Protein AF-A0A6F9BZQ7-F1 (afdb_monomer)

Secondary structure (DSSP, 8-state):
-------------------------------PPPP-----------PPPP-----------S--HHHHHHHHHHHHHTHHHHHHH--HHHHHHHHHHTTSS-HHHHHHHHH-TT--SHHHHHHHHHHHHHTTHHHHHHHHHHHHHHH-HHHHHHHHSSPP----HHHHHHHHHHHHHHHHHHHHHHHHHHHHHHHHHHHHHHHHHHHHHHHHHHHHHHHHHHHHHHHHHHHHHHHHHHHHHHHHHHHHHHHHHHHHHHHHHHHHHHHHHHHHHHHHHHHHHHHHHHHHHHHHHTS------------------------------------TTHHHHHHHHHHHHHHHHHHHHHHHHHHHHHHHHHHHHHHHHHHHHHHHHHHHHHHHHHHHHHHHHHHHHHHHHHHHHHHHHHHHHHHHHHHHHHHHHHHHHHHHHHHHHHHHHHHHHHHHHHHHHHHHHHHHHHHHHHHH---------------------------------------------S--TT---PPPPP------

Foldseek 3Di:
DDDDDDDDDDPDDDDDDDDDDDPPDDDDDPDDDDDDPDDDPDDDDDDDDDDDDDDDDPPDPPDDLVNQVVLLVLCVVCLQVQLVPDQLVQLVVQCVLLVLDHPVLSCCLPPDPVQPDSSSSSVSLSVSLVVSRPSSSVSVLLSCLVPPQVVSCVRPVDGRPSCSVSSCVRVNPVSVVVVVVVVVVVVVVVVVVVVVVVVVVVVVVVVVVVVVVVVVVVVVVVVVVVVVVVVVVVVVVVVVVVVVVVVVVVVVVVVVVVVVVVVVVVVVVVVVVVVVVVVVVVVVVVVVVVVVVPDDDDDDDDDDDDDDDDDDDDDDDDDDDDDDDDDDDDDPPPVVVVVVVVVVVVVVVVVVVVVVVVVVVVVVVVVVVVVVVVVVVVVVVVVVVVVVVVVVVVVVVVVVVVVVVVVVVVVVVVVVVVVVVVVVVVVVVVVVVVVVVVVVVVVVVVVVVVVVVVVVVVVVVVVVVVVVVVVVDDDDPDDDDDDDDDDDDDDDDDDDDDDDDDDDDDDDDDDDDDDPPPDPPDDDPDDDDDDDPDDD

Radius of gyration: 65.63 Å; Cα contacts (8 Å, |Δi|>4): 113; chains: 1; bounding box: 143×88×203 Å

pLDDT: mean 74.8, std 26.94, range [25.59, 98.62]

Mean predicted aligned error: 23.17 Å

Structure (mmCIF, N/CA/C/O backbone):
data_AF-A0A6F9BZQ7-F1
#
_entry.id   AF-A0A6F9BZQ7-F1
#
loop_
_atom_site.group_PDB
_atom_site.id
_atom_site.type_symbol
_atom_site.label_atom_id
_atom_site.label_alt_id
_atom_site.label_comp_id
_atom_site.label_asym_id
_atom_site.label_entity_id
_atom_site.label_seq_id
_atom_site.pdbx_PDB_ins_code
_atom_site.Cartn_x
_atom_site.Cartn_y
_atom_site.Cartn_z
_atom_site.occupancy
_atom_site.B_iso_or_equiv
_atom_site.auth_seq_id
_atom_site.auth_comp_id
_atom_site.auth_asym_id
_atom_site.auth_atom_id
_atom_site.pdbx_PDB_model_num
ATOM 1 N N . MET A 1 1 ? -37.720 -27.553 -32.228 1.00 39.53 1 MET A N 1
ATOM 2 C CA . MET A 1 1 ? -37.140 -28.260 -31.062 1.00 39.53 1 MET A CA 1
ATOM 3 C C . MET A 1 1 ? -35.634 -28.244 -31.259 1.00 39.53 1 MET A C 1
ATOM 5 O O . MET A 1 1 ? -35.222 -28.727 -32.295 1.00 39.53 1 MET A O 1
ATOM 9 N N . ALA A 1 2 ? -34.749 -27.657 -30.465 1.00 38.00 2 ALA A N 1
ATOM 10 C CA . ALA A 1 2 ? -34.740 -26.877 -29.227 1.00 38.00 2 ALA A CA 1
ATOM 11 C C . ALA A 1 2 ? -33.786 -25.679 -29.511 1.00 38.00 2 ALA A C 1
ATOM 13 O O . ALA A 1 2 ? -32.948 -25.783 -30.392 1.00 38.00 2 ALA A O 1
ATOM 14 N N . GLY A 1 3 ? -33.860 -24.480 -28.940 1.00 32.59 3 GLY A N 1
ATOM 15 C CA . GLY A 1 3 ? -34.283 -24.102 -27.605 1.00 32.59 3 GLY A CA 1
ATOM 16 C C . GLY A 1 3 ? -33.073 -23.700 -26.758 1.00 32.59 3 GLY A C 1
ATOM 17 O O . GLY A 1 3 ? -32.870 -24.329 -25.735 1.00 32.59 3 GLY A O 1
ATOM 18 N N . VAL A 1 4 ? -32.291 -22.679 -27.145 1.00 36.03 4 VAL A N 1
ATOM 19 C CA . VAL A 1 4 ? -31.412 -21.950 -26.207 1.00 36.03 4 VAL A CA 1
ATOM 20 C C . VAL A 1 4 ? -31.383 -20.466 -26.576 1.00 36.03 4 VAL A C 1
ATOM 22 O O . VAL A 1 4 ? -31.078 -20.082 -27.701 1.00 36.03 4 VAL A O 1
ATOM 25 N N . ARG A 1 5 ? -31.774 -19.650 -25.597 1.00 33.56 5 ARG A N 1
ATOM 26 C CA . ARG A 1 5 ? -31.837 -18.189 -25.615 1.00 33.56 5 ARG A CA 1
ATOM 27 C C . ARG A 1 5 ? -30.434 -17.616 -25.413 1.00 33.56 5 ARG A C 1
ATOM 29 O O . ARG A 1 5 ? -29.819 -17.882 -24.386 1.00 33.56 5 ARG A O 1
ATOM 36 N N . SER A 1 6 ? -29.964 -16.791 -26.339 1.00 34.22 6 SER A N 1
ATOM 37 C CA . SER A 1 6 ? -28.796 -15.927 -26.155 1.00 34.22 6 SER A CA 1
ATOM 38 C C . SER A 1 6 ? -29.271 -14.527 -25.759 1.00 34.22 6 SER A C 1
ATOM 40 O O . SER A 1 6 ? -29.819 -13.798 -26.587 1.00 34.22 6 SER A O 1
ATOM 42 N N . SER A 1 7 ? -29.094 -14.161 -24.488 1.00 34.47 7 SER A N 1
ATOM 43 C CA . SER A 1 7 ? -29.308 -12.794 -24.005 1.00 34.47 7 SER A CA 1
ATOM 44 C C . SER A 1 7 ? -28.225 -11.871 -24.557 1.00 34.47 7 SER A C 1
ATOM 46 O O . SER A 1 7 ? -27.084 -11.892 -24.104 1.00 34.47 7 SER A O 1
ATOM 48 N N . SER A 1 8 ? -28.603 -11.036 -25.518 1.00 32.59 8 SER A N 1
ATOM 49 C CA . SER A 1 8 ? -27.882 -9.828 -25.902 1.00 32.59 8 SER A CA 1
ATOM 50 C C . SER A 1 8 ? -28.222 -8.713 -24.908 1.00 32.59 8 SER A C 1
ATOM 52 O O . SER A 1 8 ? -29.329 -8.175 -24.948 1.00 32.59 8 SER A O 1
ATOM 54 N N . CYS A 1 9 ? -27.299 -8.355 -24.015 1.00 31.30 9 CYS A N 1
ATOM 55 C CA . CYS A 1 9 ? -27.401 -7.102 -23.268 1.00 31.30 9 CYS A CA 1
ATOM 56 C C . CYS A 1 9 ? -26.516 -6.070 -23.968 1.00 31.30 9 CYS A C 1
ATOM 58 O O . CYS A 1 9 ? -25.290 -6.144 -23.907 1.00 31.30 9 CYS A O 1
ATOM 60 N N . GLY A 1 10 ? -27.159 -5.170 -24.711 1.00 30.50 10 GLY A N 1
ATOM 61 C CA . GLY A 1 10 ? -26.514 -4.045 -25.367 1.00 30.50 10 GLY A CA 1
ATOM 62 C C . GLY A 1 10 ? -26.174 -2.958 -24.356 1.00 30.50 10 GLY A C 1
ATOM 63 O O . GLY A 1 10 ? -27.051 -2.422 -23.685 1.00 30.50 10 GLY A O 1
ATOM 64 N N . THR A 1 11 ? -24.899 -2.601 -24.276 1.00 33.50 11 THR A N 1
ATOM 65 C CA . THR A 1 11 ? -24.431 -1.363 -23.657 1.00 33.50 11 THR A CA 1
ATOM 66 C C . THR A 1 11 ? -24.605 -0.228 -24.663 1.00 33.50 11 THR A C 1
ATOM 68 O O . THR A 1 11 ? -23.727 0.053 -25.475 1.00 33.50 11 THR A O 1
ATOM 71 N N . GLN A 1 12 ? -25.771 0.419 -24.635 1.00 34.69 12 GLN A N 1
ATOM 72 C CA . GLN A 1 12 ? -25.934 1.752 -25.212 1.00 34.69 12 GLN A CA 1
ATOM 73 C C . GLN A 1 12 ? -25.337 2.779 -24.251 1.00 34.69 12 GLN A C 1
ATOM 75 O O . GLN A 1 12 ? -25.684 2.830 -23.071 1.00 34.69 12 GLN A O 1
ATOM 80 N N . GLY A 1 13 ? -24.407 3.571 -24.779 1.00 33.22 13 GLY A N 1
ATOM 81 C CA . GLY A 1 13 ? -23.835 4.715 -24.097 1.00 33.22 13 GLY A CA 1
ATOM 82 C C . GLY A 1 13 ? -24.864 5.823 -23.902 1.00 33.22 13 GLY A C 1
ATOM 83 O O . GLY A 1 13 ? -25.617 6.160 -24.812 1.00 33.22 13 GLY A O 1
ATOM 84 N N . LEU A 1 14 ? -24.828 6.418 -22.717 1.00 33.78 14 LEU A N 1
ATOM 85 C CA . LEU A 1 14 ? -25.340 7.752 -22.452 1.00 33.78 14 LEU A CA 1
ATOM 86 C C . LEU A 1 14 ? -24.177 8.552 -21.869 1.00 33.78 14 LEU A C 1
ATOM 88 O O . LEU A 1 14 ? -23.806 8.407 -20.706 1.00 33.78 14 LEU A O 1
ATOM 92 N N . MET A 1 15 ? -23.557 9.343 -22.743 1.00 34.91 15 MET A N 1
ATOM 93 C CA . MET A 1 15 ? -22.851 10.547 -22.339 1.00 34.91 15 MET A CA 1
ATOM 94 C C . MET A 1 15 ? -23.898 11.520 -21.810 1.00 34.91 15 MET A C 1
ATOM 96 O O . MET A 1 15 ? -24.776 11.909 -22.570 1.00 34.91 15 MET A O 1
ATOM 100 N N . GLU A 1 16 ? -23.767 11.963 -20.564 1.00 33.25 16 GLU A N 1
ATOM 101 C CA . GLU A 1 16 ? -24.223 13.300 -20.202 1.00 33.25 16 GLU A CA 1
ATOM 102 C C . GLU A 1 16 ? -23.442 13.859 -19.009 1.00 33.25 16 GLU A C 1
ATOM 104 O O . GLU A 1 16 ? -23.332 13.271 -17.935 1.00 33.25 16 GLU A O 1
ATOM 109 N N . ASN A 1 17 ? -22.846 15.013 -19.294 1.00 34.56 17 ASN A N 1
ATOM 110 C CA . ASN A 1 17 ? -22.219 15.985 -18.418 1.00 34.56 17 ASN A CA 1
ATOM 111 C C . ASN A 1 17 ? -22.887 16.153 -17.048 1.00 34.56 17 ASN A C 1
ATOM 113 O O . ASN A 1 17 ? -24.017 16.619 -16.985 1.00 34.56 17 ASN A O 1
ATOM 117 N N . THR A 1 18 ? -22.093 16.062 -15.979 1.00 35.44 18 THR A N 1
ATOM 118 C CA . THR A 1 18 ? -22.072 17.110 -14.942 1.00 35.44 18 THR A CA 1
ATOM 119 C C . THR A 1 18 ? -20.684 17.193 -14.318 1.00 35.44 18 THR A C 1
ATOM 121 O O . THR A 1 18 ? -20.345 16.453 -13.395 1.00 35.44 18 THR A O 1
ATOM 124 N N . GLY A 1 19 ? -19.880 18.131 -14.814 1.00 37.06 19 GLY A N 1
ATOM 125 C CA . GLY A 1 19 ? -18.758 18.668 -14.063 1.00 37.06 19 GLY A CA 1
ATOM 126 C C . GLY A 1 19 ? -19.281 19.544 -12.927 1.00 37.06 19 GLY A C 1
ATOM 127 O O . GLY A 1 19 ? -19.891 20.583 -13.166 1.00 37.06 19 GLY A O 1
ATOM 128 N N . ARG A 1 20 ? -19.016 19.140 -11.688 1.00 32.59 20 ARG A N 1
ATOM 129 C CA . ARG A 1 20 ? -18.858 20.064 -10.564 1.00 32.59 20 ARG A CA 1
ATOM 130 C C . ARG A 1 20 ? -17.592 19.670 -9.824 1.00 32.59 20 ARG A C 1
ATOM 132 O O . ARG A 1 20 ? -17.593 18.780 -8.982 1.00 32.59 20 ARG A O 1
ATOM 139 N N . SER A 1 21 ? -16.515 20.349 -10.209 1.00 33.75 21 SER A N 1
ATOM 140 C CA . SER A 1 21 ? -15.349 20.549 -9.360 1.00 33.75 21 SER A CA 1
ATOM 141 C C . SER A 1 21 ? -15.840 21.189 -8.065 1.00 33.75 21 SER A C 1
ATOM 143 O O . SER A 1 21 ? -16.445 22.261 -8.102 1.00 33.75 21 SER A O 1
ATOM 145 N N . VAL A 1 22 ? -15.645 20.514 -6.939 1.00 32.09 22 VAL A N 1
ATOM 146 C CA . VAL A 1 22 ? -15.679 21.171 -5.636 1.00 32.09 22 VAL A CA 1
ATOM 147 C C . VAL A 1 22 ? -14.250 21.120 -5.136 1.00 32.09 22 VAL A C 1
ATOM 149 O O . VAL A 1 22 ? -13.779 20.085 -4.668 1.00 32.09 22 VAL A O 1
ATOM 152 N N . ASP A 1 23 ? -13.561 22.242 -5.321 1.00 30.94 23 ASP A N 1
ATOM 153 C CA . ASP A 1 23 ? -12.290 22.543 -4.683 1.00 30.94 23 ASP A CA 1
ATOM 154 C C . ASP A 1 23 ? -12.446 22.376 -3.170 1.00 30.94 23 ASP A C 1
ATOM 156 O O . ASP A 1 23 ? -13.080 23.187 -2.494 1.00 30.94 23 ASP A O 1
ATOM 160 N N . VAL A 1 24 ? -11.864 21.311 -2.623 1.00 34.94 24 VAL A N 1
ATOM 161 C CA . VAL A 1 24 ? -11.641 21.181 -1.181 1.00 34.94 24 VAL A CA 1
ATOM 162 C C . VAL A 1 24 ? -10.243 21.718 -0.903 1.00 34.94 24 VAL A C 1
ATOM 164 O O . VAL A 1 24 ? -9.300 20.974 -0.646 1.00 34.94 24 VAL A O 1
ATOM 167 N N . ALA A 1 25 ? -10.111 23.037 -1.009 1.00 32.66 25 ALA A N 1
ATOM 168 C CA . ALA A 1 25 ? -8.945 23.775 -0.561 1.00 32.66 25 ALA A CA 1
ATOM 169 C C . ALA A 1 25 ? -9.376 24.820 0.476 1.00 32.66 25 ALA A C 1
ATOM 171 O O . ALA A 1 25 ? -10.247 25.647 0.226 1.00 32.66 25 ALA A O 1
ATOM 172 N N . ALA A 1 26 ? -8.699 24.766 1.624 1.00 39.88 26 ALA A N 1
ATOM 173 C CA . ALA A 1 26 ? -8.583 25.810 2.639 1.00 39.88 26 ALA A CA 1
ATOM 174 C C . ALA A 1 26 ? -9.826 26.157 3.482 1.00 39.88 26 ALA A C 1
ATOM 176 O O . ALA A 1 26 ? -10.392 27.234 3.353 1.00 39.88 26 ALA A O 1
ATOM 177 N N . LEU A 1 27 ? -10.113 25.326 4.490 1.00 31.28 27 LEU A N 1
ATOM 178 C CA . LEU A 1 27 ? -10.550 25.816 5.806 1.00 31.28 27 LEU A CA 1
ATOM 179 C C . LEU A 1 27 ? -9.875 24.983 6.906 1.00 31.28 27 LEU A C 1
ATOM 181 O O . LEU A 1 27 ? -10.411 23.998 7.403 1.00 31.28 27 LEU A O 1
ATOM 185 N N . LEU A 1 28 ? -8.654 25.389 7.250 1.00 33.84 28 LEU A N 1
ATOM 186 C CA . LEU A 1 28 ? -7.976 25.056 8.502 1.00 33.84 28 LEU A CA 1
ATOM 187 C C . LEU A 1 28 ? -8.502 26.017 9.581 1.00 33.84 28 LEU A C 1
ATOM 189 O O . LEU A 1 28 ? -8.308 27.223 9.427 1.00 33.84 28 LEU A O 1
ATOM 193 N N . PRO A 1 29 ? -9.099 25.551 10.689 1.00 34.38 29 PRO A N 1
ATOM 194 C CA . PRO A 1 29 ? -9.154 26.337 11.905 1.00 34.38 29 PRO A CA 1
ATOM 195 C C . PRO A 1 29 ? -7.918 25.993 12.735 1.00 34.38 29 PRO A C 1
ATOM 197 O O . PRO A 1 29 ? -7.807 24.915 13.319 1.00 34.38 29 PRO A O 1
ATOM 200 N N . THR A 1 30 ? -6.979 26.931 12.778 1.00 33.03 30 THR A N 1
ATOM 201 C CA . THR A 1 30 ? -5.912 26.990 13.775 1.00 33.03 30 THR A CA 1
ATOM 202 C C . THR A 1 30 ? -6.560 27.025 15.161 1.00 33.03 30 THR A C 1
ATOM 204 O O . THR A 1 30 ? -7.089 28.052 15.582 1.00 33.03 30 THR A O 1
ATOM 207 N N . ALA A 1 31 ? -6.571 25.891 15.861 1.00 29.36 31 ALA A N 1
ATOM 208 C CA . ALA A 1 31 ? -7.040 25.810 17.236 1.00 29.36 31 ALA A CA 1
ATOM 209 C C . ALA A 1 31 ? -5.989 26.440 18.162 1.00 29.36 31 ALA A C 1
ATOM 211 O O . ALA A 1 31 ? -5.028 25.797 18.579 1.00 29.36 31 ALA A O 1
ATOM 212 N N . LEU A 1 32 ? -6.172 27.725 18.459 1.00 32.88 32 LEU A N 1
ATOM 213 C CA . LEU A 1 32 ? -5.612 28.361 19.645 1.00 32.88 32 LEU A CA 1
ATOM 214 C C . LEU A 1 32 ? -6.245 27.703 20.878 1.00 32.88 32 LEU A C 1
ATOM 216 O O . LEU A 1 32 ? -7.465 27.725 21.046 1.00 32.88 32 LEU A O 1
ATOM 220 N N . CYS A 1 33 ? -5.408 27.107 21.723 1.00 31.75 33 CYS A N 1
ATOM 221 C CA . CYS A 1 33 ? -5.777 26.671 23.065 1.00 31.75 33 CYS A CA 1
ATOM 222 C C . CYS A 1 33 ? -6.377 27.841 23.863 1.00 31.75 33 CYS A C 1
ATOM 224 O O . CYS A 1 33 ? -5.718 28.876 23.968 1.00 31.75 33 CYS A O 1
ATOM 226 N N . PRO A 1 34 ? -7.545 27.682 24.507 1.00 34.75 34 PRO A N 1
ATOM 227 C CA . PRO A 1 34 ? -7.909 28.503 25.646 1.00 34.75 34 PRO A CA 1
ATOM 228 C C . PRO A 1 34 ? -7.511 27.797 26.949 1.00 34.75 34 PRO A C 1
ATOM 230 O O . PRO A 1 34 ? -7.843 26.630 27.177 1.00 34.75 34 PRO A O 1
ATOM 233 N N . ASP A 1 35 ? -6.802 28.532 27.803 1.00 29.52 35 ASP A N 1
ATOM 234 C CA . ASP A 1 35 ? -6.522 28.185 29.196 1.00 29.52 35 ASP A CA 1
ATOM 235 C C . ASP A 1 35 ? -7.804 27.854 29.989 1.00 29.52 35 ASP A C 1
ATOM 237 O O . ASP A 1 35 ? -8.852 28.473 29.775 1.00 29.52 35 ASP A O 1
ATOM 241 N N . PRO A 1 36 ? -7.751 26.928 30.965 1.00 35.91 36 PRO A N 1
ATOM 242 C CA . PRO A 1 36 ? -8.894 26.605 31.804 1.00 35.91 36 PRO A CA 1
ATOM 243 C C . PRO A 1 36 ? -8.954 27.536 33.025 1.00 35.91 36 PRO A C 1
ATOM 245 O O . PRO A 1 36 ? -8.558 27.161 34.127 1.00 35.91 36 PRO A O 1
ATOM 248 N N . SER A 1 37 ? -9.518 28.730 32.860 1.00 26.75 37 SER A N 1
ATOM 249 C CA . SER A 1 37 ? -9.957 29.568 33.986 1.00 26.75 37 SER A CA 1
ATOM 250 C C . SER A 1 37 ? -11.398 29.213 34.355 1.00 26.75 37 SER A C 1
ATOM 252 O O . SER A 1 37 ? -12.349 29.864 33.928 1.00 26.75 37 SER A O 1
ATOM 254 N N . ILE A 1 38 ? -11.578 28.141 35.131 1.00 30.19 38 ILE A N 1
ATOM 255 C CA . ILE A 1 38 ? -12.875 27.806 35.734 1.00 30.19 38 ILE A CA 1
ATOM 256 C C . ILE A 1 38 ? -13.060 28.693 36.967 1.00 30.19 38 ILE A C 1
ATOM 258 O O . ILE A 1 38 ? -12.517 28.423 38.037 1.00 30.19 38 ILE A O 1
ATOM 262 N N . VAL A 1 39 ? -13.836 29.763 36.804 1.00 27.94 39 VAL A N 1
ATOM 263 C CA . VAL A 1 39 ? -14.358 30.569 37.909 1.00 27.94 39 VAL A CA 1
ATOM 264 C C . VAL A 1 39 ? -15.448 29.754 38.607 1.00 27.94 39 VAL A C 1
ATOM 266 O O . VAL A 1 39 ? -16.537 29.558 38.068 1.00 27.94 39 VAL A O 1
ATOM 269 N N . PHE A 1 40 ? -15.152 29.260 39.810 1.00 26.33 40 PHE A N 1
ATOM 270 C CA . PHE A 1 40 ? -16.156 28.714 40.721 1.00 26.33 40 PHE A CA 1
ATOM 271 C C . PHE A 1 40 ? -17.133 29.831 41.114 1.00 26.33 40 PHE A C 1
ATOM 273 O O . PHE A 1 40 ? -16.761 30.748 41.843 1.00 26.33 40 PHE A O 1
ATOM 280 N N . HIS A 1 41 ? -18.386 29.755 40.661 1.00 29.16 41 HIS A N 1
ATOM 281 C CA . HIS A 1 41 ? -19.466 30.515 41.289 1.00 29.16 41 HIS A CA 1
ATOM 282 C C . HIS A 1 41 ? -19.823 29.822 42.604 1.00 29.16 41 HIS A C 1
ATOM 284 O O . HIS A 1 41 ? -20.404 28.738 42.620 1.00 29.16 41 HIS A O 1
ATOM 290 N N . GLY A 1 42 ? -19.383 30.432 43.705 1.00 25.59 42 GLY A N 1
ATOM 291 C CA . GLY A 1 42 ? -19.669 29.986 45.060 1.00 25.59 42 GLY A CA 1
ATOM 292 C C . GLY A 1 42 ? -21.168 29.996 45.353 1.00 25.59 42 GLY A C 1
ATOM 293 O O . GLY A 1 42 ? -21.876 30.956 45.055 1.00 25.59 42 GLY A O 1
ATOM 294 N N . ILE A 1 43 ? -21.628 28.914 45.974 1.00 30.09 43 ILE A N 1
ATOM 295 C CA . ILE A 1 43 ? -22.947 28.805 46.590 1.00 30.09 43 ILE A CA 1
ATOM 296 C C . ILE A 1 43 ? -22.992 29.825 47.734 1.00 30.09 43 ILE A C 1
ATOM 298 O O . ILE A 1 43 ? -22.301 29.671 48.739 1.00 30.09 43 ILE A O 1
ATOM 302 N N . THR A 1 44 ? -23.775 30.892 47.577 1.00 26.25 44 THR A N 1
ATOM 303 C CA . THR A 1 44 ? -24.078 31.825 48.669 1.00 26.25 44 THR A CA 1
ATOM 304 C C . THR A 1 44 ? -25.323 31.335 49.398 1.00 26.25 44 THR A C 1
ATOM 306 O O . THR A 1 44 ? -26.447 31.521 48.941 1.00 26.25 44 THR A O 1
ATOM 309 N N . VAL A 1 45 ? -25.122 30.703 50.556 1.00 27.06 45 VAL A N 1
ATOM 310 C CA . VAL A 1 45 ? -26.191 30.461 51.531 1.00 27.06 45 VAL A CA 1
ATOM 311 C C . VAL A 1 45 ? -26.556 31.812 52.148 1.00 27.06 45 VAL A C 1
ATOM 313 O O . VAL A 1 45 ? -25.796 32.365 52.941 1.00 27.06 45 VAL A O 1
ATOM 316 N N . ARG A 1 46 ? -27.699 32.385 51.758 1.00 25.97 46 ARG A N 1
ATOM 317 C CA . ARG A 1 46 ? -28.283 33.539 52.455 1.00 25.97 46 ARG A CA 1
ATOM 318 C C . ARG A 1 46 ? -29.087 33.037 53.651 1.00 25.97 46 ARG A C 1
ATOM 320 O O . ARG A 1 46 ? -30.222 32.600 53.489 1.00 25.97 46 ARG A O 1
ATOM 327 N N . VAL A 1 47 ? -28.501 33.136 54.841 1.00 28.06 47 VAL A N 1
ATOM 328 C CA . VAL A 1 47 ? -29.250 33.166 56.104 1.00 28.06 47 VAL A CA 1
ATOM 329 C C . VAL A 1 47 ? -29.997 34.502 56.140 1.00 28.06 47 VAL A C 1
ATOM 331 O O . VAL A 1 47 ? -29.378 35.555 55.994 1.00 28.06 47 VAL A O 1
ATOM 334 N N . LYS A 1 48 ? -31.330 34.466 56.227 1.00 27.70 48 LYS A N 1
ATOM 335 C CA . LYS A 1 48 ? -32.167 35.652 56.443 1.00 27.70 48 LYS A CA 1
ATOM 336 C C . LYS A 1 48 ? -32.509 35.723 57.927 1.00 27.70 48 LYS A C 1
ATOM 338 O O . LYS A 1 48 ? -33.173 34.824 58.436 1.00 27.70 48 LYS A O 1
ATOM 343 N N . ASP A 1 49 ? -32.048 36.787 58.573 1.00 26.41 49 ASP A N 1
ATOM 344 C CA . ASP A 1 49 ? -32.438 37.170 59.926 1.00 26.41 49 ASP A CA 1
ATOM 345 C C . ASP A 1 49 ? -33.920 37.570 59.978 1.00 26.41 49 ASP A C 1
ATOM 347 O O . ASP A 1 49 ? -34.476 38.118 59.021 1.00 26.41 49 ASP A O 1
ATOM 351 N N . TYR A 1 50 ? -34.549 37.255 61.109 1.00 32.41 50 TYR A N 1
ATOM 352 C CA . TYR A 1 50 ? -35.930 37.586 61.438 1.00 32.41 50 TYR A CA 1
ATOM 353 C C . TYR A 1 50 ? -36.076 39.089 61.682 1.00 32.41 50 TYR A C 1
ATOM 355 O O . TYR A 1 50 ? -35.344 39.649 62.495 1.00 32.41 50 TYR A O 1
ATOM 363 N N . ASP A 1 51 ? -37.077 39.711 61.059 1.00 28.19 51 ASP A N 1
ATOM 364 C CA . ASP A 1 51 ? -37.657 40.946 61.577 1.00 28.19 51 ASP A CA 1
ATOM 365 C C . ASP A 1 51 ? -39.186 40.911 61.475 1.00 28.19 51 ASP A C 1
ATOM 367 O O . ASP A 1 51 ? -39.772 40.274 60.596 1.00 28.19 51 ASP A O 1
ATOM 371 N N . THR A 1 52 ? -39.810 41.534 62.464 1.00 33.75 52 THR A N 1
ATOM 372 C CA . THR A 1 52 ? -41.187 41.333 62.913 1.00 33.75 52 THR A CA 1
ATOM 373 C C . THR A 1 52 ? -42.082 42.416 62.315 1.00 33.75 52 THR A C 1
ATOM 375 O O . THR A 1 52 ? -41.801 43.598 62.477 1.00 33.75 52 THR A O 1
ATOM 378 N N . GLY A 1 53 ? -43.192 42.045 61.673 1.00 29.22 53 GLY A N 1
ATOM 379 C CA . GLY A 1 53 ? -44.184 43.016 61.202 1.00 29.22 53 GLY A CA 1
ATOM 380 C C . GLY A 1 53 ? -45.370 42.357 60.505 1.00 29.22 53 GLY A C 1
ATOM 381 O O . GLY A 1 53 ? -45.213 41.747 59.455 1.00 29.22 53 GLY A O 1
ATOM 382 N N . GLN A 1 54 ? -46.541 42.460 61.131 1.00 29.97 54 GLN A N 1
ATOM 383 C CA . GLN A 1 54 ? -47.845 41.963 60.683 1.00 29.97 54 GLN A CA 1
ATOM 384 C C . GLN A 1 54 ? -48.250 42.452 59.284 1.00 29.97 54 GLN A C 1
ATOM 386 O O . GLN A 1 54 ? -48.247 43.652 59.038 1.00 29.97 54 GLN A O 1
ATOM 391 N N . GLU A 1 55 ? -48.780 41.546 58.461 1.00 27.77 55 GLU A N 1
ATOM 392 C CA . GLU A 1 55 ? -50.138 41.695 57.923 1.00 27.77 55 GLU A CA 1
ATOM 393 C C . GLU A 1 55 ? -50.689 40.321 57.514 1.00 27.77 55 GLU A C 1
ATOM 395 O O . GLU A 1 55 ? -49.999 39.501 56.905 1.00 27.77 55 GLU A O 1
ATOM 400 N N . GLU A 1 56 ? -51.924 40.041 57.926 1.00 40.78 56 GLU A N 1
ATOM 401 C CA . GLU A 1 56 ? -52.643 38.814 57.604 1.00 40.78 56 GLU A CA 1
ATOM 402 C C . GLU A 1 56 ? -52.880 38.704 56.095 1.00 40.78 56 GLU A C 1
ATOM 404 O O . GLU A 1 56 ? -53.696 39.407 55.508 1.00 40.78 56 GLU A O 1
ATOM 409 N N . GLY A 1 57 ? -52.218 37.734 55.478 1.00 28.56 57 GLY A N 1
ATOM 410 C CA . GLY A 1 57 ? -52.581 37.204 54.177 1.00 28.56 57 GLY A CA 1
ATOM 411 C C . GLY A 1 57 ? -52.166 35.746 54.148 1.00 28.56 57 GLY A C 1
ATOM 412 O O . GLY A 1 57 ? -50.975 35.446 54.143 1.00 28.56 57 GLY A O 1
ATOM 413 N N . ARG A 1 58 ? -53.139 34.826 54.180 1.00 31.66 58 ARG A N 1
ATOM 414 C CA . ARG A 1 58 ? -52.898 33.392 53.947 1.00 31.66 58 ARG A CA 1
ATOM 415 C C . ARG A 1 58 ? -51.937 33.233 52.759 1.00 31.66 58 ARG A C 1
ATOM 417 O O . ARG A 1 58 ? -52.273 33.737 51.685 1.00 31.66 58 ARG A O 1
ATOM 424 N N . PRO A 1 59 ? -50.820 32.493 52.873 1.00 33.25 59 PRO A N 1
ATOM 425 C CA . PRO A 1 59 ? -50.177 31.992 51.676 1.00 33.25 59 PRO A CA 1
ATOM 426 C C . PRO A 1 59 ? -51.175 31.024 51.040 1.00 33.25 59 PRO A C 1
ATOM 428 O O . PRO A 1 59 ? -51.499 29.974 51.596 1.00 33.25 59 PRO A O 1
ATOM 431 N N . VAL A 1 60 ? -51.749 31.431 49.911 1.00 33.91 60 VAL A N 1
ATOM 432 C CA . VAL A 1 60 ? -52.494 30.538 49.028 1.00 33.91 60 VAL A CA 1
ATOM 433 C C . VAL A 1 60 ? -51.557 29.370 48.732 1.00 33.91 60 VAL A C 1
ATOM 435 O O . VAL A 1 60 ? -50.454 29.585 48.230 1.00 33.91 60 VAL A O 1
ATOM 438 N N . SER A 1 61 ? -51.955 28.154 49.118 1.00 35.56 61 SER A N 1
ATOM 439 C CA . SER A 1 61 ? -51.241 26.928 48.757 1.00 35.56 61 SER A CA 1
ATOM 440 C C . SER A 1 61 ? -50.956 26.970 47.256 1.00 35.56 61 SER A C 1
ATOM 442 O O . SER A 1 61 ? -51.889 27.032 46.458 1.00 35.56 61 SER A O 1
ATOM 444 N N . ALA A 1 62 ? -49.679 26.986 46.871 1.00 44.78 62 ALA A N 1
ATOM 445 C CA . ALA A 1 62 ? -49.249 27.178 45.484 1.00 44.78 62 ALA A CA 1
ATOM 446 C C . ALA A 1 62 ? -49.617 26.005 44.550 1.00 44.78 62 ALA A C 1
ATOM 448 O O . ALA A 1 62 ? -49.295 26.036 43.366 1.00 44.78 62 ALA A O 1
ATOM 449 N N . PHE A 1 63 ? -50.312 24.990 45.064 1.00 47.66 63 PHE A N 1
ATOM 450 C CA . PHE A 1 63 ? -50.800 23.849 44.308 1.00 47.66 63 PHE A CA 1
ATOM 451 C C . PHE A 1 63 ? -52.215 23.482 44.784 1.00 47.66 63 PHE A C 1
ATOM 453 O O . PHE A 1 63 ? -52.389 22.689 45.708 1.00 47.66 63 PHE A O 1
ATOM 460 N N . SER A 1 64 ? -53.229 24.099 44.170 1.00 50.81 64 SER A N 1
ATOM 461 C CA . SER A 1 64 ? -54.583 23.523 44.108 1.00 50.81 64 SER A CA 1
ATOM 462 C C . SER A 1 64 ? -54.557 22.306 43.168 1.00 50.81 64 SER A C 1
ATOM 464 O O . SER A 1 64 ? -53.747 22.293 42.237 1.00 50.81 64 SER A O 1
ATOM 466 N N . GLU A 1 65 ? -55.423 21.306 43.370 1.00 56.44 65 GLU A N 1
ATOM 467 C CA . GLU A 1 65 ? -55.548 20.143 42.464 1.00 56.44 65 GLU A CA 1
ATOM 468 C C . GLU A 1 65 ? -55.771 20.583 41.005 1.00 56.44 65 GLU A C 1
ATOM 470 O O . GLU A 1 65 ? -55.149 20.044 40.094 1.00 56.44 65 GLU A O 1
ATOM 475 N N . GLU A 1 66 ? -56.536 21.658 40.793 1.00 59.66 66 GLU A N 1
ATOM 476 C CA . GLU A 1 66 ? -56.798 22.248 39.470 1.00 59.66 66 GLU A CA 1
ATOM 477 C C . GLU A 1 66 ? -55.520 22.766 38.775 1.00 59.66 66 GLU A C 1
ATOM 479 O O . GLU A 1 66 ? -55.360 22.622 37.568 1.00 59.66 66 GLU A O 1
ATOM 484 N N . CYS A 1 67 ? -54.552 23.296 39.532 1.00 67.25 67 CYS A N 1
ATOM 485 C CA . CYS A 1 67 ? -53.269 23.778 38.998 1.00 67.25 67 CYS A CA 1
ATOM 486 C C . CYS A 1 67 ? -52.335 22.618 38.595 1.00 67.25 67 CYS A C 1
ATOM 488 O O . CYS A 1 67 ? -51.479 22.766 37.721 1.00 67.25 67 CYS A O 1
ATOM 490 N N . CYS A 1 68 ? -52.489 21.451 39.231 1.00 76.00 68 CYS A N 1
ATOM 491 C CA . CYS A 1 68 ? -51.670 20.273 38.945 1.00 76.00 68 CYS A CA 1
ATOM 492 C C . CYS A 1 68 ? -52.080 19.608 37.626 1.00 76.00 68 CYS A C 1
ATOM 494 O O . CYS A 1 68 ? -51.212 19.265 36.823 1.00 76.00 68 CYS A O 1
ATOM 496 N N . GLU A 1 69 ? -53.384 19.481 37.379 1.00 80.88 69 GLU A N 1
ATOM 497 C CA . GLU A 1 69 ? -53.914 18.924 36.128 1.00 80.88 69 GLU A CA 1
ATOM 498 C C . GLU A 1 69 ? -53.550 19.809 34.922 1.00 80.88 69 GLU A C 1
ATOM 500 O O . GLU A 1 69 ? -53.015 19.314 33.931 1.00 80.88 69 GLU A O 1
ATOM 505 N N . GLU A 1 70 ? -53.674 21.138 35.039 1.00 85.19 70 GLU A N 1
ATOM 506 C CA . GLU A 1 70 ? -53.279 22.069 33.967 1.00 85.19 70 GLU A CA 1
ATOM 507 C C . GLU A 1 70 ? -51.791 21.972 33.581 1.00 85.19 70 GLU A C 1
ATOM 509 O O . GLU A 1 70 ? -51.407 22.207 32.430 1.00 85.19 70 GLU A O 1
ATOM 514 N N . LEU A 1 71 ? -50.916 21.667 34.542 1.00 84.31 71 LEU A N 1
ATOM 515 C CA . LEU A 1 71 ? -49.485 21.504 34.293 1.00 84.31 71 LEU A CA 1
ATOM 516 C C . LEU A 1 71 ? -49.171 20.150 33.650 1.00 84.31 71 LEU A C 1
ATOM 518 O O . LEU A 1 71 ? -48.314 20.100 32.763 1.00 84.31 71 LEU A O 1
ATOM 522 N N . TRP A 1 72 ? -49.870 19.079 34.031 1.00 91.75 72 TRP A N 1
ATOM 523 C CA . TRP A 1 72 ? -49.765 17.796 33.335 1.00 91.75 72 TRP A CA 1
ATOM 524 C C . TRP A 1 72 ? -50.268 17.885 31.894 1.00 91.75 72 TRP A C 1
ATOM 526 O O . TRP A 1 72 ? -49.582 17.389 31.001 1.00 91.75 72 TRP A O 1
ATOM 536 N N . ASP A 1 73 ? -51.351 18.620 31.631 1.00 90.75 73 ASP A N 1
ATOM 537 C CA . ASP A 1 73 ? -51.833 18.885 30.269 1.00 90.75 73 ASP A CA 1
ATOM 538 C C . ASP A 1 73 ? -50.768 19.579 29.405 1.00 90.75 73 ASP A C 1
ATOM 540 O O . ASP A 1 73 ? -50.569 19.251 28.229 1.00 90.75 73 ASP A O 1
ATOM 544 N N . ARG A 1 74 ? -50.008 20.516 29.990 1.00 89.31 74 ARG A N 1
ATOM 545 C CA . ARG A 1 74 ? -48.875 21.162 29.303 1.00 89.31 74 ARG A CA 1
ATOM 546 C C . ARG A 1 74 ? -47.733 20.187 29.040 1.00 89.31 74 ARG A C 1
ATOM 548 O O . ARG A 1 74 ? -47.154 20.224 27.953 1.00 89.31 74 ARG A O 1
ATOM 555 N N . VAL A 1 75 ? -47.405 19.328 30.006 1.00 90.69 75 VAL A N 1
ATOM 556 C CA . VAL A 1 75 ? -46.389 18.275 29.852 1.00 90.69 75 VAL A CA 1
ATOM 557 C C . VAL A 1 75 ? -46.795 17.297 28.747 1.00 90.69 75 VAL A C 1
ATOM 559 O O . VAL A 1 75 ? -45.966 16.979 27.890 1.00 90.69 75 VAL A O 1
ATOM 562 N N . GLU A 1 76 ? -48.065 16.892 28.701 1.00 91.25 76 GLU A N 1
ATOM 563 C CA . GLU A 1 76 ? -48.603 15.993 27.680 1.00 91.25 76 GLU A CA 1
ATOM 564 C C . GLU A 1 76 ? -48.586 16.655 26.293 1.00 91.25 76 GLU A C 1
ATOM 566 O O . GLU A 1 76 ? -48.125 16.058 25.314 1.00 91.25 76 GLU A O 1
ATOM 571 N N . GLY A 1 77 ? -48.929 17.946 26.213 1.00 90.25 77 GLY A N 1
ATOM 572 C CA . GLY A 1 77 ? -48.850 18.742 24.985 1.00 90.25 77 GLY A CA 1
ATOM 573 C C . GLY A 1 77 ? -47.449 18.802 24.354 1.00 90.25 77 GLY A C 1
ATOM 574 O O . GLY A 1 77 ? -47.314 18.886 23.128 1.00 90.25 77 GLY A O 1
ATOM 575 N N . VAL A 1 78 ? -46.378 18.697 25.152 1.00 91.75 78 VAL A N 1
ATOM 576 C CA . VAL A 1 78 ? -44.984 18.657 24.659 1.00 91.75 78 VAL A CA 1
ATOM 577 C C . VAL A 1 78 ? -44.277 17.318 24.889 1.00 91.75 78 VAL A C 1
ATOM 579 O O . VAL A 1 78 ? -43.059 17.218 24.695 1.00 91.75 78 VAL A O 1
ATOM 582 N N . ARG A 1 79 ? -45.019 16.253 25.211 1.00 93.62 79 ARG A N 1
ATOM 583 C CA . ARG A 1 79 ? -44.478 14.924 25.537 1.00 93.62 79 ARG A CA 1
ATOM 584 C C . ARG A 1 79 ? -43.507 14.383 24.493 1.00 93.62 79 ARG A C 1
ATOM 586 O O . ARG A 1 79 ? -42.450 13.845 24.827 1.00 93.62 79 ARG A O 1
ATOM 593 N N . HIS A 1 80 ? -43.814 14.565 23.211 1.00 92.06 80 HIS A N 1
ATOM 594 C CA . HIS A 1 80 ? -42.960 14.122 22.104 1.00 92.06 80 HIS A CA 1
ATOM 595 C C . HIS A 1 80 ? -41.574 14.801 22.092 1.00 92.06 80 HIS A C 1
ATOM 597 O O . HIS A 1 80 ? -40.592 14.201 21.653 1.00 92.06 80 HIS A O 1
ATOM 603 N N . LYS A 1 81 ? -41.467 16.045 22.579 1.00 92.06 81 LYS A N 1
ATOM 604 C CA . LYS A 1 81 ? -40.184 16.752 22.729 1.00 92.06 81 LYS A CA 1
ATOM 605 C C . LYS A 1 81 ? -39.465 16.283 23.985 1.00 92.06 81 LYS A C 1
ATOM 607 O O . LYS A 1 81 ? -38.282 15.957 23.916 1.00 92.06 81 LYS A O 1
ATOM 612 N N . LEU A 1 82 ? -40.187 16.185 25.101 1.00 92.25 82 LEU A N 1
ATOM 613 C CA . LEU A 1 82 ? -39.626 15.765 26.384 1.00 92.25 82 LEU A CA 1
ATOM 614 C C . LEU A 1 82 ? -39.034 14.356 26.308 1.00 92.25 82 LEU A C 1
ATOM 616 O O . LEU A 1 82 ? -37.862 14.166 26.611 1.00 92.25 82 LEU A O 1
ATOM 620 N N . THR A 1 83 ? -39.768 13.380 25.781 1.00 93.75 83 THR A N 1
ATOM 621 C CA . THR A 1 83 ? -39.288 11.989 25.649 1.00 93.75 83 THR A CA 1
ATOM 622 C C . THR A 1 83 ? -38.041 11.843 24.766 1.00 93.75 83 THR A C 1
ATOM 624 O O . THR A 1 83 ? -37.234 10.934 24.966 1.00 93.75 83 THR A O 1
ATOM 627 N N . ARG A 1 84 ? -37.812 12.762 23.817 1.00 92.56 84 ARG A N 1
ATOM 628 C CA . ARG A 1 84 ? -36.586 12.802 23.000 1.00 92.56 84 ARG A CA 1
ATOM 629 C C . ARG A 1 84 ? -35.392 13.398 23.728 1.00 92.56 84 ARG A C 1
ATOM 631 O O . ARG A 1 84 ? -34.261 13.100 23.350 1.00 92.56 84 ARG A O 1
ATOM 638 N N . ILE A 1 85 ? -35.603 14.210 24.751 1.00 91.62 85 ILE A N 1
ATOM 639 C CA . ILE A 1 85 ? -34.531 14.913 25.461 1.00 91.62 85 ILE A CA 1
ATOM 640 C C . ILE A 1 85 ? -34.189 14.197 26.768 1.00 91.62 85 ILE A C 1
ATOM 642 O O . ILE A 1 85 ? -33.011 14.007 27.068 1.00 91.62 85 ILE A O 1
ATOM 646 N N . LEU A 1 86 ? -35.203 13.724 27.490 1.00 92.75 86 LEU A N 1
ATOM 647 C CA . LEU A 1 86 ? -35.052 13.129 28.810 1.00 92.75 86 LEU A CA 1
ATOM 648 C C . LEU A 1 86 ? -34.215 11.852 28.778 1.00 92.75 86 LEU A C 1
ATOM 650 O O . LEU A 1 86 ? -34.321 11.014 27.874 1.00 92.75 86 LEU A O 1
ATOM 654 N N . ASN A 1 87 ? -33.377 11.696 29.797 1.00 91.19 87 ASN A N 1
ATOM 655 C CA . ASN A 1 87 ? -32.635 10.470 30.037 1.00 91.19 87 ASN A CA 1
ATOM 656 C C . ASN A 1 87 ? -33.131 9.822 31.337 1.00 91.19 87 ASN A C 1
ATOM 658 O O . ASN A 1 87 ? -32.715 10.261 32.409 1.00 91.19 87 ASN A O 1
ATOM 662 N N . PRO A 1 88 ? -33.968 8.770 31.259 1.00 93.00 88 PRO A N 1
ATOM 663 C CA . PRO A 1 88 ? -34.516 8.106 32.439 1.00 93.00 88 PRO A CA 1
ATOM 664 C C . PRO A 1 88 ? -33.445 7.672 33.442 1.00 93.00 88 PRO A C 1
ATOM 666 O O . PRO A 1 88 ? -33.591 7.944 34.622 1.00 93.00 88 PRO A O 1
ATOM 669 N N . ALA A 1 89 ? -32.300 7.155 32.978 1.00 90.50 89 ALA A N 1
ATOM 670 C CA . ALA A 1 89 ? -31.191 6.727 33.843 1.00 90.50 89 ALA A CA 1
ATOM 671 C C . ALA A 1 89 ? -30.499 7.872 34.614 1.00 90.50 89 ALA A C 1
ATOM 673 O O . ALA A 1 89 ? -29.668 7.628 35.491 1.00 90.50 89 ALA A O 1
ATOM 674 N N . LYS A 1 90 ? -30.773 9.134 34.258 1.00 90.00 90 LYS A N 1
ATOM 675 C CA . LYS A 1 90 ? -30.341 10.302 35.037 1.00 90.00 90 LYS A CA 1
ATOM 676 C C . LYS A 1 90 ? -31.402 10.751 36.041 1.00 90.00 90 LYS A C 1
ATOM 678 O O . LYS A 1 90 ? -31.025 11.271 37.077 1.00 90.00 90 LYS A O 1
ATOM 683 N N . LEU A 1 91 ? -32.684 10.546 35.737 1.00 91.50 91 LEU A N 1
ATOM 684 C CA . LEU A 1 91 ? -33.807 11.048 36.533 1.00 91.50 91 LEU A CA 1
ATOM 685 C C . LEU A 1 91 ? -34.251 10.061 37.619 1.00 91.50 91 LEU A C 1
ATOM 687 O O . LEU A 1 91 ? -34.591 10.494 38.716 1.00 91.50 91 LEU A O 1
ATOM 691 N N . THR A 1 92 ? -34.226 8.751 37.349 1.00 92.44 92 THR A N 1
ATOM 692 C CA . THR A 1 92 ? -34.707 7.730 38.296 1.00 92.44 92 THR A CA 1
ATOM 693 C C . THR A 1 92 ? -34.019 7.759 39.666 1.00 92.44 92 THR A C 1
ATOM 695 O O . THR A 1 92 ? -34.743 7.626 40.651 1.00 92.44 92 THR A O 1
ATOM 698 N N . PRO A 1 93 ? -32.701 8.035 39.807 1.00 89.75 93 PRO A N 1
ATOM 699 C CA . PRO A 1 93 ? -32.076 8.089 41.130 1.00 89.75 93 PRO A CA 1
ATOM 700 C C . PRO A 1 93 ? -32.615 9.242 41.986 1.00 89.75 93 PRO A C 1
ATOM 702 O O . PRO A 1 93 ? -32.901 9.051 43.161 1.00 89.75 93 PRO A O 1
ATOM 705 N N . TYR A 1 94 ? -32.821 10.417 41.380 1.00 91.00 94 TYR A N 1
ATOM 706 C CA . TYR A 1 94 ? -33.413 11.574 42.055 1.00 91.00 94 TYR A CA 1
ATOM 707 C C . TYR A 1 94 ? -34.861 11.291 42.477 1.00 91.00 94 TYR A C 1
ATOM 709 O O . TYR A 1 94 ? -35.247 11.537 43.613 1.00 91.00 94 TYR A O 1
ATOM 717 N N . LEU A 1 95 ? -35.658 10.706 41.580 1.00 93.06 95 LEU A N 1
ATOM 718 C CA . LEU A 1 95 ? -37.060 10.383 41.853 1.00 93.06 95 LEU A CA 1
ATOM 719 C C . LEU A 1 95 ? -37.218 9.301 42.940 1.00 93.06 95 LEU A C 1
ATOM 721 O O . LEU A 1 95 ? -38.187 9.349 43.704 1.00 93.06 95 LEU A O 1
ATOM 725 N N . ARG A 1 96 ? -36.264 8.362 43.040 1.00 91.88 96 ARG A N 1
ATOM 726 C CA . ARG A 1 96 ? -36.170 7.405 44.155 1.00 91.88 96 ARG A CA 1
ATOM 727 C C . ARG A 1 96 ? -35.828 8.087 45.470 1.00 91.88 96 ARG A C 1
ATOM 729 O O . ARG A 1 96 ? -36.463 7.795 46.478 1.00 91.88 96 ARG A O 1
ATOM 736 N N . GLN A 1 97 ? -34.885 9.025 45.448 1.00 89.00 97 GLN A N 1
ATOM 737 C CA . GLN A 1 97 ? -34.508 9.812 46.624 1.00 89.00 97 GLN A CA 1
ATOM 738 C C . GLN A 1 97 ? -35.683 10.657 47.149 1.00 89.00 97 GLN A C 1
ATOM 740 O O . GLN A 1 97 ? -35.884 10.789 48.351 1.00 89.00 97 GLN A O 1
ATOM 745 N N . CYS A 1 98 ? -36.539 11.139 46.244 1.00 89.12 98 CYS A N 1
ATOM 746 C CA . CYS A 1 98 ? -37.798 11.813 46.570 1.00 89.12 98 CYS A CA 1
ATOM 747 C C . CYS A 1 98 ? -38.919 10.874 47.068 1.00 89.12 98 CYS A C 1
ATOM 749 O O . CYS A 1 98 ? -40.024 11.346 47.341 1.00 89.12 98 CYS A O 1
ATOM 751 N N . LYS A 1 99 ? -38.686 9.552 47.130 1.00 89.88 99 LYS A N 1
ATOM 752 C CA . LYS A 1 99 ? -39.681 8.506 47.449 1.00 89.88 99 LYS A CA 1
ATOM 753 C C . LYS A 1 99 ? -40.941 8.564 46.571 1.00 89.88 99 LYS A C 1
ATOM 755 O O . LYS A 1 99 ? -42.034 8.204 47.008 1.00 89.88 99 LYS A O 1
ATOM 760 N N . VAL A 1 100 ? -40.800 9.034 45.328 1.00 92.50 100 VAL A N 1
ATOM 761 C CA . VAL A 1 100 ? -41.908 9.136 44.363 1.00 92.50 100 VAL A CA 1
ATOM 762 C C . VAL A 1 100 ? -42.003 7.907 43.476 1.00 92.50 100 VAL A C 1
ATOM 764 O O . VAL A 1 100 ? -43.105 7.577 43.050 1.00 92.50 100 VAL A O 1
ATOM 767 N N . ILE A 1 101 ? -40.888 7.219 43.236 1.00 93.75 101 ILE A N 1
ATOM 768 C CA . ILE A 1 101 ? -40.821 5.923 42.551 1.00 93.75 101 ILE A CA 1
ATOM 769 C C . ILE A 1 101 ? -40.022 4.938 43.414 1.00 93.75 101 ILE A C 1
ATOM 771 O O . ILE A 1 101 ? -39.165 5.364 44.192 1.00 93.75 101 ILE A O 1
ATOM 775 N N . ASP A 1 102 ? -40.307 3.646 43.298 1.00 92.62 102 ASP A N 1
ATOM 776 C CA . ASP A 1 102 ? -39.595 2.588 44.020 1.00 92.62 102 ASP A CA 1
ATOM 777 C C . ASP A 1 102 ? -38.543 1.877 43.139 1.00 92.62 102 ASP A C 1
ATOM 779 O O . ASP A 1 102 ? -38.282 2.263 41.997 1.00 92.62 102 ASP A O 1
ATOM 783 N N . GLU A 1 103 ? -37.864 0.870 43.699 1.00 91.56 103 GLU A N 1
ATOM 784 C CA . GLU A 1 103 ? -36.872 0.060 42.969 1.00 91.56 103 GLU A CA 1
ATOM 785 C C . GLU A 1 103 ? -37.490 -0.702 41.799 1.00 91.56 103 GLU A C 1
ATOM 787 O O . GLU A 1 103 ? -36.868 -0.837 40.746 1.00 91.56 103 GLU A O 1
ATOM 792 N N . GLN A 1 104 ? -38.737 -1.144 41.963 1.00 92.69 104 GLN A N 1
ATOM 793 C CA . GLN A 1 104 ? -39.447 -1.915 40.959 1.00 92.69 104 GLN A CA 1
ATOM 794 C C . GLN A 1 104 ? -39.824 -1.046 39.754 1.00 92.69 104 GLN A C 1
ATOM 796 O O . GLN A 1 104 ? -39.669 -1.494 38.617 1.00 92.69 104 GLN A O 1
ATOM 801 N N . ASP A 1 105 ? -40.260 0.192 39.992 1.00 93.81 105 ASP A N 1
ATOM 802 C CA . ASP A 1 105 ? -40.527 1.206 38.972 1.00 93.81 105 ASP A CA 1
ATOM 803 C C . ASP A 1 105 ? -39.247 1.564 38.197 1.00 93.81 105 ASP A C 1
ATOM 805 O O . ASP A 1 105 ? -39.263 1.685 36.969 1.00 93.81 105 ASP A O 1
ATOM 809 N N . GLU A 1 106 ? -38.117 1.738 38.897 1.00 92.44 106 GLU A N 1
ATOM 810 C CA . GLU A 1 106 ? -36.826 2.029 38.263 1.00 92.44 106 GLU A CA 1
ATOM 811 C C . GLU A 1 106 ? -36.381 0.879 37.351 1.00 92.44 106 GLU A C 1
ATOM 813 O O . GLU A 1 106 ? -36.009 1.114 36.194 1.00 92.44 106 GLU A O 1
ATOM 818 N N . ASP A 1 107 ? -36.464 -0.361 37.833 1.00 91.56 107 ASP A N 1
ATOM 819 C CA . ASP A 1 107 ? -36.140 -1.543 37.039 1.00 91.56 107 ASP A CA 1
ATOM 820 C C . ASP A 1 107 ? -37.099 -1.724 35.856 1.00 91.56 107 ASP A C 1
ATOM 822 O O . ASP A 1 107 ? -36.663 -2.071 34.751 1.00 91.56 107 ASP A O 1
ATOM 826 N N . GLU A 1 108 ? -38.387 -1.419 36.029 1.00 93.44 108 GLU A N 1
ATOM 827 C CA . GLU A 1 108 ? -39.363 -1.450 34.939 1.00 93.44 108 GLU A CA 1
ATOM 828 C C . GLU A 1 108 ? -38.998 -0.451 33.829 1.00 93.44 108 GLU A C 1
ATOM 830 O O . GLU A 1 108 ? -39.057 -0.772 32.641 1.00 93.44 108 GLU A O 1
ATOM 835 N N . VAL A 1 109 ? -38.562 0.756 34.189 1.00 93.00 109 VAL A N 1
ATOM 836 C CA . VAL A 1 109 ? -38.195 1.792 33.216 1.00 93.00 109 VAL A CA 1
ATOM 837 C C . VAL A 1 109 ? -36.839 1.509 32.563 1.00 93.00 109 VAL A C 1
ATOM 839 O O . VAL A 1 109 ? -36.677 1.718 31.356 1.00 93.00 109 VAL A O 1
ATOM 842 N N . LEU A 1 110 ? -35.836 1.067 33.327 1.00 91.94 110 LEU A N 1
ATOM 843 C CA . LEU A 1 110 ? -34.460 0.941 32.838 1.00 91.94 110 LEU A CA 1
ATOM 844 C C . LEU A 1 110 ? -34.153 -0.420 32.219 1.00 91.94 110 LEU A C 1
ATOM 846 O O . LEU A 1 110 ? -33.461 -0.461 31.195 1.00 91.94 110 LEU A O 1
ATOM 850 N N . ASN A 1 111 ? -34.667 -1.502 32.798 1.00 89.50 111 ASN A N 1
ATOM 851 C CA . ASN A 1 111 ? -34.239 -2.870 32.503 1.00 89.50 111 ASN A CA 1
ATOM 852 C C . ASN A 1 111 ? -35.310 -3.705 31.779 1.00 89.50 111 ASN A C 1
ATOM 854 O O . ASN A 1 111 ? -34.983 -4.757 31.227 1.00 89.50 111 ASN A O 1
ATOM 858 N N . SER A 1 112 ? -36.559 -3.233 31.697 1.00 90.06 112 SER A N 1
ATOM 859 C CA . SER A 1 112 ? -37.613 -3.930 30.948 1.00 90.06 112 SER A CA 1
ATOM 860 C C . SER A 1 112 ? -37.316 -4.013 29.448 1.00 90.06 112 SER A C 1
ATOM 862 O O . SER A 1 112 ? -36.983 -3.028 28.782 1.00 90.06 112 SER A O 1
ATOM 864 N N . THR A 1 113 ? -37.520 -5.202 28.882 1.00 86.62 113 THR A N 1
ATOM 865 C CA . THR A 1 113 ? -37.427 -5.466 27.438 1.00 86.62 113 THR A CA 1
ATOM 866 C C . THR A 1 113 ? -38.582 -4.849 26.644 1.00 86.62 113 THR A C 1
ATOM 868 O O . THR A 1 113 ? -38.481 -4.727 25.424 1.00 86.62 113 THR A O 1
ATOM 871 N N . GLN A 1 114 ? -39.652 -4.413 27.320 1.00 85.38 114 GLN A N 1
ATOM 872 C CA . GLN A 1 114 ? -40.831 -3.793 26.702 1.00 85.38 114 GLN A CA 1
ATOM 873 C C . GLN A 1 114 ? -40.535 -2.396 26.132 1.00 85.38 114 GLN A C 1
ATOM 875 O O . GLN A 1 114 ? -41.229 -1.935 25.226 1.00 85.38 114 GLN A O 1
ATOM 880 N N . TYR A 1 115 ? -39.471 -1.738 26.608 1.00 87.44 115 TYR A N 1
ATOM 881 C CA . TYR A 1 115 ? -39.096 -0.381 26.210 1.00 87.44 115 TYR A CA 1
ATOM 882 C C . TYR A 1 115 ? -37.642 -0.338 25.709 1.00 87.44 115 TYR A C 1
ATOM 884 O O . TYR A 1 115 ? -36.757 0.165 26.398 1.00 87.44 115 TYR A O 1
ATOM 892 N N . PRO A 1 116 ? -37.339 -0.841 24.498 1.00 83.56 116 PRO A N 1
ATOM 893 C CA . PRO A 1 116 ? -35.958 -0.952 24.012 1.00 83.56 116 PRO A CA 1
ATOM 894 C C . PRO A 1 116 ? -35.304 0.408 23.728 1.00 83.56 116 PRO A C 1
ATOM 896 O O . PRO A 1 116 ? -34.084 0.556 23.801 1.00 83.56 116 PRO A O 1
ATOM 899 N N . LEU A 1 117 ? -36.109 1.424 23.412 1.00 90.31 117 LEU A N 1
ATOM 900 C CA . LEU A 1 117 ? -35.641 2.758 23.050 1.00 90.31 117 LEU A CA 1
ATOM 901 C C . LEU A 1 117 ? -35.707 3.705 24.249 1.00 90.31 117 LEU A C 1
ATOM 903 O O . LEU A 1 117 ? -36.692 3.719 24.983 1.00 90.31 117 LEU A O 1
ATOM 907 N N . ARG A 1 118 ? -34.712 4.594 24.385 1.00 93.50 118 ARG A N 1
ATOM 908 C CA . ARG A 1 118 ? -34.701 5.649 25.422 1.00 93.50 118 ARG A CA 1
ATOM 909 C C . ARG A 1 118 ? -35.981 6.492 25.420 1.00 93.50 118 ARG A C 1
ATOM 911 O O . ARG A 1 118 ? -36.459 6.861 26.482 1.00 93.50 118 ARG A O 1
ATOM 918 N N . ILE A 1 119 ? -36.522 6.776 24.236 1.00 93.62 119 ILE A N 1
ATOM 919 C CA . ILE A 1 119 ? -37.749 7.567 24.065 1.00 93.62 119 ILE A CA 1
ATOM 920 C C . ILE A 1 119 ? -38.944 6.837 24.691 1.00 93.62 119 ILE A C 1
ATOM 922 O O . ILE A 1 119 ? -39.706 7.444 25.436 1.00 93.62 119 ILE A O 1
ATOM 926 N N . SER A 1 120 ? -39.066 5.528 24.454 1.00 92.50 120 SER A N 1
ATOM 927 C CA . SER A 1 120 ? -40.113 4.686 25.046 1.00 92.50 120 SER A CA 1
ATOM 928 C C . SER A 1 120 ? -39.960 4.577 26.565 1.00 92.50 120 SER A C 1
ATOM 930 O O . SER A 1 120 ? -40.946 4.713 27.280 1.00 92.50 120 SER A O 1
ATOM 932 N N . LYS A 1 121 ? -38.723 4.440 27.068 1.00 94.69 121 LYS A N 1
ATOM 933 C CA . LYS A 1 121 ? -38.424 4.457 28.513 1.00 94.69 121 LYS A CA 1
ATOM 934 C C . LYS A 1 121 ? -38.817 5.785 29.165 1.00 94.69 121 LYS A C 1
ATOM 936 O O . LYS A 1 121 ? -39.409 5.801 30.235 1.00 94.69 121 LYS A O 1
ATOM 941 N N . ALA A 1 122 ? -38.521 6.908 28.507 1.00 94.38 122 ALA A N 1
ATOM 942 C CA . ALA A 1 122 ? -38.914 8.232 28.982 1.00 94.38 122 ALA A CA 1
ATOM 943 C C . ALA A 1 122 ? -40.435 8.423 28.963 1.00 94.38 122 ALA A C 1
ATOM 945 O O . ALA A 1 122 ? -40.976 9.023 29.883 1.00 94.38 122 ALA A O 1
ATOM 946 N N . GLY A 1 123 ? -41.123 7.884 27.951 1.00 93.94 123 GLY A N 1
ATOM 947 C CA . GLY A 1 123 ? -42.584 7.872 27.896 1.00 93.94 123 GLY A CA 1
ATOM 948 C C . GLY A 1 123 ? -43.193 7.119 29.075 1.00 93.94 123 GLY A C 1
ATOM 949 O O . GLY A 1 123 ? -44.061 7.673 29.741 1.00 93.94 123 GLY A O 1
ATOM 950 N N . ARG A 1 124 ? -42.670 5.922 29.374 1.00 94.75 124 ARG A N 1
ATOM 951 C CA . ARG A 1 124 ? -43.115 5.108 30.511 1.00 94.75 124 ARG A CA 1
ATOM 952 C C . ARG A 1 124 ? -42.851 5.778 31.859 1.00 94.75 124 ARG A C 1
ATOM 954 O O . ARG A 1 124 ? -43.714 5.743 32.727 1.00 94.75 124 ARG A O 1
ATOM 961 N N . LEU A 1 125 ? -41.689 6.409 32.030 1.00 95.19 125 LEU A N 1
ATOM 962 C CA . LEU A 1 125 ? -41.368 7.152 33.252 1.00 95.19 125 LEU A CA 1
ATOM 963 C C . LEU A 1 125 ? -42.376 8.284 33.506 1.00 95.19 125 LEU A C 1
ATOM 965 O O . LEU A 1 125 ? -42.811 8.466 34.638 1.00 95.19 125 LEU A O 1
ATOM 969 N N . ILE A 1 126 ? -42.766 9.016 32.456 1.00 94.50 126 ILE A N 1
ATOM 970 C CA . ILE A 1 126 ? -43.788 10.069 32.551 1.00 94.50 126 ILE A CA 1
ATOM 971 C C . ILE A 1 126 ? -45.138 9.473 32.978 1.00 94.50 126 ILE A C 1
ATOM 973 O O . ILE A 1 126 ? -45.768 10.026 33.872 1.00 94.50 126 ILE A O 1
ATOM 977 N N . ASP A 1 127 ? -45.546 8.327 32.419 1.00 94.56 127 ASP A N 1
ATOM 978 C CA . ASP A 1 127 ? -46.809 7.664 32.789 1.00 94.56 127 ASP A CA 1
ATOM 979 C C . ASP A 1 127 ? -46.836 7.237 34.266 1.00 94.56 127 ASP A C 1
ATOM 981 O O . ASP A 1 127 ? -47.845 7.407 34.951 1.00 94.56 127 ASP A O 1
ATOM 985 N N . ILE A 1 128 ? -45.719 6.699 34.773 1.00 93.88 128 ILE A N 1
ATOM 986 C CA . ILE A 1 128 ? -45.589 6.308 36.184 1.00 93.88 128 ILE A CA 1
ATOM 987 C C . ILE A 1 128 ? -45.731 7.541 37.079 1.00 93.88 128 ILE A C 1
ATOM 989 O O . ILE A 1 128 ? -46.494 7.501 38.040 1.00 93.88 128 ILE A O 1
ATOM 993 N N . LEU A 1 129 ? -45.048 8.642 36.748 1.00 93.88 129 LEU A N 1
ATOM 994 C CA . LEU A 1 129 ? -45.103 9.888 37.521 1.00 93.88 129 LEU A CA 1
ATOM 995 C C . LEU A 1 129 ? -46.486 10.542 37.476 1.00 93.88 129 LEU A C 1
ATOM 997 O O . LEU A 1 129 ? -46.954 11.027 38.504 1.00 93.88 129 LEU A O 1
ATOM 1001 N N . HIS A 1 130 ? -47.165 10.496 36.331 1.00 91.75 130 HIS A N 1
ATOM 1002 C CA . HIS A 1 130 ? -48.544 10.957 36.198 1.00 91.75 130 HIS A CA 1
ATOM 1003 C C . HIS A 1 130 ? -49.481 10.179 37.137 1.00 91.75 130 HIS A C 1
ATOM 1005 O O . HIS A 1 130 ? -50.298 10.767 37.842 1.00 91.75 130 HIS A O 1
ATOM 1011 N N . GLY A 1 131 ? -49.296 8.858 37.250 1.00 89.19 131 GLY A N 1
ATOM 1012 C CA . GLY A 1 131 ? -50.040 8.008 38.188 1.00 89.19 131 GLY A CA 1
ATOM 1013 C C . GLY A 1 131 ? -49.800 8.307 39.678 1.00 89.19 131 GLY A C 1
ATOM 1014 O O . GLY A 1 131 ? -50.568 7.839 40.515 1.00 89.19 131 GLY A O 1
ATOM 1015 N N . ARG A 1 132 ? -48.765 9.087 40.030 1.00 89.00 132 ARG A N 1
ATOM 1016 C CA . ARG A 1 132 ? -48.464 9.518 41.414 1.00 89.00 132 ARG A CA 1
ATOM 1017 C C . ARG A 1 132 ? -49.099 10.871 41.776 1.00 89.00 132 ARG A C 1
ATOM 1019 O O . ARG A 1 132 ? -48.904 11.350 42.895 1.00 89.00 132 ARG A O 1
ATOM 1026 N N . GLY A 1 133 ? -49.840 11.496 40.856 1.00 87.56 133 GLY A N 1
ATOM 1027 C CA . GLY A 1 133 ? -50.578 12.741 41.086 1.00 87.56 133 GLY A CA 1
ATOM 1028 C C . GLY A 1 133 ? -49.676 13.939 41.400 1.00 87.56 133 GLY A C 1
ATOM 1029 O O . GLY A 1 133 ? -48.599 14.097 40.822 1.00 87.56 133 GLY A O 1
ATOM 1030 N N . GLN A 1 134 ? -50.101 14.783 42.345 1.00 87.38 134 GLN A N 1
ATOM 1031 C CA . GLN A 1 134 ? -49.413 16.029 42.714 1.00 87.38 134 GLN A CA 1
ATOM 1032 C C . GLN A 1 134 ? -47.947 15.819 43.128 1.00 87.38 134 GLN A C 1
ATOM 1034 O O . GLN A 1 134 ? -47.072 16.579 42.714 1.00 87.38 134 GLN A O 1
ATOM 1039 N N . ARG A 1 135 ? -47.651 14.757 43.892 1.00 88.25 135 ARG A N 1
ATOM 1040 C CA . ARG A 1 135 ? -46.270 14.431 44.293 1.00 88.25 135 ARG A CA 1
ATOM 1041 C C . ARG A 1 135 ? -45.403 14.038 43.097 1.00 88.25 135 ARG A C 1
ATOM 1043 O O . ARG A 1 135 ? -44.237 14.420 43.030 1.00 88.25 135 ARG A O 1
ATOM 1050 N N . GLY A 1 136 ? -45.982 13.300 42.149 1.00 91.06 136 GLY A N 1
ATOM 1051 C CA . GLY A 1 136 ? -45.334 12.919 40.895 1.00 91.06 136 GLY A CA 1
ATOM 1052 C C . GLY A 1 136 ? -44.984 14.122 40.032 1.00 91.06 136 GLY A C 1
ATOM 1053 O O . GLY A 1 136 ? -43.851 14.233 39.564 1.00 91.06 136 GLY A O 1
ATOM 1054 N N . LEU A 1 137 ? -45.932 15.051 39.890 1.00 90.62 137 LEU A N 1
ATOM 1055 C CA . LEU A 1 137 ? -45.722 16.303 39.170 1.00 90.62 137 LEU A CA 1
ATOM 1056 C C . LEU A 1 137 ? -44.612 17.130 39.811 1.00 90.62 137 LEU A C 1
ATOM 1058 O O . LEU A 1 137 ? -43.685 17.544 39.124 1.00 90.62 137 LEU A O 1
ATOM 1062 N N . GLN A 1 138 ? -44.673 17.345 41.125 1.00 90.00 138 GLN A N 1
ATOM 1063 C CA . GLN A 1 138 ? -43.686 18.164 41.823 1.00 90.00 138 GLN A CA 1
ATOM 1064 C C . GLN A 1 138 ? -42.273 17.578 41.684 1.00 90.00 138 GLN A C 1
ATOM 1066 O O . GLN A 1 138 ? -41.351 18.294 41.296 1.00 90.00 138 GLN A O 1
ATOM 1071 N N . ALA A 1 139 ? -42.104 16.267 41.893 1.00 91.25 139 ALA A N 1
ATOM 1072 C CA . ALA A 1 139 ? -40.810 15.607 41.712 1.00 91.25 139 ALA A CA 1
ATOM 1073 C C . ALA A 1 139 ? -40.334 15.633 40.258 1.00 91.25 139 ALA A C 1
ATOM 1075 O O . ALA A 1 139 ? -39.141 15.804 40.002 1.00 91.25 139 ALA A O 1
ATOM 1076 N N . PHE A 1 140 ? -41.250 15.510 39.295 1.00 92.69 140 PHE A N 1
ATOM 1077 C CA . PHE A 1 140 ? -40.919 15.651 37.884 1.00 92.69 140 PHE A CA 1
ATOM 1078 C C . PHE A 1 140 ? -40.408 17.061 37.570 1.00 92.69 140 PHE A C 1
ATOM 1080 O O . PHE A 1 140 ? -39.346 17.198 36.963 1.00 92.69 140 PHE A O 1
ATOM 1087 N N . MET A 1 141 ? -41.099 18.101 38.038 1.00 91.31 141 MET A N 1
ATOM 1088 C CA . MET A 1 141 ? -40.710 19.494 37.825 1.00 91.31 141 MET A CA 1
ATOM 1089 C C . MET A 1 141 ? -39.373 19.832 38.490 1.00 91.31 141 MET A C 1
ATOM 1091 O O . MET A 1 141 ? -38.525 20.434 37.835 1.00 91.31 141 MET A O 1
ATOM 1095 N N . GLU A 1 142 ? -39.131 19.382 39.725 1.00 91.00 142 GLU A N 1
ATOM 1096 C CA . GLU A 1 142 ? -37.831 19.557 40.392 1.00 91.00 142 GLU A CA 1
ATOM 1097 C C . GLU A 1 142 ? -36.710 18.775 39.672 1.00 91.00 142 GLU A C 1
ATOM 1099 O O . GLU A 1 142 ? -35.605 19.290 39.487 1.00 91.00 142 GLU A O 1
ATOM 1104 N N . SER A 1 143 ? -36.995 17.569 39.162 1.00 91.56 143 SER A N 1
ATOM 1105 C CA . SER A 1 143 ? -36.022 16.790 38.378 1.00 91.56 143 SER A CA 1
ATOM 1106 C C . SER A 1 143 ? -35.681 17.452 37.035 1.00 91.56 143 SER A C 1
ATOM 1108 O O . SER A 1 143 ? -34.522 17.445 36.607 1.00 91.56 143 SER A O 1
ATOM 1110 N N . LEU A 1 144 ? -36.671 18.066 36.376 1.00 90.38 144 LEU A N 1
ATOM 1111 C CA . LEU A 1 144 ? -36.469 18.855 35.165 1.00 90.38 144 LEU A CA 1
ATOM 1112 C C . LEU A 1 144 ? -35.666 20.113 35.472 1.00 90.38 144 LEU A C 1
ATOM 1114 O O . LEU A 1 144 ? -34.729 20.419 34.747 1.00 90.38 144 LEU A O 1
ATOM 1118 N N . GLU A 1 145 ? -35.983 20.814 36.554 1.00 91.69 145 GLU A N 1
ATOM 1119 C CA . GLU A 1 145 ? -35.257 22.007 36.985 1.00 91.69 145 GLU A CA 1
ATOM 1120 C C . GLU A 1 145 ? -33.766 21.715 37.226 1.00 91.69 145 GLU A C 1
ATOM 1122 O O . GLU A 1 145 ? -32.904 22.516 36.854 1.00 91.69 145 GLU A O 1
ATOM 1127 N N . PHE A 1 146 ? -33.458 20.545 37.794 1.00 88.75 146 PHE A N 1
ATOM 1128 C CA . PHE A 1 146 ? -32.096 20.129 38.116 1.00 88.75 146 PHE A CA 1
ATOM 1129 C C . PHE A 1 146 ? -31.303 19.615 36.899 1.00 88.75 146 PHE A C 1
ATOM 1131 O O . PHE A 1 146 ? -30.176 20.052 36.666 1.00 88.75 146 PHE A O 1
ATOM 1138 N N . TYR A 1 147 ? -31.868 18.704 36.095 1.00 89.31 147 TYR A N 1
ATOM 1139 C CA . TYR A 1 147 ? -31.141 18.058 34.987 1.00 89.31 147 TYR A CA 1
ATOM 1140 C C . TYR A 1 147 ? -31.363 18.712 33.613 1.00 89.31 147 TYR A C 1
ATOM 1142 O O . TYR A 1 147 ? -30.550 18.524 32.703 1.00 89.31 147 TYR A O 1
ATOM 1150 N N . HIS A 1 148 ? -32.462 19.445 33.443 1.00 90.38 148 HIS A N 1
ATOM 1151 C CA . HIS A 1 148 ? -32.983 19.941 32.165 1.00 90.38 148 HIS A CA 1
ATOM 1152 C C . HIS A 1 148 ? -33.602 21.358 32.310 1.00 90.38 148 HIS A C 1
ATOM 1154 O O . HIS A 1 148 ? -34.794 21.559 32.043 1.00 90.38 148 HIS A O 1
ATOM 1160 N N . PRO A 1 149 ? -32.809 22.369 32.730 1.00 89.38 149 PRO A N 1
ATOM 1161 C CA . PRO A 1 149 ? -33.311 23.699 33.102 1.00 89.38 149 PRO A CA 1
ATOM 1162 C C . PRO A 1 149 ? -34.000 24.447 31.948 1.00 89.38 149 PRO A C 1
ATOM 1164 O O . PRO A 1 149 ? -34.953 25.200 32.162 1.00 89.38 149 PRO A O 1
ATOM 1167 N N . GLU A 1 150 ? -33.558 24.222 30.708 1.00 88.19 150 GLU A N 1
ATOM 1168 C CA . GLU A 1 150 ? -34.169 24.814 29.512 1.00 88.19 150 GLU A CA 1
ATOM 1169 C C . GLU A 1 150 ? -35.592 24.285 29.289 1.00 88.19 150 GLU A C 1
ATOM 1171 O O . GLU A 1 150 ? -36.499 25.040 28.944 1.00 88.19 150 GLU A O 1
ATOM 1176 N N . GLN A 1 151 ? -35.801 22.988 29.521 1.00 90.25 151 GLN A N 1
ATOM 1177 C CA . GLN A 1 151 ? -37.082 22.308 29.352 1.00 90.25 151 GLN A CA 1
ATOM 1178 C C . GLN A 1 151 ? -38.054 22.695 30.472 1.00 90.25 151 GLN A C 1
ATOM 1180 O O . GLN A 1 151 ? -39.234 22.909 30.205 1.00 90.25 151 GLN A O 1
ATOM 1185 N N . TYR A 1 152 ? -37.551 22.864 31.699 1.00 90.69 152 TYR A N 1
ATOM 1186 C CA . TYR A 1 152 ? -38.323 23.416 32.815 1.00 90.69 152 TYR A CA 1
ATOM 1187 C C . TYR A 1 152 ? -38.833 24.830 32.505 1.00 90.69 152 TYR A C 1
ATOM 1189 O O . TYR A 1 152 ? -40.031 25.094 32.602 1.00 90.69 152 TYR A O 1
ATOM 1197 N N . THR A 1 153 ? -37.939 25.713 32.047 1.00 90.62 153 THR A N 1
ATOM 1198 C CA . THR A 1 153 ? -38.281 27.105 31.705 1.00 90.62 153 THR A CA 1
ATOM 1199 C C . THR A 1 153 ? -39.320 27.170 30.582 1.00 90.62 153 THR A C 1
ATOM 1201 O O . THR A 1 153 ? -40.222 28.001 30.618 1.00 90.62 153 THR A O 1
ATOM 1204 N N . GLN A 1 154 ? -39.239 26.270 29.596 1.00 88.00 154 GLN A N 1
ATOM 1205 C CA . GLN A 1 154 ? -40.214 26.188 28.501 1.00 88.00 154 GLN A CA 1
ATOM 1206 C C . GLN A 1 154 ? -41.611 25.739 28.957 1.00 88.00 154 GLN A C 1
ATOM 1208 O O . GLN A 1 154 ? -42.598 26.150 28.353 1.00 88.00 154 GLN A O 1
ATOM 1213 N N . LEU A 1 155 ? -41.702 24.903 29.995 1.00 85.81 155 LEU A N 1
ATOM 1214 C CA . LEU A 1 155 ? -42.968 24.379 30.521 1.00 85.81 155 LEU A CA 1
ATOM 1215 C C . LEU A 1 155 ? -43.652 25.343 31.499 1.00 85.81 155 LEU A C 1
ATOM 1217 O O . LEU A 1 155 ? -44.873 25.500 31.463 1.00 85.81 155 LEU A O 1
ATOM 1221 N N . THR A 1 156 ? -42.876 25.984 32.377 1.00 85.44 156 THR A N 1
ATOM 1222 C CA . THR A 1 156 ? -43.405 26.814 33.475 1.00 85.44 156 THR A CA 1
ATOM 1223 C C . THR A 1 156 ? -43.320 28.311 33.214 1.00 85.44 156 THR A C 1
ATOM 1225 O O . THR A 1 156 ? -44.031 29.079 33.858 1.00 85.44 156 THR A O 1
ATOM 1228 N N . GLY A 1 157 ? -42.434 28.748 32.314 1.00 83.12 157 GLY A N 1
ATOM 1229 C CA . GLY A 1 157 ? -42.072 30.158 32.150 1.00 83.12 157 GLY A CA 1
ATOM 1230 C C . GLY A 1 157 ? -41.276 30.737 33.327 1.00 83.12 157 GLY A C 1
ATOM 1231 O O . GLY A 1 157 ? -41.004 31.936 33.341 1.00 83.12 157 GLY A O 1
ATOM 1232 N N . GLN A 1 158 ? -40.904 29.916 34.315 1.00 83.00 158 GLN A N 1
ATOM 1233 C CA . GLN A 1 158 ? -40.172 30.339 35.507 1.00 83.00 158 GLN A CA 1
ATOM 1234 C C . GLN A 1 158 ? -38.681 30.016 35.398 1.00 83.00 158 GLN A C 1
ATOM 1236 O O . GLN A 1 158 ? -38.278 29.068 34.725 1.00 83.00 158 GLN A O 1
ATOM 1241 N N . GLN A 1 159 ? -37.855 30.804 36.091 1.00 80.88 159 GLN A N 1
ATOM 1242 C CA . GLN A 1 159 ? -36.416 30.558 36.161 1.00 80.88 159 GLN A CA 1
ATOM 1243 C C . GLN A 1 159 ? -36.107 29.361 37.077 1.00 80.88 159 GLN A C 1
ATOM 1245 O O . GLN A 1 159 ? -36.669 29.279 38.176 1.00 80.88 159 GLN A O 1
ATOM 1250 N N . PRO A 1 160 ? -35.194 28.465 36.664 1.00 85.19 160 PRO A N 1
ATOM 1251 C CA . PRO A 1 160 ? -34.790 27.322 37.462 1.00 85.19 160 PRO A CA 1
ATOM 1252 C C . PRO A 1 160 ? -34.008 27.800 38.687 1.00 85.19 160 PRO A C 1
ATOM 1254 O O . PRO A 1 160 ? -32.948 28.413 38.588 1.00 85.19 160 PRO A O 1
ATOM 1257 N N . THR A 1 161 ? -34.556 27.527 39.859 1.00 79.31 161 THR A N 1
ATOM 1258 C CA . THR A 1 161 ? -34.003 27.846 41.172 1.00 79.31 161 THR A CA 1
ATOM 1259 C C . THR A 1 161 ? -33.340 26.627 41.840 1.00 79.31 161 THR A C 1
ATOM 1261 O O . THR A 1 161 ? -32.701 26.791 42.873 1.00 79.31 161 THR A O 1
ATOM 1264 N N . GLN A 1 162 ? -33.454 25.430 41.246 1.00 79.62 162 GLN A N 1
ATOM 1265 C CA . GLN A 1 162 ? -32.874 24.154 41.709 1.00 79.62 162 GLN A CA 1
ATOM 1266 C C . GLN A 1 162 ? -33.230 23.835 43.168 1.00 79.62 162 GLN A C 1
ATOM 1268 O O . GLN A 1 162 ? -32.354 23.611 44.003 1.00 79.62 162 GLN A O 1
ATOM 1273 N N . ARG A 1 163 ? -34.526 23.879 43.500 1.00 72.38 163 ARG A N 1
ATOM 1274 C CA . ARG A 1 163 ? -34.952 23.944 44.910 1.00 72.38 163 ARG A CA 1
ATOM 1275 C C . ARG A 1 163 ? -34.878 22.631 45.679 1.00 72.38 163 ARG A C 1
ATOM 1277 O O . ARG A 1 163 ? -34.862 22.710 46.900 1.00 72.38 163 ARG A O 1
ATOM 1284 N N . CYS A 1 164 ? -34.791 21.476 45.010 1.00 81.00 164 CYS A N 1
ATOM 1285 C CA . CYS A 1 164 ? -34.722 20.133 45.614 1.00 81.00 164 CYS A CA 1
ATOM 1286 C C . CYS A 1 164 ? -35.539 19.988 46.917 1.00 81.00 164 CYS A C 1
ATOM 1288 O O . CYS A 1 164 ? -35.071 19.376 47.881 1.00 81.00 164 CYS A O 1
ATOM 1290 N N . SER A 1 165 ? -36.731 20.591 46.953 1.00 84.25 165 SER A N 1
ATOM 1291 C CA . SER A 1 165 ? -37.553 20.746 48.154 1.00 84.25 165 SER A CA 1
ATOM 1292 C C . SER A 1 165 ? -37.989 19.390 48.682 1.00 84.25 165 SER A C 1
ATOM 1294 O O . SER A 1 165 ? -37.945 19.161 49.883 1.00 84.25 165 SER A O 1
ATOM 1296 N N . ILE A 1 166 ? -38.302 18.450 47.786 1.00 84.12 166 ILE A N 1
ATOM 1297 C CA . ILE A 1 166 ? -38.783 17.127 48.194 1.00 84.12 166 ILE A CA 1
ATOM 1298 C C . ILE A 1 166 ? -37.685 16.313 48.888 1.00 84.12 166 ILE A C 1
ATOM 1300 O O . ILE A 1 166 ? -37.956 15.661 49.890 1.00 84.12 166 ILE A O 1
ATOM 1304 N N . ILE A 1 167 ? -36.438 16.363 48.403 1.00 84.38 167 ILE A N 1
ATOM 1305 C CA . ILE A 1 167 ? -35.321 15.664 49.066 1.00 84.38 167 ILE A CA 1
ATOM 1306 C C . ILE A 1 167 ? -35.032 16.298 50.430 1.00 84.38 167 ILE A C 1
ATOM 1308 O O . ILE A 1 167 ? -34.769 15.584 51.396 1.00 84.38 167 ILE A O 1
ATOM 1312 N N . LEU A 1 168 ? -35.097 17.631 50.520 1.00 84.50 168 LEU A N 1
ATOM 1313 C CA . LEU A 1 168 ? -34.924 18.342 51.788 1.00 84.50 168 LEU A CA 1
ATOM 1314 C C . LEU A 1 168 ? -35.989 17.956 52.816 1.00 84.50 168 LEU A C 1
ATOM 1316 O O . LEU A 1 168 ? -35.643 17.762 53.979 1.00 84.50 168 LEU A O 1
ATOM 1320 N N . ASP A 1 169 ? -37.242 17.809 52.390 1.00 86.25 169 ASP A N 1
ATOM 1321 C CA . ASP A 1 169 ? -38.353 17.445 53.269 1.00 86.25 169 ASP A CA 1
ATOM 1322 C C . ASP A 1 16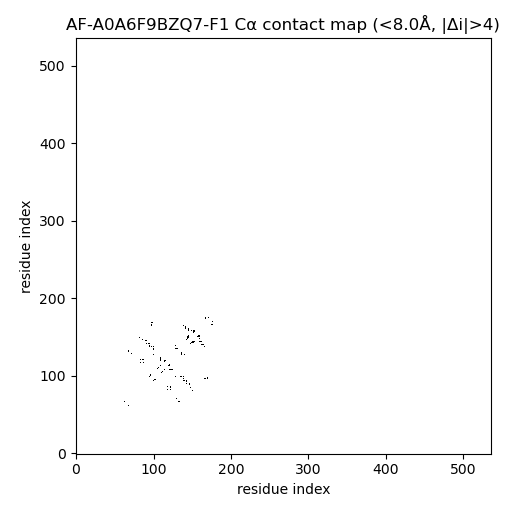9 ? -38.314 15.956 53.680 1.00 86.25 169 ASP A C 1
ATOM 1324 O O . ASP A 1 169 ? -38.660 15.619 54.812 1.00 86.25 169 ASP A O 1
ATOM 1328 N N . GLU A 1 170 ? -37.871 15.056 52.792 1.00 87.50 170 GLU A N 1
ATOM 1329 C CA . GLU A 1 170 ? -37.904 13.597 53.010 1.00 87.50 170 GLU A CA 1
ATOM 1330 C C . GLU A 1 170 ? -36.636 13.001 53.645 1.00 87.50 170 GLU A C 1
ATOM 1332 O O . GLU A 1 170 ? -36.730 12.003 54.370 1.00 87.50 170 GLU A O 1
ATOM 1337 N N . GLU A 1 171 ? -35.457 13.560 53.353 1.00 84.12 171 GLU A N 1
ATOM 1338 C CA . GLU A 1 171 ? -34.151 13.071 53.834 1.00 84.12 171 GLU A CA 1
ATOM 1339 C C . GLU A 1 171 ? -33.359 14.115 54.639 1.00 84.12 171 GLU A C 1
ATOM 1341 O O . GLU A 1 171 ? -32.331 13.794 55.243 1.00 84.12 171 GLU A O 1
ATOM 1346 N N . GLY A 1 172 ? -33.815 15.369 54.670 1.00 87.19 172 GLY A N 1
ATOM 1347 C CA . GLY A 1 172 ? -33.131 16.455 55.362 1.00 87.19 172 GLY A CA 1
ATOM 1348 C C . GLY A 1 172 ? -31.927 17.036 54.600 1.00 87.19 172 GLY A C 1
ATOM 1349 O O . GLY A 1 172 ? -31.545 16.574 53.518 1.00 87.19 172 GLY A O 1
ATOM 1350 N N . PRO A 1 173 ? -31.273 18.067 55.169 1.00 86.69 173 PRO A N 1
ATOM 1351 C CA . PRO A 1 173 ? -30.135 18.740 54.536 1.00 86.69 173 PRO A CA 1
ATOM 1352 C C . PRO A 1 173 ? -28.911 17.825 54.363 1.00 86.69 173 PRO A C 1
ATOM 1354 O O . PRO A 1 173 ? -28.122 18.010 53.432 1.00 86.69 173 PRO A O 1
ATOM 1357 N N . GLU A 1 174 ? -28.752 16.824 55.233 1.00 87.25 174 GLU A N 1
ATOM 1358 C CA . GLU A 1 174 ? -27.672 15.837 55.144 1.00 87.25 174 GLU A CA 1
ATOM 1359 C C . GLU A 1 174 ? -27.868 14.892 53.950 1.00 87.25 174 GLU A C 1
ATOM 1361 O O . GLU A 1 174 ? -26.919 14.682 53.191 1.00 87.25 174 GLU A O 1
ATOM 1366 N N . GLY A 1 175 ? -29.094 14.401 53.727 1.00 87.69 175 GLY A N 1
ATOM 1367 C CA . GLY A 1 175 ? -29.444 13.571 52.569 1.00 87.69 175 GLY A CA 1
ATOM 1368 C C . GLY A 1 175 ? -29.253 14.309 51.244 1.00 87.69 175 GLY A C 1
ATOM 1369 O O . GLY A 1 175 ? -28.558 13.815 50.351 1.00 87.69 175 GLY A O 1
ATOM 1370 N N . LEU A 1 176 ? -29.729 15.561 51.152 1.00 88.62 176 LEU A N 1
ATOM 1371 C CA . LEU A 1 176 ? -29.496 16.394 49.965 1.00 88.62 176 LEU A CA 1
ATOM 1372 C C . LEU A 1 176 ? -27.998 16.599 49.693 1.00 88.62 176 LEU A C 1
ATOM 1374 O O . LEU A 1 176 ? -27.547 16.496 48.550 1.00 88.62 176 LEU A O 1
ATOM 1378 N N . THR A 1 177 ? -27.207 16.880 50.731 1.00 89.56 177 THR A N 1
ATOM 1379 C CA . THR A 1 177 ? -25.760 17.091 50.579 1.00 89.56 177 THR A CA 1
ATOM 1380 C C . THR A 1 177 ? -25.068 15.828 50.063 1.00 89.56 177 THR A C 1
ATOM 1382 O O . THR A 1 177 ? -24.220 15.913 49.170 1.00 89.56 177 THR A O 1
ATOM 1385 N N . GLN A 1 178 ? -25.446 14.652 50.575 1.00 90.31 178 GLN A N 1
ATOM 1386 C CA . GLN A 1 178 ? -24.924 13.371 50.099 1.00 90.31 178 GLN A CA 1
ATOM 1387 C C . GLN A 1 178 ? -25.287 13.128 48.630 1.00 90.31 178 GLN A C 1
ATOM 1389 O O . GLN A 1 178 ? -24.392 12.833 47.833 1.00 90.31 178 GLN A O 1
ATOM 1394 N N . PHE A 1 179 ? -26.553 13.326 48.250 1.00 90.44 179 PHE A N 1
ATOM 1395 C CA . PHE A 1 179 ? -27.008 13.200 46.864 1.00 90.44 179 PHE A CA 1
ATOM 1396 C C . PHE A 1 179 ? -26.207 14.098 45.910 1.00 90.44 179 PHE A C 1
ATOM 1398 O O . PHE A 1 179 ? -25.661 13.626 44.909 1.00 90.44 179 PHE A O 1
ATOM 1405 N N . LEU A 1 180 ? -26.054 15.383 46.246 1.00 90.62 180 LEU A N 1
ATOM 1406 C CA . LEU A 1 180 ? -25.301 16.332 45.422 1.00 90.62 180 LEU A CA 1
ATOM 1407 C C . LEU A 1 180 ? -23.815 15.956 45.319 1.00 90.62 180 LEU A C 1
ATOM 1409 O O . LEU A 1 180 ? -23.232 16.044 44.237 1.00 90.62 180 LEU A O 1
ATOM 1413 N N . LEU A 1 181 ? -23.190 15.489 46.405 1.00 92.31 181 LEU A N 1
ATOM 1414 C CA . LEU A 1 181 ? -21.808 14.990 46.380 1.00 92.31 181 LEU A CA 1
ATOM 1415 C C . LEU A 1 181 ? -21.651 13.771 45.458 1.00 92.31 181 LEU A C 1
ATOM 1417 O O . LEU A 1 181 ? -20.671 13.687 44.707 1.00 92.31 181 LEU A O 1
ATOM 1421 N N . LEU A 1 182 ? -22.610 12.844 45.490 1.00 90.75 182 LEU A N 1
ATOM 1422 C CA . LEU A 1 182 ? -22.669 11.678 44.607 1.00 90.75 182 LEU A CA 1
ATOM 1423 C C . LEU A 1 182 ? -22.827 12.091 43.138 1.00 90.75 182 LEU A C 1
ATOM 1425 O O . LEU A 1 182 ? -22.069 11.610 42.289 1.00 90.75 182 LEU A O 1
ATOM 1429 N N . GLU A 1 183 ? -23.726 13.026 42.830 1.00 89.12 183 GLU A N 1
ATOM 1430 C CA . GLU A 1 183 ? -23.932 13.510 41.460 1.00 89.12 183 GLU A CA 1
ATOM 1431 C C . GLU A 1 183 ? -22.698 14.274 40.942 1.00 89.12 183 GLU A C 1
ATOM 1433 O O . GLU A 1 183 ? -22.235 14.026 39.827 1.00 89.12 183 GLU A O 1
ATOM 1438 N N . VAL A 1 184 ? -22.055 15.109 41.769 1.00 91.56 184 VAL A N 1
ATOM 1439 C CA . VAL A 1 184 ? -20.784 15.770 41.415 1.00 91.56 184 VAL A CA 1
ATOM 1440 C C . VAL A 1 184 ? -19.683 14.742 41.141 1.00 91.56 184 VAL A C 1
ATOM 1442 O O . VAL A 1 184 ? -18.916 14.889 40.182 1.00 91.56 184 VAL A O 1
ATOM 1445 N N . ARG A 1 185 ? -19.587 13.680 41.951 1.00 93.06 185 ARG A N 1
ATOM 1446 C CA . ARG A 1 185 ? -18.623 12.592 41.727 1.00 93.06 185 ARG A CA 1
ATOM 1447 C C . ARG A 1 185 ? -18.901 11.872 40.406 1.00 93.06 185 ARG A C 1
ATOM 1449 O O . ARG A 1 185 ? -17.964 11.644 39.641 1.00 93.06 185 ARG A O 1
ATOM 1456 N N . LYS A 1 186 ? -20.169 11.580 40.108 1.00 90.38 186 LYS A N 1
ATOM 1457 C CA . LYS A 1 186 ? -20.614 10.957 38.853 1.00 90.38 186 LYS A CA 1
ATOM 1458 C C . LYS A 1 186 ? -20.287 11.830 37.639 1.00 90.38 186 LYS A C 1
ATOM 1460 O O . LYS A 1 186 ? -19.726 11.322 36.671 1.00 90.38 186 LYS A O 1
ATOM 1465 N N . LEU A 1 187 ? -20.542 13.138 37.701 1.00 89.62 187 LEU A N 1
ATOM 1466 C CA . LEU A 1 187 ? -20.201 14.085 36.631 1.00 89.62 187 LEU A CA 1
ATOM 1467 C C . LEU A 1 187 ? -18.687 14.183 36.404 1.00 89.62 187 LEU A C 1
ATOM 1469 O O . LEU A 1 187 ? -18.230 14.192 35.259 1.00 89.62 187 LEU A O 1
ATOM 1473 N N . ARG A 1 188 ? -17.886 14.199 37.477 1.00 92.75 188 ARG A N 1
ATOM 1474 C CA . ARG A 1 188 ? -16.416 14.177 37.374 1.00 92.75 188 ARG A CA 1
ATOM 1475 C C . ARG A 1 188 ? -15.912 12.900 36.707 1.00 92.75 188 ARG A C 1
ATOM 1477 O O . ARG A 1 188 ? -15.009 12.977 35.875 1.00 92.75 188 ARG A O 1
ATOM 1484 N N . GLU A 1 189 ? -16.494 11.751 37.037 1.00 94.00 189 GLU A N 1
ATOM 1485 C CA . GLU A 1 189 ? -16.124 10.472 36.427 1.00 94.00 189 GLU A CA 1
ATOM 1486 C C . GLU A 1 189 ? -16.551 10.396 34.954 1.00 94.00 189 GLU A C 1
ATOM 1488 O O . GLU A 1 189 ? -15.758 10.003 34.102 1.00 94.00 189 GLU A O 1
ATOM 1493 N N . GLN A 1 190 ? -17.750 10.882 34.613 1.00 91.69 190 GLN A N 1
ATOM 1494 C CA . GLN A 1 190 ? -18.201 10.999 33.222 1.00 91.69 190 GLN A CA 1
ATOM 1495 C C . GLN A 1 190 ? -17.286 11.911 32.396 1.00 91.69 190 GLN A C 1
ATOM 1497 O O . GLN A 1 190 ? -16.919 11.557 31.276 1.00 91.69 190 GLN A O 1
ATOM 1502 N N . LEU A 1 191 ? -16.862 13.053 32.948 1.00 94.94 191 LEU A N 1
ATOM 1503 C CA . LEU A 1 191 ? -15.922 13.955 32.281 1.00 94.94 191 LEU A CA 1
ATOM 1504 C C . LEU A 1 191 ? -14.556 13.288 32.061 1.00 94.94 191 LEU A C 1
ATOM 1506 O O . LEU A 1 191 ? -13.972 13.419 30.983 1.00 94.94 191 LEU A O 1
ATOM 1510 N N . ARG A 1 192 ? -14.048 12.546 33.054 1.00 95.19 192 ARG A N 1
ATOM 1511 C CA . ARG A 1 192 ? -12.808 11.761 32.923 1.00 95.19 192 ARG A CA 1
ATOM 1512 C C . ARG A 1 192 ? -12.942 10.687 31.844 1.00 95.19 192 ARG A C 1
ATOM 1514 O O . ARG A 1 192 ? -12.092 10.624 30.957 1.00 95.19 192 ARG A O 1
ATOM 1521 N N . GLY A 1 193 ? -14.025 9.912 31.867 1.00 95.69 193 GLY A N 1
ATOM 1522 C CA . GLY A 1 193 ? -14.329 8.900 30.855 1.00 95.69 193 GLY A CA 1
ATOM 1523 C C . GLY A 1 193 ? -14.437 9.490 29.447 1.00 95.69 193 GLY A C 1
ATOM 1524 O O . GLY A 1 193 ? -13.828 8.967 28.514 1.00 95.69 193 GLY A O 1
ATOM 1525 N N . SER A 1 194 ? -15.122 10.629 29.296 1.00 94.62 194 SER A N 1
ATOM 1526 C CA . SER A 1 194 ? -15.233 11.350 28.022 1.00 94.62 194 SER A CA 1
ATOM 1527 C C . SER A 1 194 ? -13.864 11.769 27.486 1.00 94.62 194 SER A C 1
ATOM 1529 O O . SER A 1 194 ? -13.564 11.505 26.325 1.00 94.62 194 SER A O 1
ATOM 1531 N N . ARG A 1 195 ? -12.995 12.342 28.330 1.00 96.12 195 ARG A N 1
ATOM 1532 C CA . ARG A 1 195 ? -11.634 12.754 27.936 1.00 96.12 195 ARG A CA 1
ATOM 1533 C C . ARG A 1 195 ? -10.762 11.575 27.503 1.00 96.12 195 ARG A C 1
ATOM 1535 O O . ARG A 1 195 ? -9.984 11.695 26.560 1.00 96.12 195 ARG A O 1
ATOM 1542 N N . VAL A 1 196 ? -10.870 10.427 28.175 1.00 95.94 196 VAL A N 1
ATOM 1543 C CA . VAL A 1 196 ? -10.139 9.209 27.781 1.00 95.94 196 VAL A CA 1
ATOM 1544 C C . VAL A 1 196 ? -10.647 8.685 26.436 1.00 95.94 196 VAL A C 1
ATOM 1546 O O . VAL A 1 196 ? -9.847 8.360 25.557 1.00 95.94 196 VAL A O 1
ATOM 1549 N N . CYS A 1 197 ? -11.967 8.643 26.245 1.00 95.19 197 CYS A N 1
ATOM 1550 C CA . CYS A 1 197 ? -12.580 8.257 24.976 1.00 95.19 197 CYS A CA 1
ATOM 1551 C C . CYS A 1 197 ? -12.177 9.193 23.829 1.00 95.19 197 CYS A C 1
ATOM 1553 O O . CYS A 1 197 ? -11.827 8.703 22.756 1.00 95.19 197 CYS A O 1
ATOM 1555 N N . GLU A 1 198 ? -12.169 10.506 24.061 1.00 94.62 198 GLU A N 1
ATOM 1556 C CA . GLU A 1 198 ? -11.732 11.524 23.103 1.00 94.62 198 GLU A CA 1
ATOM 1557 C C . GLU A 1 198 ? -10.269 11.319 22.693 1.00 94.62 198 GLU A C 1
ATOM 1559 O O . GLU A 1 198 ? -9.978 11.216 21.503 1.00 94.62 198 GLU A O 1
ATOM 1564 N N . ARG A 1 199 ? -9.353 11.148 23.658 1.00 96.06 199 ARG A N 1
ATOM 1565 C CA . ARG A 1 199 ? -7.934 10.858 23.373 1.00 96.06 199 ARG A CA 1
ATOM 1566 C C . ARG A 1 199 ? -7.764 9.588 22.545 1.00 96.06 199 ARG A C 1
ATOM 1568 O O . ARG A 1 199 ? -7.001 9.577 21.583 1.00 96.06 199 ARG A O 1
ATOM 1575 N N . ARG A 1 200 ? -8.502 8.526 22.882 1.00 96.25 200 ARG A N 1
ATOM 1576 C CA . ARG A 1 200 ? -8.472 7.261 22.136 1.00 96.25 200 ARG A CA 1
ATOM 1577 C C . ARG A 1 200 ? -8.992 7.432 20.708 1.00 96.25 200 ARG A C 1
ATOM 1579 O O . ARG A 1 200 ? -8.424 6.857 19.784 1.00 96.25 200 ARG A O 1
ATOM 1586 N N . LEU A 1 201 ? -10.068 8.195 20.515 1.00 94.94 201 LEU A N 1
ATOM 1587 C CA . LEU A 1 201 ? -10.598 8.492 19.183 1.00 94.94 201 LEU A CA 1
ATOM 1588 C C . LEU A 1 201 ? -9.616 9.343 18.375 1.00 94.94 201 LEU A C 1
ATOM 1590 O O . LEU A 1 201 ? -9.326 8.986 17.241 1.00 94.94 201 LEU A O 1
ATOM 1594 N N . SER A 1 202 ? -9.034 10.382 18.973 1.00 94.94 202 SER A N 1
ATOM 1595 C CA . SER A 1 202 ? -8.014 11.225 18.339 1.00 94.94 202 SER A CA 1
ATOM 1596 C C . SER A 1 202 ? -6.792 10.412 17.893 1.00 94.94 202 SER A C 1
ATOM 1598 O O . SER A 1 202 ? -6.360 10.526 16.748 1.00 94.94 202 SER A O 1
ATOM 1600 N N . GLN A 1 203 ? -6.296 9.504 18.740 1.00 96.38 203 GLN A N 1
ATOM 1601 C CA . GLN A 1 203 ? -5.207 8.595 18.377 1.00 96.38 203 GLN A CA 1
ATOM 1602 C C . GLN A 1 203 ? -5.579 7.700 17.187 1.00 96.38 203 GLN A C 1
ATOM 1604 O O . GLN A 1 203 ? -4.777 7.530 16.271 1.00 96.38 203 GLN A O 1
ATOM 1609 N N . ARG A 1 204 ? -6.799 7.147 17.173 1.00 93.69 204 ARG A N 1
ATOM 1610 C CA . ARG A 1 204 ? -7.290 6.334 16.051 1.00 93.69 204 ARG A CA 1
ATOM 1611 C C . ARG A 1 204 ? -7.421 7.145 14.762 1.00 93.69 204 ARG A C 1
ATOM 1613 O O . ARG A 1 204 ? -7.078 6.619 13.709 1.00 93.69 204 ARG A O 1
ATOM 1620 N N . CYS A 1 205 ? -7.879 8.395 14.839 1.00 89.38 205 CYS A N 1
ATOM 1621 C CA . CYS A 1 205 ? -7.934 9.294 13.686 1.00 89.38 205 CYS A CA 1
ATOM 1622 C C . CYS A 1 205 ? -6.532 9.560 13.131 1.00 89.38 205 CYS A C 1
ATOM 1624 O O . CYS A 1 205 ? -6.327 9.385 11.936 1.00 89.38 205 CYS A O 1
ATOM 1626 N N . ARG A 1 206 ? -5.551 9.861 13.994 1.00 95.00 206 ARG A N 1
ATOM 1627 C CA . ARG A 1 206 ? -4.163 10.094 13.567 1.00 95.00 206 ARG A CA 1
ATOM 1628 C C . ARG A 1 206 ? -3.577 8.889 12.826 1.00 95.00 206 ARG A C 1
ATOM 1630 O O . ARG A 1 206 ? -3.019 9.040 11.748 1.00 95.00 206 ARG A O 1
ATOM 1637 N N . VAL A 1 207 ? -3.754 7.682 13.368 1.00 92.38 207 VAL A N 1
ATOM 1638 C CA . VAL A 1 207 ? -3.290 6.446 12.710 1.00 92.38 207 VAL A CA 1
ATOM 1639 C C . VAL A 1 207 ? -3.991 6.242 11.362 1.00 92.38 207 VAL A C 1
ATOM 1641 O O . VAL A 1 207 ? -3.343 5.906 10.376 1.00 92.38 207 VAL A O 1
ATOM 1644 N N . ALA A 1 208 ? -5.302 6.484 11.286 1.00 86.38 208 ALA A N 1
ATOM 1645 C CA . ALA A 1 208 ? -6.040 6.371 10.029 1.00 86.38 208 ALA A CA 1
ATOM 1646 C C . ALA A 1 208 ? -5.572 7.392 8.972 1.00 86.38 208 ALA A C 1
ATOM 1648 O O . ALA A 1 208 ? -5.499 7.062 7.789 1.00 86.38 208 ALA A O 1
ATOM 1649 N N . GLU A 1 209 ? -5.222 8.612 9.381 1.00 89.69 209 GLU A N 1
ATOM 1650 C CA . GLU A 1 209 ? -4.664 9.648 8.503 1.00 89.69 209 GLU A CA 1
ATOM 1651 C C . GLU A 1 209 ? -3.261 9.292 7.999 1.00 89.69 209 GLU A C 1
ATOM 1653 O O . GLU A 1 209 ? -2.955 9.491 6.819 1.00 89.69 209 GLU A O 1
ATOM 1658 N N . GLU A 1 210 ? -2.414 8.721 8.858 1.00 92.38 210 GLU A N 1
ATOM 1659 C CA . GLU A 1 210 ? -1.092 8.217 8.478 1.00 92.38 210 GLU A CA 1
ATOM 1660 C C . GLU A 1 210 ? -1.211 7.086 7.441 1.00 92.38 210 GLU A C 1
ATOM 1662 O O . GLU A 1 210 ? -0.529 7.120 6.413 1.00 92.38 210 GLU A O 1
ATOM 1667 N N . GLU A 1 211 ? -2.122 6.131 7.654 1.00 86.88 211 GLU A N 1
ATOM 1668 C CA . GLU A 1 211 ? -2.395 5.041 6.707 1.00 86.88 211 GLU A CA 1
ATOM 1669 C C . GLU A 1 211 ? -2.962 5.549 5.379 1.00 86.88 211 GLU A C 1
ATOM 1671 O O . GLU A 1 211 ? -2.497 5.146 4.309 1.00 86.88 211 GLU A O 1
ATOM 1676 N N . ARG A 1 212 ? -3.894 6.508 5.420 1.00 86.75 212 ARG A N 1
ATOM 1677 C CA . ARG A 1 212 ? -4.390 7.182 4.215 1.00 86.75 212 ARG A CA 1
ATOM 1678 C C . ARG A 1 212 ? -3.243 7.844 3.447 1.00 86.75 212 ARG A C 1
ATOM 1680 O O . ARG A 1 212 ? -3.104 7.624 2.247 1.00 86.75 212 ARG A O 1
ATOM 1687 N N . SER A 1 213 ? -2.387 8.594 4.136 1.00 90.25 213 SER A N 1
ATOM 1688 C CA . SER A 1 213 ? -1.247 9.292 3.526 1.00 90.25 213 SER A CA 1
ATOM 1689 C C . SER A 1 213 ? -0.215 8.325 2.931 1.00 90.25 213 SER A C 1
ATOM 1691 O O . SER A 1 213 ? 0.466 8.653 1.958 1.00 90.25 213 SER A O 1
ATOM 1693 N N . ARG A 1 214 ? -0.052 7.134 3.523 1.00 92.94 214 ARG A N 1
ATOM 1694 C CA . ARG A 1 214 ? 0.786 6.052 2.978 1.00 92.94 214 ARG A CA 1
ATOM 1695 C C . ARG A 1 214 ? 0.162 5.449 1.721 1.00 92.94 214 ARG A C 1
ATOM 1697 O O . ARG A 1 214 ? 0.873 5.237 0.741 1.00 92.94 214 ARG A O 1
ATOM 1704 N N . ALA A 1 215 ? -1.145 5.198 1.730 1.00 85.81 215 ALA A N 1
ATOM 1705 C CA . ALA A 1 215 ? -1.869 4.675 0.574 1.00 85.81 215 ALA A CA 1
ATOM 1706 C C . ALA A 1 215 ? -1.862 5.659 -0.610 1.00 85.81 215 ALA A C 1
ATOM 1708 O O . ALA A 1 215 ? -1.651 5.249 -1.752 1.00 85.81 215 ALA A O 1
ATOM 1709 N N . GLU A 1 216 ? -2.023 6.958 -0.347 1.00 89.94 216 GLU A N 1
ATOM 1710 C CA . GLU A 1 216 ? -1.946 8.009 -1.370 1.00 89.94 216 GLU A CA 1
ATOM 1711 C C . GLU A 1 216 ? -0.562 8.049 -2.034 1.00 89.94 216 GLU A C 1
ATOM 1713 O O . GLU A 1 216 ? -0.479 8.045 -3.262 1.00 89.94 216 GLU A O 1
ATOM 1718 N N . ARG A 1 217 ? 0.522 7.983 -1.246 1.00 94.50 217 ARG A N 1
ATOM 1719 C CA . ARG A 1 217 ? 1.899 7.892 -1.767 1.00 94.50 217 ARG A CA 1
ATOM 1720 C C . ARG A 1 217 ? 2.102 6.668 -2.658 1.00 94.50 217 ARG A C 1
ATOM 1722 O O . ARG A 1 217 ? 2.468 6.825 -3.816 1.00 94.50 217 ARG A O 1
ATOM 1729 N N . LYS A 1 218 ? 1.730 5.476 -2.177 1.00 92.00 218 LYS A N 1
ATOM 1730 C CA . LYS A 1 218 ? 1.794 4.236 -2.974 1.00 92.00 218 LYS A CA 1
ATOM 1731 C C . LYS A 1 218 ? 1.014 4.346 -4.285 1.00 92.00 218 LYS A C 1
ATOM 1733 O O . LYS A 1 218 ? 1.440 3.827 -5.308 1.00 92.00 218 LYS A O 1
ATOM 1738 N N . THR A 1 219 ? -0.131 5.025 -4.270 1.00 91.19 219 THR A N 1
ATOM 1739 C CA . THR A 1 219 ? -0.944 5.222 -5.477 1.00 91.19 219 THR A CA 1
ATOM 1740 C C . THR A 1 219 ? -0.240 6.126 -6.491 1.00 91.19 219 THR A C 1
ATOM 1742 O O . THR A 1 219 ? -0.348 5.889 -7.692 1.00 91.19 219 THR A O 1
ATOM 1745 N N . LEU A 1 220 ? 0.468 7.162 -6.034 1.00 95.94 220 LEU A N 1
ATOM 1746 C CA . LEU A 1 220 ? 1.261 8.032 -6.904 1.00 95.94 220 LEU A CA 1
ATOM 1747 C C . LEU A 1 220 ? 2.457 7.288 -7.504 1.00 95.94 220 LEU A C 1
ATOM 1749 O O . LEU A 1 220 ? 2.669 7.390 -8.711 1.00 95.94 220 LEU A O 1
ATOM 1753 N N . ASP A 1 221 ?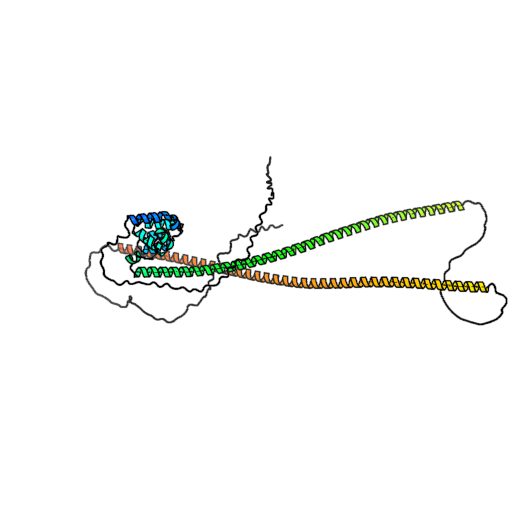 3.158 6.491 -6.700 1.00 94.62 221 ASP A N 1
ATOM 1754 C CA . ASP A 1 221 ? 4.286 5.674 -7.161 1.00 94.62 221 ASP A CA 1
ATOM 1755 C C . ASP A 1 221 ? 3.827 4.668 -8.228 1.00 94.62 221 ASP A C 1
ATOM 1757 O O . ASP A 1 221 ? 4.346 4.656 -9.341 1.00 94.62 221 ASP A O 1
ATOM 1761 N N . LEU A 1 222 ? 2.738 3.933 -7.969 1.00 94.44 222 LEU A N 1
ATOM 1762 C CA . LEU A 1 222 ? 2.160 2.999 -8.944 1.00 94.44 222 LEU A CA 1
ATOM 1763 C C . LEU A 1 222 ? 1.721 3.683 -10.247 1.00 94.44 222 LEU A C 1
ATOM 1765 O O . LEU A 1 222 ? 1.795 3.087 -11.322 1.00 94.44 222 LEU A O 1
ATOM 1769 N N . ARG A 1 223 ? 1.242 4.932 -10.181 1.00 94.31 223 ARG A N 1
ATOM 1770 C CA . ARG A 1 223 ? 0.92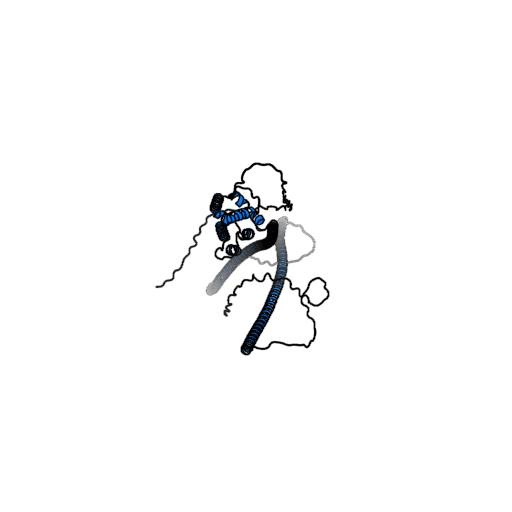6 5.713 -11.389 1.00 94.31 223 ARG A CA 1
ATOM 1771 C C . ARG A 1 223 ? 2.189 6.058 -12.166 1.00 94.31 223 ARG A C 1
ATOM 1773 O O . ARG A 1 223 ? 2.164 5.989 -13.392 1.00 94.31 223 ARG A O 1
ATOM 1780 N N . HIS A 1 224 ? 3.263 6.429 -11.475 1.00 95.56 224 HIS A N 1
ATOM 1781 C CA . HIS A 1 224 ? 4.546 6.704 -12.106 1.00 95.56 224 HIS A CA 1
ATOM 1782 C C . HIS A 1 224 ? 5.095 5.456 -12.804 1.00 95.56 224 HIS A C 1
ATOM 1784 O O . HIS A 1 224 ? 5.405 5.516 -13.993 1.00 95.56 224 HIS A O 1
ATOM 1790 N N . ASP A 1 225 ? 5.102 4.319 -12.111 1.00 92.69 225 ASP A N 1
ATOM 1791 C CA . ASP A 1 225 ? 5.558 3.040 -12.658 1.00 92.69 225 ASP A CA 1
ATOM 1792 C C . ASP A 1 225 ? 4.728 2.629 -13.875 1.00 92.69 225 ASP A C 1
ATOM 1794 O O . ASP A 1 225 ? 5.272 2.239 -14.907 1.00 92.69 225 ASP A O 1
ATOM 1798 N N . ARG A 1 226 ? 3.400 2.795 -13.814 1.00 96.00 226 ARG A N 1
ATOM 1799 C CA . ARG A 1 226 ? 2.518 2.524 -14.954 1.00 96.00 226 ARG A CA 1
ATOM 1800 C C . ARG A 1 226 ? 2.879 3.366 -16.178 1.00 96.00 226 ARG A C 1
ATOM 1802 O O . ARG A 1 226 ? 2.944 2.823 -17.278 1.00 96.00 226 ARG A O 1
ATOM 1809 N N . LEU A 1 227 ? 3.138 4.662 -15.999 1.00 97.94 227 LEU A N 1
ATOM 1810 C CA . LEU A 1 227 ? 3.557 5.542 -17.095 1.00 97.94 227 LEU A CA 1
ATOM 1811 C C . LEU A 1 227 ? 4.922 5.133 -17.664 1.00 97.94 227 LEU A C 1
ATOM 1813 O O . LEU A 1 227 ? 5.113 5.164 -18.880 1.00 97.94 227 LEU A O 1
ATOM 1817 N N . GLN A 1 228 ? 5.863 4.714 -16.813 1.00 97.44 228 GLN A N 1
ATOM 1818 C CA . GLN A 1 228 ? 7.152 4.192 -17.272 1.00 97.44 228 GLN A CA 1
ATOM 1819 C C . GLN A 1 228 ? 6.985 2.906 -18.090 1.00 97.44 228 GLN A C 1
ATOM 1821 O O . GLN A 1 228 ? 7.572 2.785 -19.164 1.00 97.44 228 GLN A O 1
ATOM 1826 N N . MET A 1 229 ? 6.148 1.973 -17.628 1.00 94.44 229 MET A N 1
ATOM 1827 C CA . MET A 1 229 ? 5.866 0.729 -18.349 1.00 94.44 229 MET A CA 1
ATOM 1828 C C . MET A 1 229 ? 5.186 0.989 -19.695 1.00 94.44 229 MET A C 1
ATOM 1830 O O . MET A 1 229 ? 5.546 0.373 -20.697 1.00 94.44 229 MET A O 1
ATOM 1834 N N . GLU A 1 230 ? 4.234 1.923 -19.750 1.00 97.38 230 GLU A N 1
ATOM 1835 C CA . GLU A 1 230 ? 3.583 2.326 -21.000 1.00 97.38 230 GLU A CA 1
ATOM 1836 C C . GLU A 1 230 ? 4.590 2.935 -21.988 1.00 97.38 230 GLU A C 1
ATOM 1838 O O . GLU A 1 230 ? 4.551 2.606 -23.175 1.00 97.38 230 GLU A O 1
ATOM 1843 N N . ARG A 1 231 ? 5.543 3.744 -21.511 1.00 98.31 231 ARG A N 1
ATOM 1844 C CA . ARG A 1 231 ? 6.618 4.294 -22.349 1.00 98.31 231 ARG A CA 1
ATOM 1845 C C . ARG A 1 231 ? 7.540 3.205 -22.899 1.00 98.31 231 ARG A C 1
ATOM 1847 O O . ARG A 1 231 ? 7.749 3.145 -24.106 1.00 98.31 231 ARG A O 1
ATOM 1854 N N . LEU A 1 232 ? 8.039 2.313 -22.041 1.00 97.38 232 LEU A N 1
ATOM 1855 C CA . LEU A 1 232 ? 8.899 1.201 -22.466 1.00 97.38 232 LEU A CA 1
ATOM 1856 C C . LEU A 1 232 ? 8.194 0.293 -23.477 1.00 97.38 232 LEU A C 1
ATOM 1858 O O . LEU A 1 232 ? 8.801 -0.164 -24.445 1.00 97.38 232 LEU A O 1
ATOM 1862 N N . ARG A 1 233 ? 6.893 0.066 -23.284 1.00 97.94 233 ARG A N 1
ATOM 1863 C CA . ARG A 1 233 ? 6.070 -0.679 -24.232 1.00 97.94 233 ARG A CA 1
ATOM 1864 C C . ARG A 1 233 ? 5.999 0.021 -25.589 1.00 97.94 233 ARG A C 1
ATOM 1866 O O . ARG A 1 233 ? 6.169 -0.644 -26.605 1.00 97.94 233 ARG A O 1
ATOM 1873 N N . GLN A 1 234 ? 5.779 1.334 -25.620 1.00 98.44 234 GLN A N 1
ATOM 1874 C CA . GLN A 1 234 ? 5.763 2.103 -26.870 1.00 98.44 234 GLN A CA 1
ATOM 1875 C C . GLN A 1 234 ? 7.114 2.046 -27.594 1.00 98.44 234 GLN A C 1
ATOM 1877 O O . GLN A 1 234 ? 7.140 1.856 -28.811 1.00 98.44 234 GLN A O 1
ATOM 1882 N N . ASP A 1 235 ? 8.221 2.153 -26.856 1.00 97.94 235 ASP A N 1
ATOM 1883 C CA . ASP A 1 235 ? 9.574 2.051 -27.409 1.00 97.94 235 ASP A CA 1
ATOM 1884 C C . ASP A 1 235 ? 9.825 0.654 -28.001 1.00 97.94 235 ASP A C 1
ATOM 1886 O O . ASP A 1 235 ? 10.325 0.523 -29.123 1.00 97.94 235 ASP A O 1
ATOM 1890 N N . TRP A 1 236 ? 9.394 -0.402 -27.303 1.00 97.94 236 TRP A N 1
ATOM 1891 C CA . TRP A 1 236 ? 9.460 -1.776 -27.805 1.00 97.94 236 TRP A CA 1
ATOM 1892 C C . TRP A 1 236 ? 8.588 -1.989 -29.053 1.00 97.94 236 TRP A C 1
ATOM 1894 O O . TRP A 1 236 ? 9.048 -2.563 -30.041 1.00 97.94 236 TRP A O 1
ATOM 1904 N N . GLU A 1 237 ? 7.352 -1.483 -29.063 1.00 98.31 237 GLU A N 1
ATOM 1905 C CA . GLU A 1 237 ? 6.448 -1.553 -30.220 1.00 98.31 237 GLU A CA 1
ATOM 1906 C C . GLU A 1 237 ? 6.994 -0.756 -31.421 1.00 98.31 237 GLU A C 1
ATOM 1908 O O . GLU A 1 237 ? 6.820 -1.151 -32.578 1.00 98.31 237 GLU A O 1
ATOM 1913 N N . ALA A 1 238 ? 7.672 0.370 -31.183 1.00 97.94 238 ALA A N 1
ATOM 1914 C CA . ALA A 1 238 ? 8.367 1.128 -32.220 1.00 97.94 238 ALA A CA 1
ATOM 1915 C C . ALA A 1 238 ? 9.562 0.346 -32.789 1.00 97.94 238 ALA A C 1
ATOM 1917 O O . ALA A 1 238 ? 9.669 0.212 -34.011 1.00 97.94 238 ALA A O 1
ATOM 1918 N N . GLY A 1 239 ? 10.403 -0.230 -31.925 1.00 98.12 239 GLY A N 1
ATOM 1919 C CA . GLY A 1 239 ? 11.537 -1.063 -32.330 1.00 98.12 239 GLY A CA 1
ATOM 1920 C C . GLY A 1 239 ? 11.112 -2.315 -33.102 1.00 98.12 239 GLY A C 1
ATOM 1921 O O . GLY A 1 239 ? 11.697 -2.633 -34.135 1.00 98.12 239 GLY A O 1
ATOM 1922 N N . SER A 1 240 ? 10.042 -2.983 -32.667 1.00 97.94 240 SER A N 1
ATOM 1923 C CA . SER A 1 240 ? 9.472 -4.150 -33.350 1.00 97.94 240 SER A CA 1
ATOM 1924 C C . SER A 1 240 ? 8.968 -3.805 -34.758 1.00 97.94 240 SER A C 1
ATOM 1926 O O . SER A 1 240 ? 9.254 -4.523 -35.720 1.00 97.94 240 SER A O 1
ATOM 1928 N N . ARG A 1 241 ? 8.293 -2.655 -34.916 1.00 98.62 241 ARG A N 1
ATOM 1929 C CA . ARG A 1 241 ? 7.872 -2.156 -36.236 1.00 98.62 241 ARG A CA 1
ATOM 1930 C C . ARG A 1 241 ? 9.059 -1.857 -37.146 1.00 98.62 241 ARG A C 1
ATOM 1932 O O . ARG A 1 241 ? 9.009 -2.208 -38.322 1.00 98.62 241 ARG A O 1
ATOM 1939 N N . GLU A 1 242 ? 10.116 -1.234 -36.629 1.00 98.31 242 GLU A N 1
ATOM 1940 C CA . GLU A 1 242 ? 11.310 -0.944 -37.431 1.00 98.31 242 GLU A CA 1
ATOM 1941 C C . GLU A 1 242 ? 12.052 -2.221 -37.838 1.00 98.31 242 GLU A C 1
ATOM 1943 O O . GLU A 1 242 ? 12.443 -2.368 -38.995 1.00 98.31 242 GLU A O 1
ATOM 1948 N N . LEU A 1 243 ? 12.151 -3.197 -36.933 1.00 98.25 243 LEU A N 1
ATOM 1949 C CA . LEU A 1 243 ? 12.680 -4.520 -37.252 1.00 98.25 243 LEU A CA 1
ATOM 1950 C C . LEU A 1 243 ? 11.864 -5.207 -38.357 1.00 98.25 243 LEU A C 1
ATOM 1952 O O . LEU A 1 243 ? 12.449 -5.818 -39.250 1.00 98.25 243 LEU A O 1
ATOM 1956 N N . GLY A 1 244 ? 10.533 -5.090 -38.324 1.00 98.44 244 GLY A N 1
ATOM 1957 C CA . GLY A 1 244 ? 9.653 -5.560 -39.398 1.00 98.44 244 GLY A CA 1
ATOM 1958 C C . GLY A 1 244 ? 10.009 -4.934 -40.748 1.00 98.44 244 GLY A C 1
ATOM 1959 O O . GLY A 1 244 ? 10.302 -5.654 -41.696 1.00 98.44 244 GLY A O 1
ATOM 1960 N N . ARG A 1 245 ? 10.124 -3.600 -40.807 1.00 98.62 245 ARG A N 1
ATOM 1961 C CA . ARG A 1 245 ? 10.513 -2.885 -42.038 1.00 98.62 245 ARG A CA 1
ATOM 1962 C C . ARG A 1 245 ? 11.881 -3.308 -42.566 1.00 98.62 245 ARG A C 1
ATOM 1964 O O . ARG A 1 245 ? 12.070 -3.407 -43.775 1.00 98.62 245 ARG A O 1
ATOM 1971 N N . LEU A 1 246 ? 12.851 -3.533 -41.680 1.00 98.44 246 LEU A N 1
ATOM 1972 C CA . LEU A 1 246 ? 14.181 -4.001 -42.074 1.00 98.44 246 LEU A CA 1
ATOM 1973 C C . LEU A 1 246 ? 14.139 -5.425 -42.634 1.00 98.44 246 LEU A C 1
ATOM 1975 O O . LEU A 1 246 ? 14.807 -5.696 -43.632 1.00 98.44 246 LEU A O 1
ATOM 1979 N N . LYS A 1 247 ? 13.333 -6.316 -42.044 1.00 98.56 247 LYS A N 1
ATOM 1980 C CA . LYS A 1 247 ? 13.104 -7.662 -42.586 1.00 98.56 247 LYS A CA 1
ATOM 1981 C C . LYS A 1 247 ? 12.471 -7.603 -43.973 1.00 98.56 247 LYS A C 1
ATOM 1983 O O . LYS A 1 247 ? 12.967 -8.276 -44.870 1.00 98.56 247 LYS A O 1
ATOM 1988 N N . ASP A 1 248 ? 11.454 -6.766 -44.165 1.00 98.56 248 ASP A N 1
ATOM 1989 C CA . ASP A 1 248 ? 10.795 -6.600 -45.464 1.00 98.56 248 ASP A CA 1
ATOM 1990 C C . ASP A 1 248 ? 11.789 -6.111 -46.528 1.00 98.56 248 ASP A C 1
ATOM 1992 O O . ASP A 1 248 ? 11.920 -6.726 -47.584 1.00 98.56 248 ASP A O 1
ATOM 1996 N N . ARG A 1 249 ? 12.597 -5.086 -46.215 1.00 98.44 249 ARG A N 1
ATOM 1997 C CA . ARG A 1 249 ? 13.663 -4.595 -47.112 1.00 98.44 249 ARG A CA 1
ATOM 1998 C C . ARG A 1 249 ? 14.707 -5.664 -47.431 1.00 98.44 249 ARG A C 1
ATOM 2000 O O . ARG A 1 249 ? 15.150 -5.759 -48.573 1.00 98.44 249 ARG A O 1
ATOM 2007 N N . HIS A 1 250 ? 15.115 -6.460 -46.443 1.00 97.94 250 HIS A N 1
ATOM 2008 C CA . HIS A 1 250 ? 16.058 -7.557 -46.656 1.00 97.94 250 HIS A CA 1
ATOM 2009 C C . HIS A 1 250 ? 15.467 -8.628 -47.583 1.00 97.94 250 HIS A C 1
ATOM 2011 O O . HIS A 1 250 ? 16.144 -9.098 -48.496 1.00 97.94 250 HIS A O 1
ATOM 2017 N N . LEU A 1 251 ? 14.193 -8.988 -47.397 1.00 98.56 251 LEU A N 1
ATOM 2018 C CA . LEU A 1 251 ? 13.494 -9.921 -48.281 1.00 98.56 251 LEU A CA 1
ATOM 2019 C C . LEU A 1 251 ? 13.357 -9.357 -49.701 1.00 98.56 251 LEU A C 1
ATOM 2021 O O . LEU A 1 251 ? 13.638 -10.072 -50.658 1.00 98.56 251 LEU A O 1
ATOM 2025 N N . GLU A 1 252 ? 13.014 -8.077 -49.859 1.00 98.50 252 GLU A N 1
ATOM 2026 C CA . GLU A 1 252 ? 12.988 -7.411 -51.168 1.00 98.50 252 GLU A CA 1
ATOM 2027 C C . GLU A 1 252 ? 14.355 -7.451 -51.866 1.00 98.50 252 GLU A C 1
ATOM 2029 O O . GLU A 1 252 ? 14.435 -7.700 -53.070 1.00 98.50 252 GLU A O 1
ATOM 2034 N N . GLN A 1 253 ? 15.442 -7.208 -51.128 1.00 98.25 253 GLN A N 1
ATOM 2035 C CA . GLN A 1 253 ? 16.803 -7.303 -51.657 1.00 98.25 253 GLN A CA 1
ATOM 2036 C C . GLN A 1 253 ? 17.151 -8.737 -52.066 1.00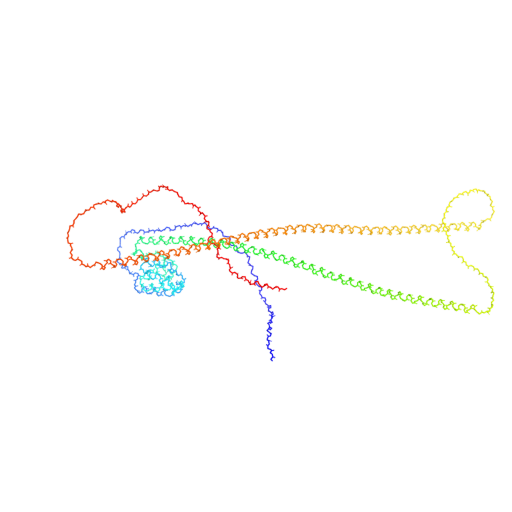 98.25 253 GLN A C 1
ATOM 2038 O O . GLN A 1 253 ? 17.687 -8.939 -53.155 1.00 98.25 253 GLN A O 1
ATOM 2043 N N . ALA A 1 254 ? 16.798 -9.728 -51.245 1.00 98.38 254 ALA A N 1
ATOM 2044 C CA . ALA A 1 254 ? 17.000 -11.138 -51.562 1.00 98.38 254 ALA A CA 1
ATOM 2045 C C . ALA A 1 254 ? 16.230 -11.556 -52.827 1.00 98.38 254 ALA A C 1
ATOM 2047 O O . ALA A 1 254 ? 16.792 -12.232 -53.688 1.00 98.38 254 ALA A O 1
ATOM 2048 N N . MET A 1 255 ? 14.984 -11.096 -52.992 1.00 98.62 255 MET A N 1
ATOM 2049 C CA . MET A 1 255 ? 14.200 -11.330 -54.211 1.00 98.62 255 MET A CA 1
ATOM 2050 C C . MET A 1 255 ? 14.860 -10.692 -55.437 1.00 98.62 255 MET A C 1
ATOM 2052 O O . MET A 1 255 ? 15.037 -11.363 -56.450 1.00 98.62 255 MET A O 1
ATOM 2056 N N . LYS A 1 256 ? 15.284 -9.423 -55.347 1.00 98.50 256 LYS A N 1
ATOM 2057 C CA . LYS A 1 256 ? 15.991 -8.732 -56.443 1.00 98.50 256 LYS A CA 1
ATOM 2058 C C . LYS A 1 256 ? 17.273 -9.461 -56.840 1.00 98.50 256 LYS A C 1
ATOM 2060 O O . LYS A 1 256 ? 17.543 -9.608 -58.028 1.00 98.50 256 LYS A O 1
ATOM 2065 N N . TYR A 1 257 ? 18.039 -9.932 -55.857 1.00 98.12 257 TYR A N 1
ATOM 2066 C CA . TYR A 1 257 ? 19.252 -10.707 -56.095 1.00 98.12 257 TYR A CA 1
ATOM 2067 C C . TYR A 1 257 ? 18.951 -12.049 -56.778 1.00 98.12 257 TYR A C 1
ATOM 2069 O O . TYR A 1 257 ? 19.602 -12.383 -57.764 1.00 98.12 257 TYR A O 1
ATOM 2077 N N . SER A 1 258 ? 17.925 -12.779 -56.326 1.00 98.19 258 SER A N 1
ATOM 2078 C CA . SER A 1 258 ? 17.484 -14.024 -56.971 1.00 98.19 258 SER A CA 1
ATOM 2079 C C . SER A 1 258 ? 17.080 -13.801 -58.432 1.00 98.19 258 SER A C 1
ATOM 2081 O O . SER A 1 258 ? 17.553 -14.518 -59.310 1.00 98.19 258 SER A O 1
ATOM 2083 N N . CYS A 1 259 ? 16.276 -12.770 -58.718 1.00 98.19 259 CYS A N 1
ATOM 2084 C CA . CYS A 1 259 ? 15.895 -12.424 -60.091 1.00 98.19 259 CYS A CA 1
ATOM 2085 C C . CYS A 1 259 ? 17.117 -12.074 -60.956 1.00 98.19 259 CYS A C 1
ATOM 2087 O O . CYS A 1 259 ? 17.211 -12.519 -62.097 1.00 98.19 259 CYS A O 1
ATOM 2089 N N . ALA A 1 260 ? 18.078 -11.318 -60.412 1.00 98.06 260 ALA A N 1
ATOM 2090 C CA . ALA A 1 260 ? 19.308 -10.981 -61.125 1.00 98.06 260 ALA A CA 1
ATOM 2091 C C . ALA A 1 260 ? 20.146 -12.227 -61.460 1.00 98.06 260 ALA A C 1
ATOM 2093 O O . ALA A 1 260 ? 20.684 -12.318 -62.564 1.00 98.06 260 ALA A O 1
ATOM 2094 N N . LEU A 1 261 ? 20.220 -13.207 -60.550 1.00 98.06 261 LEU A N 1
ATOM 2095 C CA . LEU A 1 261 ? 20.883 -14.488 -60.810 1.00 98.06 261 LEU A CA 1
ATOM 2096 C C . LEU A 1 261 ? 20.173 -15.297 -61.902 1.00 98.06 261 LEU A C 1
ATOM 2098 O O . LEU A 1 261 ? 20.834 -15.873 -62.767 1.00 98.06 261 LEU A O 1
ATOM 2102 N N . GLU A 1 262 ? 18.840 -15.330 -61.899 1.00 98.25 262 GLU A N 1
ATOM 2103 C CA . GLU A 1 262 ? 18.067 -15.991 -62.957 1.00 98.25 262 GLU A CA 1
ATOM 2104 C C . GLU A 1 262 ? 18.284 -15.330 -64.322 1.00 98.25 262 GLU A C 1
ATOM 2106 O O . GLU A 1 262 ? 18.460 -16.019 -65.328 1.00 98.25 262 GLU A O 1
ATOM 2111 N N . ASP A 1 263 ? 18.298 -13.999 -64.375 1.00 97.94 263 ASP A N 1
ATOM 2112 C CA . ASP A 1 263 ? 18.526 -13.257 -65.613 1.00 97.94 263 ASP A CA 1
ATOM 2113 C C . ASP A 1 263 ? 19.965 -13.402 -66.114 1.00 97.94 263 ASP A C 1
ATOM 2115 O O . ASP A 1 263 ? 20.175 -13.577 -67.317 1.00 97.94 263 ASP A O 1
ATOM 2119 N N . GLN A 1 264 ? 20.950 -13.446 -65.211 1.00 98.00 264 GLN A N 1
ATOM 2120 C CA . GLN A 1 264 ? 22.326 -13.807 -65.547 1.00 98.00 264 GLN A CA 1
ATOM 2121 C C . GLN A 1 264 ? 22.393 -15.221 -66.134 1.00 98.00 264 GLN A C 1
ATOM 2123 O O . GLN A 1 264 ? 23.002 -15.416 -67.183 1.00 98.00 264 GLN A O 1
ATOM 2128 N N . ALA A 1 265 ? 21.730 -16.204 -65.517 1.00 98.12 265 ALA A N 1
ATOM 2129 C CA . ALA A 1 265 ? 21.704 -17.573 -66.025 1.00 98.12 265 ALA A CA 1
ATOM 2130 C C . ALA A 1 265 ? 21.071 -17.659 -67.426 1.00 98.12 265 ALA A C 1
ATOM 2132 O O . ALA A 1 265 ? 21.598 -18.359 -68.297 1.00 98.12 265 ALA A O 1
ATOM 2133 N N . LYS A 1 266 ? 19.985 -16.910 -67.677 1.00 98.25 266 LYS A N 1
ATOM 2134 C CA . LYS A 1 266 ? 19.367 -16.781 -69.010 1.00 98.25 266 LYS A CA 1
ATOM 2135 C C . LYS A 1 266 ? 20.317 -16.120 -70.012 1.00 98.25 266 LYS A C 1
ATOM 2137 O O . LYS A 1 266 ? 20.424 -16.596 -71.141 1.00 98.25 266 LYS A O 1
ATOM 2142 N N . ALA A 1 267 ? 21.011 -15.049 -69.625 1.00 97.06 267 ALA A N 1
ATOM 2143 C CA . ALA A 1 267 ? 21.978 -14.364 -70.481 1.00 97.06 267 ALA A CA 1
ATOM 2144 C C . ALA A 1 267 ? 23.157 -15.280 -70.842 1.00 97.06 267 ALA A C 1
ATOM 2146 O O . ALA A 1 267 ? 23.465 -15.434 -72.021 1.00 97.06 267 ALA A O 1
ATOM 2147 N N . SER A 1 268 ? 23.735 -15.978 -69.862 1.00 97.56 268 SER A N 1
ATOM 2148 C CA . SER A 1 268 ? 24.794 -16.968 -70.088 1.00 97.56 268 SER A CA 1
ATOM 2149 C C . SER A 1 268 ? 24.320 -18.165 -70.921 1.00 97.56 268 SER A C 1
ATOM 2151 O O . SER A 1 268 ? 25.114 -18.768 -71.637 1.00 97.56 268 SER A O 1
ATOM 2153 N N . ALA A 1 269 ? 23.035 -18.535 -70.860 1.00 97.88 269 ALA A N 1
ATOM 2154 C CA . ALA A 1 269 ? 22.471 -19.551 -71.749 1.00 97.88 269 ALA A CA 1
ATOM 2155 C C . ALA A 1 269 ? 22.416 -19.090 -73.208 1.00 97.88 269 ALA A C 1
ATOM 2157 O O . ALA A 1 269 ? 22.828 -19.840 -74.089 1.00 97.88 269 ALA A O 1
ATOM 2158 N N . ARG A 1 270 ? 21.986 -17.846 -73.448 1.00 97.88 270 ARG A N 1
ATOM 2159 C CA . ARG A 1 270 ? 21.994 -17.234 -74.786 1.00 97.88 270 ARG A CA 1
ATOM 2160 C C . ARG A 1 270 ? 23.409 -17.049 -75.324 1.00 97.88 270 ARG A C 1
ATOM 2162 O O . ARG A 1 270 ? 23.640 -17.285 -76.500 1.00 97.88 270 ARG A O 1
ATOM 2169 N N . GLU A 1 271 ? 24.354 -16.649 -74.476 1.00 96.06 271 GLU A N 1
ATOM 2170 C CA . GLU A 1 271 ? 25.769 -16.546 -74.846 1.00 96.06 271 GLU A CA 1
ATOM 2171 C C . GLU A 1 271 ? 26.306 -17.895 -75.336 1.00 96.06 271 GLU A C 1
ATOM 2173 O O . GLU A 1 271 ? 26.892 -17.963 -76.414 1.00 96.06 271 GLU A O 1
ATOM 2178 N N . ARG A 1 272 ? 26.040 -18.980 -74.596 1.00 97.94 272 ARG A N 1
ATOM 2179 C CA . ARG A 1 272 ? 26.416 -20.340 -75.007 1.00 97.94 272 ARG A CA 1
ATOM 2180 C C . ARG A 1 272 ? 25.789 -20.742 -76.344 1.00 97.94 272 ARG A C 1
ATOM 2182 O O . ARG A 1 272 ? 26.505 -21.225 -77.211 1.00 97.94 272 ARG A O 1
ATOM 2189 N N . GLU A 1 273 ? 24.496 -20.487 -76.538 1.00 97.62 273 GLU A N 1
ATOM 2190 C CA . GLU A 1 273 ? 23.806 -20.770 -77.806 1.00 97.62 273 GLU A CA 1
ATOM 2191 C C . GLU A 1 273 ? 24.402 -19.976 -78.985 1.00 97.62 273 GLU A C 1
ATOM 2193 O O . GLU A 1 273 ? 24.632 -20.528 -80.059 1.00 97.62 273 GLU A O 1
ATOM 2198 N N . LEU A 1 274 ? 24.707 -18.688 -78.795 1.00 97.19 274 LEU A N 1
ATOM 2199 C CA . LEU A 1 274 ? 25.344 -17.859 -79.824 1.00 97.19 274 LEU A CA 1
ATOM 2200 C C . LEU A 1 274 ? 26.762 -18.340 -80.152 1.00 97.19 274 LEU A C 1
ATOM 2202 O O . LEU A 1 274 ? 27.142 -18.356 -81.321 1.00 97.19 274 LEU A O 1
ATOM 2206 N N . LEU A 1 275 ? 27.539 -18.757 -79.148 1.00 97.19 275 LEU A N 1
ATOM 2207 C CA . LEU A 1 275 ? 28.856 -19.357 -79.365 1.00 97.19 275 LEU A CA 1
ATOM 2208 C C . LEU A 1 275 ? 28.746 -20.655 -80.177 1.00 97.19 275 LEU A C 1
ATOM 2210 O O . LEU A 1 275 ? 29.507 -20.839 -81.125 1.00 97.19 275 LEU A O 1
ATOM 2214 N N . GLU A 1 276 ? 27.766 -21.513 -79.879 1.00 97.31 276 GLU A N 1
ATOM 2215 C CA . GLU A 1 276 ? 27.484 -22.711 -80.681 1.00 97.31 276 GLU A CA 1
ATOM 2216 C C . GLU A 1 276 ? 27.125 -22.356 -82.133 1.00 97.31 276 GLU A C 1
ATOM 2218 O O . GLU A 1 276 ? 27.649 -22.972 -83.063 1.00 97.31 276 GLU A O 1
ATOM 2223 N N . GLN A 1 277 ? 26.294 -21.331 -82.358 1.00 97.38 277 GLN A N 1
ATOM 2224 C CA . GLN A 1 277 ? 25.966 -20.847 -83.706 1.00 97.38 277 GLN A CA 1
ATOM 2225 C C . GLN A 1 277 ? 27.200 -20.312 -84.450 1.00 97.38 277 GLN A C 1
ATOM 2227 O O . GLN A 1 277 ? 27.361 -20.575 -85.642 1.00 97.38 277 GLN A O 1
ATOM 2232 N N . VAL A 1 278 ? 28.097 -19.591 -83.770 1.00 95.94 278 VAL A N 1
ATOM 2233 C CA . VAL A 1 278 ? 29.353 -19.098 -84.359 1.00 95.94 278 VAL A CA 1
ATOM 2234 C C . VAL A 1 278 ? 30.256 -20.257 -84.770 1.00 95.94 27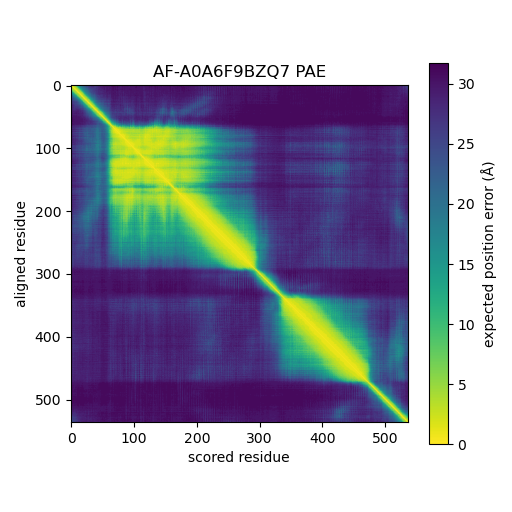8 VAL A C 1
ATOM 2236 O O . VAL A 1 278 ? 30.784 -20.242 -85.880 1.00 95.94 278 VAL A O 1
ATOM 2239 N N . GLU A 1 279 ? 30.414 -21.278 -83.928 1.00 95.88 279 GLU A N 1
ATOM 2240 C CA . GLU A 1 279 ? 31.201 -22.467 -84.276 1.00 95.88 279 GLU A CA 1
ATOM 2241 C C . GLU A 1 279 ? 30.574 -23.251 -85.446 1.00 95.88 279 GLU A C 1
ATOM 2243 O O . GLU A 1 279 ? 31.281 -23.699 -86.354 1.00 95.88 279 GLU A O 1
ATOM 2248 N N . GLN A 1 280 ? 29.241 -23.336 -85.514 1.00 96.50 280 GLN A N 1
ATOM 2249 C CA . GLN A 1 280 ? 28.535 -23.896 -86.675 1.00 96.50 280 GLN A CA 1
ATOM 2250 C C . GLN A 1 280 ? 28.757 -23.073 -87.957 1.00 96.50 280 GLN A C 1
ATOM 2252 O O . GLN A 1 280 ? 28.915 -23.634 -89.039 1.00 96.50 280 GLN A O 1
ATOM 2257 N N . LEU A 1 281 ? 28.786 -21.741 -87.874 1.00 95.38 281 LEU A N 1
ATOM 2258 C CA . LEU A 1 281 ? 29.076 -20.887 -89.031 1.00 95.38 281 LEU A CA 1
ATOM 2259 C C . LEU A 1 281 ? 30.542 -20.985 -89.465 1.00 95.38 281 LEU A C 1
ATOM 2261 O O . LEU A 1 281 ? 30.807 -21.036 -90.663 1.00 95.38 281 LEU A O 1
ATOM 2265 N N . LYS A 1 282 ? 31.488 -21.063 -88.522 1.00 94.75 282 LYS A N 1
ATOM 2266 C CA . LYS A 1 282 ? 32.914 -21.278 -88.817 1.00 94.75 282 LYS A CA 1
ATOM 2267 C C . LYS A 1 282 ? 33.147 -22.600 -89.537 1.00 94.75 282 LYS A C 1
ATOM 2269 O O . LYS A 1 282 ? 33.880 -22.630 -90.517 1.00 94.75 282 LYS A O 1
ATOM 2274 N N . THR A 1 283 ? 32.522 -23.682 -89.073 1.00 92.88 283 THR A N 1
ATOM 2275 C CA . THR A 1 283 ? 32.629 -24.995 -89.730 1.00 92.88 283 THR A CA 1
ATOM 2276 C C . THR A 1 283 ? 32.063 -24.960 -91.148 1.00 92.88 283 THR A C 1
ATOM 2278 O O . THR A 1 283 ? 32.771 -25.353 -92.070 1.00 92.88 283 THR A O 1
ATOM 2281 N N . ARG A 1 284 ? 30.877 -24.371 -91.353 1.00 93.44 284 ARG A N 1
ATOM 2282 C CA . ARG A 1 284 ? 30.303 -24.157 -92.697 1.00 93.44 284 ARG A CA 1
ATOM 2283 C C . ARG A 1 284 ? 31.175 -23.281 -93.600 1.00 93.44 284 ARG A C 1
ATOM 2285 O O . ARG A 1 284 ? 31.276 -23.548 -94.790 1.00 93.44 284 ARG A O 1
ATOM 2292 N N . LEU A 1 285 ? 31.797 -22.234 -93.057 1.00 90.00 285 LEU A N 1
ATOM 2293 C CA . LEU A 1 285 ? 32.705 -21.366 -93.809 1.00 90.00 285 LEU A CA 1
ATOM 2294 C C . LEU A 1 285 ? 33.974 -22.121 -94.222 1.00 90.00 285 LEU A C 1
ATOM 2296 O O . LEU A 1 285 ? 34.348 -22.064 -95.385 1.00 90.00 285 LEU A O 1
ATOM 2300 N N . MET A 1 286 ? 34.569 -22.903 -93.316 1.00 87.62 286 MET A N 1
ATOM 2301 C CA . MET A 1 286 ? 35.698 -23.781 -93.647 1.00 87.62 286 MET A CA 1
ATOM 2302 C C . MET A 1 286 ? 35.330 -24.847 -94.690 1.00 87.62 286 MET A C 1
ATOM 2304 O O . MET A 1 286 ? 36.176 -25.239 -95.490 1.00 87.62 286 MET A O 1
ATOM 2308 N N . GLU A 1 287 ? 34.101 -25.366 -94.670 1.00 88.56 287 GLU A N 1
ATOM 2309 C CA . GLU A 1 287 ? 33.594 -26.284 -95.698 1.00 88.56 287 GLU A CA 1
ATOM 2310 C C . GLU A 1 287 ? 33.462 -25.575 -97.054 1.00 88.56 287 GLU A C 1
ATOM 2312 O O . GLU A 1 287 ? 34.003 -26.066 -98.042 1.00 88.56 287 GLU A O 1
ATOM 2317 N N . ALA A 1 288 ? 32.853 -24.385 -97.093 1.00 83.50 288 ALA A N 1
ATOM 2318 C CA . ALA A 1 288 ? 32.717 -23.584 -98.310 1.00 83.50 288 ALA A CA 1
ATOM 2319 C C . ALA A 1 288 ? 34.073 -23.133 -98.894 1.00 83.50 288 ALA A C 1
ATOM 2321 O O . ALA A 1 288 ? 34.252 -23.154 -100.108 1.00 83.50 288 ALA A O 1
ATOM 2322 N N . GLU A 1 289 ? 35.052 -22.773 -98.055 1.00 80.12 289 GLU A N 1
ATOM 2323 C CA . GLU A 1 289 ? 36.420 -22.447 -98.489 1.00 80.12 289 GLU A CA 1
ATOM 2324 C C . GLU A 1 289 ? 37.101 -23.654 -99.160 1.00 80.12 289 GLU A C 1
ATOM 2326 O O . GLU A 1 289 ? 37.672 -23.531 -100.247 1.00 80.12 289 GLU A O 1
ATOM 2331 N N . LYS A 1 290 ? 36.960 -24.854 -98.581 1.00 80.00 290 LYS A N 1
ATOM 2332 C CA . LYS A 1 290 ? 37.455 -26.104 -99.190 1.00 80.00 290 LYS A CA 1
ATOM 2333 C C . LYS A 1 290 ? 36.747 -26.432 -100.510 1.00 80.00 290 LYS A C 1
ATOM 2335 O O . LYS A 1 290 ? 37.368 -26.976 -101.427 1.00 80.00 290 LYS A O 1
ATOM 2340 N N . GLU A 1 291 ? 35.462 -26.106 -100.630 1.00 76.38 291 GLU A N 1
ATOM 2341 C CA . GLU A 1 291 ? 34.709 -26.231 -101.884 1.00 76.38 291 GLU A CA 1
ATOM 2342 C C . GLU A 1 291 ? 35.178 -25.217 -102.946 1.00 76.38 291 GLU A C 1
ATOM 2344 O O . GLU A 1 291 ? 35.249 -25.564 -104.125 1.00 76.38 291 GLU A O 1
ATOM 2349 N N . THR A 1 292 ? 35.595 -24.002 -102.562 1.00 59.28 292 THR A N 1
ATOM 2350 C CA . THR A 1 292 ? 36.193 -23.031 -103.500 1.00 59.28 292 THR A CA 1
ATOM 2351 C C . THR A 1 292 ? 37.613 -23.398 -103.943 1.00 59.28 292 THR A C 1
ATOM 2353 O O . THR A 1 292 ? 37.958 -23.181 -105.104 1.00 59.28 292 THR A O 1
ATOM 2356 N N . ASP A 1 293 ? 38.408 -24.028 -103.073 1.00 55.12 293 ASP A N 1
ATOM 2357 C CA . ASP A 1 293 ? 39.774 -24.480 -103.385 1.00 55.12 293 ASP A CA 1
ATOM 2358 C C . ASP A 1 293 ? 39.818 -25.749 -104.261 1.00 55.12 293 ASP A C 1
ATOM 2360 O O . ASP A 1 293 ? 40.846 -26.065 -104.865 1.00 55.12 293 ASP A O 1
ATOM 2364 N N . SER A 1 294 ? 38.708 -26.486 -104.370 1.00 49.59 294 SER A N 1
ATOM 2365 C CA . SER A 1 294 ? 38.611 -27.721 -105.167 1.00 49.59 294 SER A CA 1
ATOM 2366 C C . SER A 1 294 ? 38.135 -27.512 -106.617 1.00 49.59 294 SER A C 1
ATOM 2368 O O . SER A 1 294 ? 37.996 -28.483 -107.364 1.00 49.59 294 SER A O 1
ATOM 2370 N N . SER A 1 295 ? 37.982 -26.260 -107.068 1.00 35.62 295 SER A N 1
ATOM 2371 C CA . SER A 1 295 ? 37.755 -25.899 -108.477 1.00 35.62 295 SER A CA 1
ATOM 2372 C C . SER A 1 295 ? 39.045 -25.380 -109.147 1.00 35.62 295 SER A C 1
ATOM 2374 O O . SER A 1 295 ? 39.551 -24.329 -108.751 1.00 35.62 295 SER A O 1
ATOM 2376 N N . PRO A 1 296 ? 39.580 -26.024 -110.208 1.00 46.81 296 PRO A N 1
ATOM 2377 C CA . PRO A 1 296 ? 40.767 -25.536 -110.904 1.00 46.81 296 PRO A CA 1
ATOM 2378 C C . PRO A 1 296 ? 40.411 -24.579 -112.057 1.00 46.81 296 PRO A C 1
ATOM 2380 O O . PRO A 1 296 ? 39.903 -25.014 -113.088 1.00 46.81 296 PRO A O 1
ATOM 2383 N N . ALA A 1 297 ? 40.771 -23.294 -111.938 1.00 34.81 297 ALA A N 1
ATOM 2384 C CA . ALA A 1 297 ? 41.108 -22.433 -113.084 1.00 34.81 297 ALA A CA 1
ATOM 2385 C C . ALA A 1 297 ? 41.985 -21.225 -112.669 1.00 34.81 297 ALA A C 1
ATOM 2387 O O . ALA A 1 297 ? 41.629 -20.447 -111.793 1.00 34.81 297 ALA A O 1
ATOM 2388 N N . ALA A 1 298 ? 43.140 -21.117 -113.337 1.00 37.81 298 ALA A N 1
ATOM 2389 C CA . ALA A 1 298 ? 44.245 -20.147 -113.245 1.00 37.81 298 ALA A CA 1
ATOM 2390 C C . ALA A 1 298 ? 43.836 -18.647 -113.131 1.00 37.81 298 ALA A C 1
ATOM 2392 O O . ALA A 1 298 ? 42.810 -18.250 -113.667 1.00 37.81 298 ALA A O 1
ATOM 2393 N N . THR A 1 299 ? 44.624 -17.697 -112.588 1.00 38.50 299 THR A N 1
ATOM 2394 C CA . THR A 1 299 ? 45.990 -17.299 -113.014 1.00 38.50 299 THR A CA 1
ATOM 2395 C C . THR A 1 299 ? 46.589 -16.200 -112.092 1.00 38.50 299 THR A C 1
ATOM 2397 O O . THR A 1 299 ? 45.920 -15.206 -111.854 1.00 38.50 299 THR A O 1
ATOM 2400 N N . ALA A 1 300 ? 47.851 -16.383 -111.658 1.00 40.59 300 ALA A N 1
ATOM 2401 C CA . ALA A 1 300 ? 49.011 -15.460 -111.483 1.00 40.59 300 ALA A CA 1
ATOM 2402 C C . ALA A 1 300 ? 48.912 -14.003 -110.890 1.00 40.59 300 ALA A C 1
ATOM 2404 O O . ALA A 1 300 ? 47.858 -13.382 -110.869 1.00 40.59 300 ALA A O 1
ATOM 2405 N N . PRO A 1 301 ? 50.046 -13.423 -110.406 1.00 53.94 301 PRO A N 1
ATOM 2406 C CA . PRO A 1 301 ? 50.102 -12.458 -109.295 1.00 53.94 301 PRO A CA 1
ATOM 2407 C C . PRO A 1 301 ? 50.308 -10.977 -109.687 1.00 53.94 301 PRO A C 1
ATOM 2409 O O . PRO A 1 301 ? 50.838 -10.665 -110.751 1.00 53.94 301 PRO A O 1
ATOM 2412 N N . PHE A 1 302 ? 50.040 -10.057 -108.745 1.00 31.98 302 PHE A N 1
ATOM 2413 C CA . PHE A 1 302 ? 50.535 -8.671 -108.783 1.00 31.98 302 PHE A CA 1
ATOM 2414 C C . PHE A 1 302 ? 50.935 -8.156 -107.385 1.00 31.98 302 PHE A C 1
ATOM 2416 O O . PHE A 1 302 ? 50.187 -8.268 -106.418 1.00 31.98 302 PHE A O 1
ATOM 2423 N N . ARG A 1 303 ? 52.143 -7.579 -107.294 1.00 35.38 303 ARG A N 1
ATOM 2424 C CA . ARG A 1 303 ? 52.699 -6.865 -106.129 1.00 35.38 303 ARG A CA 1
ATOM 2425 C C . ARG A 1 303 ? 52.260 -5.394 -106.120 1.00 35.38 303 ARG A C 1
ATOM 2427 O O . ARG A 1 303 ? 52.423 -4.747 -107.148 1.00 35.38 303 ARG A O 1
ATOM 2434 N N . ARG A 1 304 ? 51.963 -4.822 -104.939 1.00 37.78 304 ARG A N 1
ATOM 2435 C CA . ARG A 1 304 ? 52.774 -3.770 -104.259 1.00 37.78 304 ARG A CA 1
ATOM 2436 C C . ARG A 1 304 ? 52.089 -3.164 -103.009 1.00 37.78 304 ARG A C 1
ATOM 2438 O O . ARG A 1 304 ? 51.039 -2.555 -103.122 1.00 37.78 304 ARG A O 1
ATOM 2445 N N . ASN A 1 305 ? 52.854 -3.219 -101.912 1.00 34.03 305 ASN A N 1
ATOM 2446 C CA . ASN A 1 305 ? 53.238 -2.153 -100.962 1.00 34.03 305 ASN A CA 1
ATOM 2447 C C . ASN A 1 305 ? 52.299 -1.595 -99.863 1.00 34.03 305 ASN A C 1
ATOM 2449 O O . ASN A 1 305 ? 51.152 -1.243 -100.101 1.00 34.03 305 ASN A O 1
ATOM 2453 N N . SER A 1 306 ? 52.984 -1.307 -98.734 1.00 36.56 306 SER A N 1
ATOM 2454 C CA . SER A 1 306 ? 52.718 -0.394 -97.590 1.00 36.56 306 SER A CA 1
ATOM 2455 C C . SER A 1 306 ? 51.656 -0.842 -96.572 1.00 36.56 306 SER A C 1
ATOM 2457 O O . SER A 1 306 ? 50.628 -1.358 -96.974 1.00 36.56 306 SER A O 1
ATOM 2459 N N . SER A 1 307 ? 51.793 -0.715 -95.245 1.00 34.97 307 SER A N 1
ATOM 2460 C CA . SER A 1 307 ? 52.785 -0.116 -94.323 1.00 34.97 307 SER A CA 1
ATOM 2461 C C . SER A 1 307 ? 52.520 -0.704 -92.910 1.00 34.97 307 SER A C 1
ATOM 2463 O O . SER A 1 307 ? 51.374 -0.979 -92.587 1.00 34.97 307 SER A O 1
ATOM 2465 N N . VAL A 1 308 ? 53.530 -1.135 -92.139 1.00 35.62 308 VAL A N 1
ATOM 2466 C CA . VAL A 1 308 ? 54.191 -0.406 -91.021 1.00 35.62 308 VAL A CA 1
ATOM 2467 C C . VAL A 1 308 ? 53.263 -0.074 -89.834 1.00 35.62 308 VAL A C 1
ATOM 2469 O O . VAL A 1 308 ? 52.501 0.878 -89.923 1.00 35.62 308 VAL A O 1
ATOM 2472 N N . LEU A 1 309 ? 53.385 -0.820 -88.719 1.00 33.84 309 LEU A N 1
ATOM 2473 C CA . LEU A 1 309 ? 53.751 -0.327 -87.367 1.00 33.84 309 LEU A CA 1
ATOM 2474 C C . LEU A 1 309 ? 53.537 -1.402 -86.283 1.00 33.84 309 LEU A C 1
ATOM 2476 O O . LEU A 1 309 ? 52.414 -1.713 -85.905 1.00 33.84 309 LEU A O 1
ATOM 2480 N N . HIS A 1 310 ? 54.638 -1.888 -85.713 1.00 32.84 310 HIS A N 1
ATOM 2481 C CA . HIS A 1 310 ? 54.690 -2.321 -84.318 1.00 32.84 310 HIS A CA 1
ATOM 2482 C C . HIS A 1 310 ? 56.019 -1.799 -83.765 1.00 32.84 310 HIS A C 1
ATOM 2484 O O . HIS A 1 310 ? 57.081 -2.239 -84.202 1.00 32.84 310 HIS A O 1
ATOM 2490 N N . CYS A 1 311 ? 55.966 -0.819 -82.862 1.00 29.78 311 CYS A N 1
ATOM 2491 C CA . CYS A 1 311 ? 57.141 -0.313 -82.158 1.00 29.78 311 CYS A CA 1
ATOM 2492 C C . CYS A 1 311 ? 57.081 -0.740 -80.694 1.00 29.78 311 CYS A C 1
ATOM 2494 O O . CYS A 1 311 ? 56.212 -0.320 -79.937 1.00 29.78 311 CYS A O 1
ATOM 2496 N N . THR A 1 312 ? 58.042 -1.573 -80.324 1.00 37.06 312 THR A N 1
ATOM 2497 C CA . THR A 1 312 ? 58.578 -1.742 -78.973 1.00 37.06 312 THR A CA 1
ATOM 2498 C C . THR A 1 312 ? 59.690 -0.718 -78.758 1.00 37.06 312 THR A C 1
ATOM 2500 O O . THR A 1 312 ? 60.508 -0.577 -79.657 1.00 37.06 312 THR A O 1
ATOM 2503 N N . ASN A 1 313 ? 59.777 -0.084 -77.588 1.00 32.09 313 ASN A N 1
ATOM 2504 C CA . ASN A 1 313 ? 60.988 0.532 -77.010 1.00 32.09 313 ASN A CA 1
ATOM 2505 C C . ASN A 1 313 ? 60.772 0.528 -75.475 1.00 32.09 313 ASN A C 1
ATOM 2507 O O . ASN A 1 313 ? 59.664 0.811 -75.038 1.00 32.09 313 ASN A O 1
ATOM 2511 N N . GLY A 1 314 ? 61.692 0.176 -74.574 1.00 29.56 314 GLY A N 1
ATOM 2512 C CA . GLY A 1 314 ? 63.147 0.075 -74.682 1.00 29.56 314 GLY A CA 1
ATOM 2513 C C . GLY A 1 314 ? 63.825 1.338 -74.137 1.00 29.56 314 GLY A C 1
ATOM 2514 O O . GLY A 1 314 ? 64.134 2.237 -74.907 1.00 29.56 314 GLY A O 1
ATOM 2515 N N . ALA A 1 315 ? 64.036 1.414 -72.821 1.00 34.31 315 ALA A N 1
ATOM 2516 C CA . ALA A 1 315 ? 65.000 2.321 -72.171 1.00 34.31 315 ALA A CA 1
ATOM 2517 C C . ALA A 1 315 ? 66.436 1.732 -72.280 1.00 34.31 315 ALA A C 1
ATOM 2519 O O . ALA A 1 315 ? 66.543 0.580 -72.710 1.00 34.31 315 ALA A O 1
ATOM 2520 N N . PRO A 1 316 ? 67.528 2.329 -71.739 1.00 55.84 316 PRO A N 1
ATOM 2521 C CA . PRO A 1 316 ? 67.947 3.729 -71.511 1.00 55.84 316 PRO A CA 1
ATOM 2522 C C . PRO A 1 316 ? 69.411 4.000 -72.020 1.00 55.84 316 PRO A C 1
ATOM 2524 O O . PRO A 1 316 ? 70.001 3.149 -72.674 1.00 55.84 316 PRO A O 1
ATOM 2527 N N . ALA A 1 317 ? 70.011 5.140 -71.610 1.00 30.55 317 ALA A N 1
ATOM 2528 C CA . ALA A 1 317 ? 71.462 5.412 -71.387 1.00 30.55 317 ALA A CA 1
ATOM 2529 C C . ALA A 1 317 ? 72.282 6.271 -72.407 1.00 30.55 317 ALA A C 1
ATOM 2531 O O . ALA A 1 317 ? 72.676 5.819 -73.473 1.00 30.55 317 ALA A O 1
ATOM 2532 N N . VAL A 1 318 ? 72.548 7.535 -72.018 1.00 37.22 318 VAL A N 1
ATOM 2533 C CA . VAL A 1 318 ? 73.845 8.261 -71.778 1.00 37.22 318 VAL A CA 1
ATOM 2534 C C . VAL A 1 318 ? 75.170 7.491 -72.098 1.00 37.22 318 VAL A C 1
ATOM 2536 O O . VAL A 1 318 ? 75.128 6.282 -71.877 1.00 37.22 318 VAL A O 1
ATOM 2539 N N . PRO A 1 319 ? 76.382 8.065 -72.437 1.00 48.22 319 PRO A N 1
ATOM 2540 C CA . PRO A 1 319 ? 76.889 9.461 -72.636 1.00 48.22 319 PRO A CA 1
ATOM 2541 C C . PRO A 1 319 ? 77.910 9.716 -73.820 1.00 48.22 319 PRO A C 1
ATOM 2543 O O . PRO A 1 319 ? 78.348 8.805 -74.508 1.00 48.22 319 PRO A O 1
ATOM 2546 N N . GLU A 1 320 ? 78.389 10.976 -73.911 1.00 36.41 320 GLU A N 1
ATOM 2547 C CA . GLU A 1 320 ? 79.778 11.471 -74.179 1.00 36.41 320 GLU A CA 1
ATOM 2548 C C . GLU A 1 320 ? 80.517 11.387 -75.547 1.00 36.41 320 GLU A C 1
ATOM 2550 O O . GLU A 1 320 ? 80.529 10.365 -76.219 1.00 36.41 320 GLU A O 1
ATOM 2555 N N . LYS A 1 321 ? 81.348 12.442 -75.765 1.00 32.62 321 LYS A N 1
ATOM 2556 C CA . LYS A 1 321 ? 82.532 12.613 -76.664 1.00 32.62 321 LYS A CA 1
ATOM 2557 C C . LYS A 1 321 ? 82.247 12.937 -78.139 1.00 32.62 321 LYS A C 1
ATOM 2559 O O . LYS A 1 321 ? 81.318 12.405 -78.713 1.00 32.62 321 LYS A O 1
ATOM 2564 N N . ARG A 1 322 ? 83.045 13.710 -78.888 1.00 33.44 322 ARG A N 1
ATOM 2565 C CA . ARG A 1 322 ? 84.088 14.757 -78.725 1.00 33.44 322 ARG A CA 1
ATOM 2566 C C . ARG A 1 322 ? 84.453 15.171 -80.176 1.00 33.44 322 ARG A C 1
ATOM 2568 O O . ARG A 1 322 ? 84.323 14.358 -81.080 1.00 33.44 322 ARG A O 1
ATOM 2575 N N . GLU A 1 323 ? 85.023 16.366 -80.327 1.00 30.80 323 GLU A N 1
ATOM 2576 C CA . GLU A 1 323 ? 85.944 16.796 -81.408 1.00 30.80 323 GLU A CA 1
ATOM 2577 C C . GLU A 1 323 ? 85.421 17.380 -82.749 1.00 30.80 323 GLU A C 1
ATOM 2579 O O . GLU A 1 323 ? 84.402 17.013 -83.315 1.00 30.80 323 GLU A O 1
ATOM 2584 N N . LYS A 1 324 ? 86.179 18.407 -83.168 1.00 32.34 324 LYS A N 1
ATOM 2585 C CA . LYS A 1 324 ? 86.055 19.386 -84.271 1.00 32.34 324 LYS A CA 1
ATOM 2586 C C . LYS A 1 324 ? 86.685 18.819 -85.578 1.00 32.34 324 LYS A C 1
ATOM 2588 O O . LYS A 1 324 ? 87.195 17.708 -85.524 1.00 32.34 324 LYS A O 1
ATOM 2593 N N . PRO A 1 325 ? 86.988 19.616 -86.631 1.00 53.44 325 PRO A N 1
ATOM 2594 C CA . PRO A 1 325 ? 86.278 20.699 -87.336 1.00 53.44 325 PRO A CA 1
ATOM 2595 C C . PRO A 1 325 ? 86.217 20.432 -88.869 1.00 53.44 325 PRO A C 1
ATOM 2597 O O . PRO A 1 325 ? 86.826 19.490 -89.358 1.00 53.44 325 PRO A O 1
ATOM 2600 N N . LEU A 1 326 ? 85.634 21.384 -89.613 1.00 35.53 326 LEU A N 1
ATOM 2601 C CA . LEU A 1 326 ? 85.961 21.799 -90.994 1.00 35.53 326 LEU A CA 1
ATOM 2602 C C . LEU A 1 326 ? 84.872 21.599 -92.060 1.00 35.53 326 LEU A C 1
ATOM 2604 O O . LEU A 1 326 ? 84.527 20.496 -92.456 1.00 35.53 326 LEU A O 1
ATOM 2608 N N . GLN A 1 327 ? 84.531 22.767 -92.609 1.00 34.44 327 GLN A N 1
ATOM 2609 C CA . GLN A 1 327 ? 84.233 23.104 -93.999 1.00 34.44 327 GLN A CA 1
ATOM 2610 C C . GLN A 1 327 ? 82.794 23.511 -94.303 1.00 34.44 327 GLN A C 1
ATOM 2612 O O . GLN A 1 327 ? 81.822 22.778 -94.197 1.00 34.44 327 GLN A O 1
ATOM 2617 N N . HIS A 1 328 ? 82.740 24.786 -94.661 1.00 44.47 328 HIS A N 1
ATOM 2618 C CA . HIS A 1 328 ? 81.605 25.632 -94.920 1.00 44.47 328 HIS A CA 1
ATOM 2619 C C . HIS A 1 328 ? 81.439 25.694 -96.438 1.00 44.47 328 HIS A C 1
ATOM 2621 O O . HIS A 1 328 ? 82.207 26.405 -97.082 1.00 44.47 328 HIS A O 1
ATOM 2627 N N . ILE A 1 329 ? 80.481 24.955 -97.003 1.00 43.22 329 ILE A N 1
ATOM 2628 C CA . ILE A 1 329 ? 79.994 25.155 -98.377 1.00 43.22 329 ILE A CA 1
ATOM 2629 C C . ILE A 1 329 ? 78.471 24.920 -98.390 1.00 43.22 329 ILE A C 1
ATOM 2631 O O . ILE A 1 329 ? 77.995 23.819 -98.136 1.00 43.22 329 ILE A O 1
ATOM 2635 N N . ASP A 1 330 ? 77.740 26.008 -98.638 1.00 47.44 330 ASP A N 1
ATOM 2636 C CA . ASP A 1 330 ? 76.396 26.120 -99.224 1.00 47.44 330 ASP A CA 1
ATOM 2637 C C . ASP A 1 330 ? 75.258 25.208 -98.729 1.00 47.44 330 ASP A C 1
ATOM 2639 O O . ASP A 1 330 ? 74.808 24.303 -99.428 1.00 47.44 330 ASP A O 1
ATOM 2643 N N . ILE A 1 331 ? 74.663 25.550 -97.576 1.00 47.53 331 ILE A N 1
ATOM 2644 C CA . ILE A 1 331 ? 73.343 25.040 -97.157 1.00 47.53 331 ILE A CA 1
ATOM 2645 C C . ILE A 1 331 ? 72.518 26.158 -96.490 1.00 47.53 331 ILE A C 1
ATOM 2647 O O . ILE A 1 331 ? 72.247 26.136 -95.295 1.00 47.53 331 ILE A O 1
ATOM 2651 N N . GLN A 1 332 ? 72.078 27.165 -97.250 1.00 49.91 332 GLN A N 1
ATOM 2652 C CA . GLN A 1 332 ? 71.152 28.191 -96.724 1.00 49.91 332 GLN A CA 1
ATOM 2653 C C . GLN A 1 332 ? 69.659 27.834 -96.884 1.00 49.91 332 GLN A C 1
ATOM 2655 O O . GLN A 1 332 ? 68.800 28.618 -96.497 1.00 49.91 332 GLN A O 1
ATOM 2660 N N . LYS A 1 333 ? 69.316 26.641 -97.401 1.00 49.62 333 LYS A N 1
ATOM 2661 C CA . LYS A 1 333 ? 67.913 26.173 -97.499 1.00 49.62 333 LYS A CA 1
ATOM 2662 C C . LYS A 1 333 ? 67.573 24.930 -96.668 1.00 49.62 333 LYS A C 1
ATOM 2664 O O . LYS A 1 333 ? 66.410 24.782 -96.315 1.00 49.62 333 LYS A O 1
ATOM 2669 N N . ALA A 1 334 ? 68.541 24.087 -96.290 1.00 50.88 334 ALA A N 1
ATOM 2670 C CA . ALA A 1 334 ? 68.259 22.943 -95.408 1.00 50.88 334 ALA A CA 1
ATOM 2671 C C . ALA A 1 334 ? 68.338 23.307 -93.911 1.00 50.88 334 ALA A C 1
ATOM 2673 O O . ALA A 1 334 ? 67.506 22.849 -93.135 1.00 50.88 334 ALA A O 1
ATOM 2674 N N . GLY A 1 335 ? 69.226 24.231 -93.513 1.00 53.44 335 GLY A N 1
ATOM 2675 C CA . GLY A 1 335 ? 69.354 24.654 -92.111 1.00 53.44 335 GLY A CA 1
ATOM 2676 C C . GLY A 1 335 ? 68.158 25.449 -91.567 1.00 53.44 335 GLY A C 1
ATOM 2677 O O . GLY A 1 335 ? 67.894 25.411 -90.369 1.00 53.44 335 GLY A O 1
ATOM 2678 N N . HIS A 1 336 ? 67.383 26.137 -92.417 1.00 56.16 336 HIS A N 1
ATOM 2679 C CA . HIS A 1 336 ? 66.184 26.857 -91.958 1.00 56.16 336 HIS A CA 1
ATOM 2680 C C . HIS A 1 336 ? 65.031 25.897 -91.609 1.00 56.16 336 HIS A C 1
ATOM 2682 O O . HIS A 1 336 ? 64.278 26.153 -90.675 1.00 56.16 336 HIS A O 1
ATOM 2688 N N . ILE A 1 337 ? 64.927 24.770 -92.319 1.00 61.31 337 ILE A N 1
ATOM 2689 C CA . ILE A 1 337 ? 63.920 23.731 -92.061 1.00 61.31 337 ILE A CA 1
ATOM 2690 C C . ILE A 1 337 ? 64.294 22.946 -90.798 1.00 61.31 337 ILE A C 1
ATOM 2692 O O . ILE A 1 337 ? 63.435 22.694 -89.962 1.00 61.31 337 ILE A O 1
ATOM 2696 N N . GLU A 1 338 ? 65.579 22.634 -90.615 1.00 63.22 338 GLU A N 1
ATOM 2697 C CA . GLU A 1 338 ? 66.097 21.959 -89.417 1.00 63.22 338 GLU A CA 1
ATOM 2698 C C . GLU A 1 338 ? 65.963 22.819 -88.150 1.00 63.22 338 GLU A C 1
ATOM 2700 O O . GLU A 1 338 ? 65.517 22.340 -87.109 1.00 63.22 338 GLU A O 1
ATOM 2705 N N . THR A 1 339 ? 66.276 24.117 -88.241 1.00 71.81 339 THR A N 1
ATOM 2706 C CA . THR A 1 339 ? 66.095 25.058 -87.120 1.00 71.81 339 THR A CA 1
ATOM 2707 C C . THR A 1 339 ? 64.621 25.312 -86.802 1.00 71.81 339 THR A C 1
ATOM 2709 O O . THR A 1 339 ? 64.269 25.416 -85.629 1.00 71.81 339 THR A O 1
ATOM 2712 N N . GLN A 1 340 ? 63.741 25.354 -87.808 1.00 78.56 340 GLN A N 1
ATOM 2713 C CA . GLN A 1 340 ? 62.297 25.475 -87.600 1.00 78.56 340 GLN A CA 1
ATOM 2714 C C . GLN A 1 340 ? 61.696 24.202 -86.979 1.00 78.56 340 GLN A C 1
ATOM 2716 O O . GLN A 1 340 ? 60.928 24.301 -86.026 1.00 78.56 340 GLN A O 1
ATOM 2721 N N . ALA A 1 341 ? 62.096 23.017 -87.451 1.00 82.38 341 ALA A N 1
ATOM 2722 C CA . ALA A 1 341 ? 61.671 21.740 -86.882 1.00 82.38 341 ALA A CA 1
ATOM 2723 C C . ALA A 1 341 ? 62.111 21.594 -85.417 1.00 82.38 341 ALA A C 1
ATOM 2725 O O . ALA A 1 341 ? 61.311 21.200 -84.574 1.00 82.38 341 ALA A O 1
ATOM 2726 N N . LEU A 1 342 ? 63.347 21.986 -85.086 1.00 85.88 342 LEU A N 1
ATOM 2727 C CA . LEU A 1 342 ? 63.840 21.982 -83.706 1.00 85.88 342 LEU A CA 1
ATOM 2728 C C . LEU A 1 342 ? 63.045 22.938 -82.802 1.00 85.88 342 LEU A C 1
ATOM 2730 O O . LEU A 1 342 ? 62.706 22.584 -81.674 1.00 85.88 342 LEU A O 1
ATOM 2734 N N . LEU A 1 343 ? 62.715 24.139 -83.287 1.00 87.06 343 LEU A N 1
ATOM 2735 C CA . LEU A 1 343 ? 61.881 25.088 -82.543 1.00 87.06 343 LEU A CA 1
ATOM 2736 C C . LEU A 1 343 ? 60.463 24.557 -82.309 1.00 87.06 343 LEU A C 1
ATOM 2738 O O . LEU A 1 343 ? 59.885 24.820 -81.255 1.00 87.06 343 LEU A O 1
ATOM 2742 N N . ASP A 1 344 ? 59.894 23.825 -83.264 1.00 89.69 344 ASP A N 1
ATOM 2743 C CA . ASP A 1 344 ? 58.555 23.255 -83.130 1.00 89.69 344 ASP A CA 1
ATOM 2744 C C . ASP A 1 344 ? 58.534 22.026 -82.204 1.00 89.69 344 ASP A C 1
ATOM 2746 O O . ASP A 1 344 ? 57.604 21.915 -81.403 1.00 89.69 344 ASP A O 1
ATOM 2750 N N . ILE A 1 345 ? 59.596 21.206 -82.198 1.00 89.31 345 ILE A N 1
ATOM 2751 C CA . ILE A 1 345 ? 59.817 20.151 -81.190 1.00 89.31 345 ILE A CA 1
ATOM 2752 C C . ILE A 1 345 ? 59.894 20.771 -79.791 1.00 89.31 345 ILE A C 1
ATOM 2754 O O . ILE A 1 345 ? 59.112 20.411 -78.921 1.00 89.31 345 ILE A O 1
ATOM 2758 N N . LEU A 1 346 ? 60.722 21.801 -79.580 1.00 91.44 346 LEU A N 1
ATOM 2759 C CA . LEU A 1 346 ? 60.826 22.463 -78.269 1.00 91.44 346 LEU A CA 1
ATOM 2760 C C . LEU A 1 346 ? 59.505 23.108 -77.812 1.00 91.44 346 LEU A C 1
ATOM 2762 O O . LEU A 1 346 ? 59.191 23.131 -76.620 1.00 91.44 346 LEU A O 1
ATOM 2766 N N . LYS A 1 347 ? 58.701 23.646 -78.740 1.00 90.75 347 LYS A N 1
ATOM 2767 C CA . LYS A 1 347 ? 57.353 24.149 -78.423 1.00 90.75 347 LYS A CA 1
ATOM 2768 C C . LYS A 1 347 ? 56.384 23.023 -78.073 1.00 90.75 347 LYS A C 1
ATOM 2770 O O . LYS A 1 347 ? 55.463 23.267 -77.292 1.00 90.75 347 LYS A O 1
ATOM 2775 N N . GLN A 1 348 ? 56.523 21.853 -78.689 1.00 93.06 348 GLN A N 1
ATOM 2776 C CA . GLN A 1 348 ? 55.738 20.667 -78.375 1.00 93.06 348 GLN A CA 1
ATOM 2777 C C . GLN A 1 348 ? 56.135 20.096 -77.012 1.00 93.06 348 GLN A C 1
ATOM 2779 O O . GLN A 1 348 ? 55.264 20.016 -76.156 1.00 93.06 348 GLN A O 1
ATOM 2784 N N . ASP A 1 349 ? 57.423 19.888 -76.747 1.00 95.25 349 ASP A N 1
ATOM 2785 C CA . ASP A 1 349 ? 57.935 19.436 -75.446 1.00 95.25 349 ASP A CA 1
ATOM 2786 C C . ASP A 1 349 ? 57.493 20.371 -74.313 1.00 95.25 349 ASP A C 1
ATOM 2788 O O . ASP A 1 349 ? 57.090 19.935 -73.237 1.00 95.25 349 ASP A O 1
ATOM 2792 N N . ARG A 1 350 ? 57.498 21.690 -74.558 1.00 93.88 350 ARG A N 1
ATOM 2793 C CA . ARG A 1 350 ? 56.979 22.670 -73.595 1.00 93.88 350 ARG A CA 1
ATOM 2794 C C . ARG A 1 350 ? 55.481 22.488 -73.336 1.00 93.88 350 ARG A C 1
ATOM 2796 O O . ARG A 1 350 ? 55.059 22.674 -72.199 1.00 93.88 350 ARG A O 1
ATOM 2803 N N . ARG A 1 351 ? 54.681 22.178 -74.364 1.00 94.62 351 ARG A N 1
ATOM 2804 C CA . ARG A 1 351 ? 53.235 21.928 -74.221 1.00 94.62 351 ARG A CA 1
ATOM 2805 C C . ARG A 1 351 ? 52.980 20.627 -73.467 1.00 94.62 351 ARG A C 1
ATOM 2807 O O . ARG A 1 351 ? 52.265 20.658 -72.472 1.00 94.62 351 ARG A O 1
ATOM 2814 N N . GLU A 1 352 ? 53.646 19.548 -73.853 1.00 95.06 352 GLU A N 1
ATOM 2815 C CA . GLU A 1 352 ? 53.541 18.243 -73.194 1.00 95.06 352 GLU A CA 1
ATOM 2816 C C . GLU A 1 352 ? 53.970 18.328 -71.721 1.00 95.06 352 GLU A C 1
ATOM 2818 O O . GLU A 1 352 ? 53.252 17.872 -70.838 1.00 95.06 352 GLU A O 1
ATOM 2823 N N . ALA A 1 353 ? 55.072 19.022 -71.412 1.00 94.19 353 ALA A N 1
ATOM 2824 C CA . ALA A 1 353 ? 55.499 19.252 -70.031 1.00 94.19 353 ALA A CA 1
ATOM 2825 C C . ALA A 1 353 ? 54.501 20.110 -69.233 1.00 94.19 353 ALA A C 1
ATOM 2827 O O . ALA A 1 353 ? 54.340 19.919 -68.023 1.00 94.19 353 ALA A O 1
ATOM 2828 N N . THR A 1 354 ? 53.822 21.070 -69.878 1.00 93.56 354 THR A N 1
ATOM 2829 C CA . THR A 1 354 ? 52.738 21.802 -69.215 1.00 93.56 354 THR A CA 1
ATOM 2830 C C . THR A 1 354 ? 51.530 20.911 -68.974 1.00 93.56 354 THR A C 1
ATOM 2832 O O . THR A 1 354 ? 51.013 20.942 -67.865 1.00 93.56 354 THR A O 1
ATOM 2835 N N . GLU A 1 355 ? 51.099 20.105 -69.939 1.00 95.00 355 GLU A N 1
ATOM 2836 C CA . GLU A 1 355 ? 49.968 19.177 -69.798 1.00 95.00 355 GLU A CA 1
ATOM 2837 C C . GLU A 1 355 ? 50.235 18.160 -68.683 1.00 95.00 355 GLU A C 1
ATOM 2839 O O . GLU A 1 355 ? 49.444 18.079 -67.749 1.00 95.00 355 GLU A O 1
ATOM 2844 N N . GLN A 1 356 ? 51.418 17.541 -68.665 1.00 95.50 356 GLN A N 1
ATOM 2845 C CA . GLN A 1 356 ? 51.863 16.655 -67.583 1.00 95.50 356 GLN A CA 1
ATOM 2846 C C . GLN A 1 356 ? 51.845 17.349 -66.215 1.00 95.50 356 GLN A C 1
ATOM 2848 O O . GLN A 1 356 ? 51.414 16.768 -65.223 1.00 95.50 356 GLN A O 1
ATOM 2853 N N . ARG A 1 357 ? 52.276 18.618 -66.127 1.00 95.06 357 ARG A N 1
ATOM 2854 C CA . ARG A 1 357 ? 52.156 19.387 -64.875 1.00 95.06 357 ARG A CA 1
ATOM 2855 C C . ARG A 1 357 ? 50.703 19.603 -64.464 1.00 95.06 357 ARG A C 1
ATOM 2857 O O . ARG A 1 357 ? 50.422 19.535 -63.272 1.00 95.06 357 ARG A O 1
ATOM 2864 N N . HIS A 1 358 ? 49.802 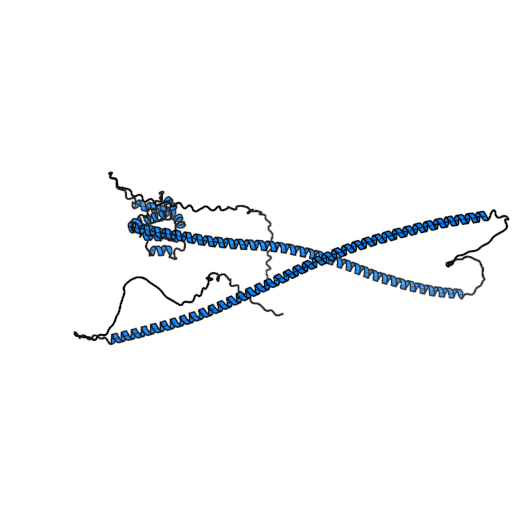19.890 -65.402 1.00 96.50 358 HIS A N 1
ATOM 2865 C CA . HIS A 1 358 ? 48.382 20.068 -65.091 1.00 96.50 358 HIS A CA 1
ATOM 2866 C C . HIS A 1 358 ? 47.738 18.747 -64.654 1.00 96.50 358 HIS A C 1
ATOM 2868 O O . HIS A 1 358 ? 46.986 18.753 -63.683 1.00 96.50 358 HIS A O 1
ATOM 2874 N N . GLU A 1 359 ? 48.076 17.628 -65.297 1.00 96.69 359 GLU A N 1
ATOM 2875 C CA . GLU A 1 359 ? 47.633 16.283 -64.907 1.00 96.69 359 GLU A CA 1
ATOM 2876 C C . GLU A 1 359 ? 48.112 15.924 -63.499 1.00 96.69 359 GLU A C 1
ATOM 2878 O O . GLU A 1 359 ? 47.294 15.591 -62.646 1.00 96.69 359 GLU A O 1
ATOM 2883 N N . LEU A 1 360 ? 49.403 16.113 -63.202 1.00 97.12 360 LEU A N 1
ATOM 2884 C CA . LEU A 1 360 ? 49.949 15.885 -61.861 1.00 97.12 360 LEU A CA 1
ATOM 2885 C C . LEU A 1 360 ? 49.291 16.786 -60.807 1.00 97.12 360 LEU A C 1
ATOM 2887 O O . LEU A 1 360 ? 49.006 16.330 -59.703 1.00 97.12 360 LEU A O 1
ATOM 2891 N N . CYS A 1 361 ? 49.014 18.056 -61.122 1.00 97.38 361 CYS A N 1
ATOM 2892 C CA . CYS A 1 361 ? 48.259 18.932 -60.223 1.00 97.38 361 CYS A CA 1
ATOM 2893 C C . CYS A 1 361 ? 46.816 18.445 -60.016 1.00 97.38 361 CYS A C 1
ATOM 2895 O O . CYS A 1 361 ? 46.312 18.521 -58.896 1.00 97.38 361 CYS A O 1
ATOM 2897 N N . GLY A 1 362 ? 46.164 17.931 -61.062 1.00 97.56 362 GLY A N 1
ATOM 2898 C CA . GLY A 1 362 ? 44.837 17.321 -60.975 1.00 97.56 362 GLY A CA 1
ATOM 2899 C C . GLY A 1 362 ? 44.830 16.058 -60.113 1.00 97.56 362 GLY A C 1
ATOM 2900 O O . GLY A 1 362 ? 43.940 15.883 -59.280 1.00 97.56 362 GLY A O 1
ATOM 2901 N N . ASP A 1 363 ? 45.852 15.216 -60.250 1.00 97.19 363 ASP A N 1
ATOM 2902 C CA . ASP A 1 363 ? 46.040 14.016 -59.438 1.00 97.19 363 ASP A CA 1
ATOM 2903 C C . ASP A 1 363 ? 46.311 14.357 -57.970 1.00 97.19 363 ASP A C 1
ATOM 2905 O O . ASP A 1 363 ? 45.701 13.761 -57.086 1.00 97.19 363 ASP A O 1
ATOM 2909 N N . ILE A 1 364 ? 47.156 15.358 -57.699 1.00 97.44 364 ILE A N 1
ATOM 2910 C CA . ILE A 1 364 ? 47.407 15.854 -56.339 1.00 97.44 364 ILE A CA 1
ATOM 2911 C C . ILE A 1 364 ? 46.112 16.372 -55.707 1.00 97.44 364 ILE A C 1
ATOM 2913 O O . ILE A 1 364 ? 45.813 16.001 -54.576 1.00 97.44 364 ILE A O 1
ATOM 2917 N N . ALA A 1 365 ? 45.323 17.179 -56.423 1.00 97.19 365 ALA A N 1
ATOM 2918 C CA . ALA A 1 365 ? 44.061 17.706 -55.902 1.00 97.19 365 ALA A CA 1
ATOM 2919 C C . ALA A 1 365 ? 43.043 16.590 -55.608 1.00 97.19 365 ALA A C 1
ATOM 2921 O O . ALA A 1 365 ? 42.358 16.625 -54.587 1.00 97.19 365 ALA A O 1
ATOM 2922 N N . ARG A 1 366 ? 42.969 15.567 -56.470 1.00 98.06 366 ARG A N 1
ATOM 2923 C CA . ARG A 1 366 ? 42.113 14.395 -56.246 1.00 98.06 366 ARG A CA 1
ATOM 2924 C C . ARG A 1 366 ? 42.556 13.600 -55.018 1.00 98.06 366 ARG A C 1
ATOM 2926 O O . ARG A 1 366 ? 41.723 13.308 -54.169 1.00 98.06 366 ARG A O 1
ATOM 2933 N N . LEU A 1 367 ? 43.853 13.313 -54.892 1.00 97.50 367 LEU A N 1
ATOM 2934 C CA . LEU A 1 367 ? 44.411 12.609 -53.732 1.00 97.50 367 LEU A CA 1
ATOM 2935 C C . LEU A 1 367 ? 44.234 13.403 -52.431 1.00 97.50 367 LEU A C 1
ATOM 2937 O O . LEU A 1 367 ? 43.987 12.809 -51.387 1.00 97.50 367 LEU A O 1
ATOM 2941 N N . GLN A 1 368 ? 44.326 14.734 -52.483 1.00 97.69 368 GLN A N 1
ATOM 2942 C CA . GLN A 1 368 ? 44.031 15.603 -51.341 1.00 97.69 368 GLN A CA 1
ATOM 2943 C C . GLN A 1 368 ? 42.560 15.504 -50.925 1.00 97.69 368 GLN A C 1
ATOM 2945 O O . GLN A 1 368 ? 42.289 15.299 -49.748 1.00 97.69 368 GLN A O 1
ATOM 2950 N N . GLY A 1 369 ? 41.619 15.546 -51.874 1.00 97.75 369 GLY A N 1
ATOM 2951 C CA . GLY A 1 369 ? 40.196 15.356 -51.572 1.00 97.75 369 GLY A CA 1
ATOM 2952 C C . GLY A 1 369 ? 39.868 13.951 -51.046 1.00 97.75 369 GLY A C 1
ATOM 2953 O O . GLY A 1 369 ? 39.065 13.799 -50.126 1.00 97.75 369 GLY A O 1
ATOM 2954 N N . GLU A 1 370 ? 40.510 12.909 -51.584 1.00 97.88 370 GLU A N 1
ATOM 2955 C CA . GLU A 1 370 ? 40.382 11.535 -51.078 1.00 97.88 370 GLU A CA 1
ATOM 2956 C C . GLU A 1 370 ? 40.930 11.405 -49.649 1.00 97.88 370 GLU A C 1
ATOM 2958 O O . GLU A 1 370 ? 40.282 10.778 -48.804 1.00 97.88 370 GLU A O 1
ATOM 2963 N N . LEU A 1 371 ? 42.074 12.036 -49.356 1.00 97.06 371 LEU A N 1
ATOM 2964 C CA . LEU A 1 371 ? 42.640 12.106 -48.011 1.00 97.06 371 LEU A CA 1
ATOM 2965 C C . LEU A 1 371 ? 41.669 12.806 -47.058 1.00 97.06 371 LEU A C 1
ATOM 2967 O O . LEU A 1 371 ? 41.248 12.172 -46.099 1.00 97.06 371 LEU A O 1
ATOM 2971 N N . GLU A 1 372 ? 41.247 14.036 -47.363 1.00 97.81 372 GLU A N 1
ATOM 2972 C CA . GLU A 1 372 ? 40.293 14.810 -46.550 1.00 97.81 372 GLU A CA 1
ATOM 2973 C C . GLU A 1 372 ? 39.013 14.009 -46.267 1.00 97.81 372 GLU A C 1
ATOM 2975 O O . GLU A 1 372 ? 38.589 13.884 -45.119 1.00 97.81 372 GLU A O 1
ATOM 2980 N N . SER A 1 373 ? 38.438 13.362 -47.287 1.00 97.38 373 SER A N 1
ATOM 2981 C CA . SER A 1 373 ? 37.248 12.525 -47.098 1.00 97.38 373 SER A CA 1
ATOM 2982 C C . SER A 1 373 ? 37.505 11.331 -46.170 1.00 97.38 373 SER A C 1
ATOM 2984 O O . SER A 1 373 ? 36.653 10.986 -45.350 1.00 97.38 373 SER A O 1
ATOM 2986 N N . SER A 1 374 ? 38.686 10.712 -46.264 1.00 96.12 374 SER A N 1
ATOM 2987 C CA . SER A 1 374 ? 39.089 9.592 -45.410 1.00 96.12 374 SER A CA 1
ATOM 2988 C C . SER A 1 374 ? 39.303 10.036 -43.962 1.00 96.12 374 SER A C 1
ATOM 2990 O O . SER A 1 374 ? 38.962 9.291 -43.041 1.00 96.12 374 SER A O 1
ATOM 2992 N N . GLU A 1 375 ? 39.826 11.246 -43.749 1.00 97.31 375 GLU A N 1
ATOM 2993 C CA . GLU A 1 375 ? 39.955 11.856 -42.423 1.00 97.31 375 GLU A CA 1
ATOM 2994 C C . GLU A 1 375 ? 38.581 12.143 -41.809 1.00 97.31 375 GLU A C 1
ATOM 2996 O O . GLU A 1 375 ? 38.317 11.700 -40.694 1.00 97.31 375 GLU A O 1
ATOM 3001 N N . ASP A 1 376 ? 37.651 12.721 -42.572 1.00 97.75 376 ASP A N 1
ATOM 3002 C CA . ASP A 1 376 ? 36.270 12.930 -42.121 1.00 97.75 376 ASP A CA 1
ATOM 3003 C C . ASP A 1 376 ? 35.571 11.616 -41.730 1.00 97.75 376 ASP A C 1
ATOM 3005 O O . ASP A 1 376 ? 34.764 11.572 -40.794 1.00 97.75 376 ASP A O 1
ATOM 3009 N N . PHE A 1 377 ? 35.817 10.528 -42.469 1.00 97.00 377 PHE A N 1
ATOM 3010 C CA . PHE A 1 377 ? 35.283 9.210 -42.119 1.00 97.00 377 PHE A CA 1
ATOM 3011 C C . PHE A 1 377 ? 35.907 8.663 -40.835 1.00 97.00 377 PHE A C 1
ATOM 3013 O O . PHE A 1 377 ? 35.182 8.101 -40.009 1.00 97.00 377 PHE A O 1
ATOM 3020 N N . ARG A 1 378 ? 37.218 8.841 -40.645 1.00 97.88 378 ARG A N 1
ATOM 3021 C CA . ARG A 1 378 ? 37.923 8.448 -39.420 1.00 97.88 378 ARG A CA 1
ATOM 3022 C C . ARG A 1 378 ? 37.363 9.188 -38.206 1.00 97.88 378 ARG A C 1
ATOM 3024 O O . ARG A 1 378 ? 36.992 8.527 -37.241 1.00 97.88 378 ARG A O 1
ATOM 3031 N N . ASP A 1 379 ? 37.197 10.503 -38.293 1.00 97.81 379 ASP A N 1
ATOM 3032 C CA . ASP A 1 379 ? 36.692 11.331 -37.192 1.00 97.81 379 ASP A CA 1
ATOM 3033 C C . ASP A 1 379 ? 35.241 10.961 -36.825 1.00 97.81 379 ASP A C 1
ATOM 3035 O O . ASP A 1 379 ? 34.869 10.875 -35.650 1.00 97.81 379 ASP A O 1
ATOM 3039 N N . LYS A 1 380 ? 34.404 10.644 -37.826 1.00 98.12 380 LYS A N 1
ATOM 3040 C CA . LYS A 1 380 ? 33.042 10.124 -37.596 1.00 98.12 380 LYS A CA 1
ATOM 3041 C C . LYS A 1 380 ? 33.055 8.784 -36.866 1.00 98.12 380 LYS A C 1
ATOM 3043 O O . LYS A 1 380 ? 32.253 8.586 -35.952 1.00 98.12 380 LYS A O 1
ATOM 3048 N N . LEU A 1 381 ? 33.923 7.858 -37.274 1.00 97.50 381 LEU A N 1
ATOM 3049 C CA . LEU A 1 381 ? 34.051 6.553 -36.623 1.00 97.50 381 LEU A CA 1
ATOM 3050 C C . LEU A 1 381 ? 34.597 6.688 -35.200 1.00 97.50 381 LEU A C 1
ATOM 3052 O O . LEU A 1 381 ? 34.115 6.000 -34.303 1.00 97.50 381 LEU A O 1
ATOM 3056 N N . GLU A 1 382 ? 35.546 7.594 -34.971 1.00 98.00 382 GLU A N 1
ATOM 3057 C CA . GLU A 1 382 ? 36.079 7.889 -33.640 1.00 98.00 382 GLU A CA 1
ATOM 3058 C C . GLU A 1 382 ? 34.977 8.417 -32.713 1.00 98.00 382 GLU A C 1
ATOM 3060 O O . GLU A 1 382 ? 34.747 7.843 -31.647 1.00 98.00 382 GLU A O 1
ATOM 3065 N N . SER A 1 383 ? 34.178 9.384 -33.174 1.00 97.56 383 SER A N 1
ATOM 3066 C CA . SER A 1 383 ? 33.014 9.872 -32.423 1.00 97.56 383 SER A CA 1
ATOM 3067 C C . SER A 1 383 ? 31.995 8.764 -32.119 1.00 97.56 383 SER A C 1
ATOM 3069 O O . SER A 1 383 ? 31.463 8.682 -31.009 1.00 97.56 383 SER A O 1
ATOM 3071 N N . GLN A 1 384 ? 31.719 7.871 -33.075 1.00 97.75 384 GLN A N 1
ATOM 3072 C CA . GLN A 1 384 ? 30.826 6.729 -32.850 1.00 97.75 384 GLN A CA 1
ATOM 3073 C C . GLN A 1 384 ? 31.394 5.751 -31.815 1.00 97.75 384 GLN A C 1
ATOM 3075 O O . GLN A 1 384 ? 30.651 5.271 -30.955 1.00 97.75 384 GLN A O 1
ATOM 3080 N N . CYS A 1 385 ? 32.698 5.476 -31.864 1.00 97.44 385 CYS A N 1
ATOM 3081 C CA . CYS A 1 385 ? 33.387 4.643 -30.884 1.00 97.44 385 CYS A CA 1
ATOM 3082 C C . CYS A 1 385 ? 33.292 5.241 -29.476 1.00 97.44 385 CYS A C 1
ATOM 3084 O O . CYS A 1 385 ? 32.928 4.526 -28.542 1.00 97.44 385 CYS A O 1
ATOM 3086 N N . GLU A 1 386 ? 33.537 6.542 -29.318 1.00 98.25 386 GLU A N 1
ATOM 3087 C CA . GLU A 1 386 ? 33.391 7.240 -28.035 1.00 98.25 386 GLU A CA 1
ATOM 3088 C C . GLU A 1 386 ? 31.953 7.167 -27.506 1.00 98.25 386 GLU A C 1
ATOM 3090 O O . GLU A 1 386 ? 31.723 6.820 -26.345 1.00 98.25 386 GLU A O 1
ATOM 3095 N N . GLN A 1 387 ? 30.957 7.410 -28.365 1.00 98.19 387 GLN A N 1
ATOM 3096 C CA . GLN A 1 387 ? 29.544 7.311 -27.989 1.00 98.19 387 GLN A CA 1
ATOM 3097 C C . GLN A 1 387 ? 29.158 5.894 -27.550 1.00 98.19 387 GLN A C 1
ATOM 3099 O O . GLN A 1 387 ? 28.418 5.726 -26.578 1.00 98.19 387 GLN A O 1
ATOM 3104 N N . LEU A 1 388 ? 29.640 4.865 -28.251 1.00 97.75 388 LEU A N 1
ATOM 3105 C CA . LEU A 1 388 ? 29.398 3.472 -27.878 1.00 97.75 388 LEU A CA 1
ATOM 3106 C C . LEU A 1 388 ? 30.084 3.120 -26.556 1.00 97.75 388 LEU A C 1
ATOM 3108 O O . LEU A 1 388 ? 29.460 2.486 -25.708 1.00 97.75 388 LEU A O 1
ATOM 3112 N N . GLN A 1 389 ? 31.317 3.576 -26.333 1.00 98.06 389 GLN A N 1
ATOM 3113 C CA . GLN A 1 389 ? 32.014 3.378 -25.060 1.00 98.06 389 GLN A CA 1
ATOM 3114 C C . GLN A 1 389 ? 31.267 4.027 -23.892 1.00 98.06 389 GLN A C 1
ATOM 3116 O O . GLN A 1 389 ? 31.130 3.409 -22.834 1.00 98.06 389 GLN A O 1
ATOM 3121 N N . LEU A 1 390 ? 30.741 5.241 -24.078 1.00 98.25 390 LEU A N 1
ATOM 3122 C CA . LEU A 1 390 ? 29.914 5.899 -23.067 1.00 98.25 390 LEU A CA 1
ATOM 3123 C C . LEU A 1 390 ? 28.636 5.103 -22.785 1.00 98.25 390 LEU A C 1
ATOM 3125 O O . LEU A 1 390 ? 28.342 4.841 -21.622 1.00 98.25 390 LEU A O 1
ATOM 3129 N N . LYS A 1 391 ? 27.930 4.634 -23.822 1.00 97.62 391 LYS A N 1
ATOM 3130 C CA . LYS A 1 391 ? 26.734 3.787 -23.659 1.00 97.62 391 LYS A CA 1
ATOM 3131 C C . LYS A 1 391 ? 27.034 2.500 -22.895 1.00 97.62 391 LYS A C 1
ATOM 3133 O O . LYS A 1 391 ? 26.265 2.132 -22.014 1.00 97.62 391 LYS A O 1
ATOM 3138 N N . VAL A 1 392 ? 28.150 1.835 -23.196 1.00 97.75 392 VAL A N 1
ATOM 3139 C CA . VAL A 1 392 ? 28.574 0.623 -22.477 1.00 97.75 392 VAL A CA 1
ATOM 3140 C C . VAL A 1 392 ? 28.838 0.932 -21.005 1.00 97.75 392 VAL A C 1
ATOM 3142 O O . VAL A 1 392 ? 28.348 0.203 -20.148 1.00 97.75 392 VAL A O 1
ATOM 3145 N N . ARG A 1 393 ? 29.546 2.025 -20.694 1.00 97.81 393 ARG A N 1
ATOM 3146 C CA . ARG A 1 393 ? 29.788 2.439 -19.301 1.00 97.81 393 ARG A CA 1
ATOM 3147 C C . ARG A 1 393 ? 28.490 2.754 -18.558 1.00 97.81 393 ARG A C 1
ATOM 3149 O O . ARG A 1 393 ? 28.343 2.345 -17.413 1.00 97.81 393 ARG A O 1
ATOM 3156 N N . THR A 1 394 ? 27.546 3.445 -19.196 1.00 97.81 394 THR A N 1
ATOM 3157 C CA . THR A 1 394 ? 26.232 3.724 -18.599 1.00 97.81 394 THR A CA 1
ATOM 3158 C C . THR A 1 394 ? 25.475 2.431 -18.310 1.00 97.81 394 THR A C 1
ATOM 3160 O O . THR A 1 394 ? 25.062 2.220 -17.177 1.00 97.81 394 THR A O 1
ATOM 3163 N N . LEU A 1 395 ? 25.387 1.519 -19.283 1.00 98.00 395 LEU A N 1
ATOM 3164 C CA . LEU A 1 395 ? 24.718 0.228 -19.097 1.00 98.00 395 LEU A CA 1
ATOM 3165 C C . LEU A 1 395 ? 25.379 -0.635 -18.014 1.00 98.00 395 LEU A C 1
ATOM 3167 O O . LEU A 1 395 ? 24.683 -1.353 -17.303 1.00 98.00 395 LEU A O 1
ATOM 3171 N N . GLN A 1 396 ? 26.706 -0.571 -17.870 1.00 98.00 396 GLN A N 1
ATOM 3172 C CA . GLN A 1 396 ? 27.422 -1.252 -16.788 1.00 98.00 396 GLN A CA 1
ATOM 3173 C C . GLN A 1 396 ? 27.013 -0.713 -15.416 1.00 98.00 396 GLN A C 1
ATOM 3175 O O . GLN A 1 396 ? 26.693 -1.497 -14.527 1.00 98.00 396 GLN A O 1
ATOM 3180 N N . LEU A 1 397 ? 26.974 0.612 -15.254 1.00 98.44 397 LEU A N 1
ATOM 3181 C CA . LEU A 1 397 ? 26.535 1.237 -14.006 1.00 98.44 397 LEU A CA 1
ATOM 3182 C C . LEU A 1 397 ? 25.072 0.901 -13.701 1.00 98.44 397 LEU A C 1
ATOM 3184 O O . LEU A 1 397 ? 24.757 0.529 -12.572 1.00 98.44 397 LEU A O 1
ATOM 3188 N N . ASP A 1 398 ? 24.196 0.966 -14.703 1.00 97.81 398 ASP A N 1
ATOM 3189 C CA . ASP A 1 398 ? 22.787 0.603 -14.550 1.00 97.81 398 ASP A CA 1
ATOM 3190 C C . ASP A 1 398 ? 22.651 -0.862 -14.106 1.00 97.81 398 ASP A C 1
ATOM 3192 O O . ASP A 1 398 ? 21.978 -1.148 -13.115 1.00 97.81 398 ASP A O 1
ATOM 3196 N N . TRP A 1 399 ? 23.374 -1.784 -14.750 1.00 97.38 399 TRP A N 1
ATOM 3197 C CA . TRP A 1 399 ? 23.405 -3.195 -14.363 1.00 97.38 399 TRP A CA 1
ATOM 3198 C C . TRP A 1 399 ? 23.891 -3.400 -12.921 1.00 97.38 399 TRP A C 1
ATOM 3200 O O . TRP A 1 399 ? 23.258 -4.138 -12.166 1.00 97.38 399 TRP A O 1
ATOM 3210 N N . GLU A 1 400 ? 24.956 -2.716 -12.494 1.00 98.31 400 GLU A N 1
ATOM 3211 C CA . GLU A 1 400 ? 25.437 -2.787 -11.108 1.00 98.31 400 GLU A CA 1
ATOM 3212 C C . GLU A 1 400 ? 24.397 -2.264 -10.107 1.00 98.31 400 GLU A C 1
ATOM 3214 O O . GLU A 1 400 ? 24.260 -2.801 -9.002 1.00 98.31 400 GLU A O 1
ATOM 3219 N N . THR A 1 401 ? 23.660 -1.205 -10.458 1.00 97.75 401 THR A N 1
ATOM 3220 C CA . THR A 1 401 ? 22.602 -0.672 -9.589 1.00 97.75 401 THR A CA 1
ATOM 3221 C C . THR A 1 401 ? 21.423 -1.628 -9.478 1.00 97.75 401 THR A C 1
ATOM 3223 O O . THR A 1 401 ? 20.951 -1.871 -8.365 1.00 97.75 401 THR A O 1
ATOM 3226 N N . GLU A 1 402 ? 20.999 -2.236 -10.585 1.00 95.31 402 GLU A N 1
ATOM 3227 C CA . GLU A 1 402 ? 19.939 -3.244 -10.589 1.00 95.31 402 GLU A CA 1
ATOM 3228 C C . GLU A 1 402 ? 20.359 -4.509 -9.839 1.00 95.31 402 GLU A C 1
ATOM 3230 O O . GLU A 1 402 ? 19.585 -5.054 -9.051 1.00 95.31 402 GLU A O 1
ATOM 3235 N N . GLN A 1 403 ? 21.620 -4.927 -9.961 1.00 98.25 403 GLN A N 1
ATOM 3236 C CA . GLN A 1 403 ? 22.161 -6.036 -9.179 1.00 98.25 403 GLN A CA 1
ATOM 3237 C C . GLN A 1 403 ? 22.102 -5.744 -7.669 1.00 98.25 403 GLN A C 1
ATOM 3239 O O . GLN A 1 403 ? 21.653 -6.587 -6.886 1.00 98.25 403 GLN A O 1
ATOM 3244 N N . LYS A 1 404 ? 22.502 -4.537 -7.243 1.00 97.94 404 LYS A N 1
ATOM 3245 C CA . LYS A 1 404 ? 22.419 -4.105 -5.834 1.00 97.94 404 LYS A CA 1
ATOM 3246 C C . LYS A 1 404 ? 20.970 -4.041 -5.340 1.00 97.94 404 LYS A C 1
ATOM 3248 O O . LYS A 1 404 ? 20.698 -4.460 -4.214 1.00 97.94 404 LYS A O 1
ATOM 3253 N N . ARG A 1 405 ? 20.035 -3.561 -6.171 1.00 98.19 405 ARG A N 1
ATOM 3254 C CA . ARG A 1 405 ? 18.592 -3.549 -5.867 1.00 98.19 405 ARG A CA 1
ATOM 3255 C C . ARG A 1 405 ? 18.053 -4.964 -5.685 1.00 98.19 405 ARG A C 1
ATOM 3257 O O . ARG A 1 405 ? 17.448 -5.242 -4.654 1.00 98.19 405 ARG A O 1
ATOM 3264 N N . SER A 1 406 ? 18.357 -5.871 -6.614 1.00 95.38 406 SER A N 1
ATOM 3265 C CA . SER A 1 406 ? 17.961 -7.279 -6.530 1.00 95.38 406 SER A CA 1
ATOM 3266 C C . SER A 1 406 ? 18.466 -7.938 -5.247 1.00 95.38 406 SER A C 1
ATOM 3268 O O . SER A 1 406 ? 17.713 -8.655 -4.591 1.00 95.38 406 SER A O 1
ATOM 3270 N N . PHE A 1 407 ? 19.717 -7.678 -4.854 1.00 97.69 407 PHE A N 1
ATOM 3271 C CA . PHE A 1 407 ? 20.269 -8.210 -3.607 1.00 97.69 407 PHE A CA 1
ATOM 3272 C C . PHE A 1 407 ? 19.568 -7.632 -2.367 1.00 97.69 407 PHE A C 1
ATOM 3274 O O . PHE A 1 407 ? 19.297 -8.353 -1.409 1.00 97.69 407 PHE A O 1
ATOM 3281 N N . SER A 1 408 ? 19.219 -6.342 -2.386 1.00 98.06 408 SER A N 1
ATOM 3282 C CA . SER A 1 408 ? 18.456 -5.716 -1.300 1.00 98.06 408 SER A CA 1
ATOM 3283 C C . SER A 1 408 ? 17.057 -6.320 -1.155 1.00 98.06 408 SER A C 1
ATOM 3285 O O . SER A 1 408 ? 16.667 -6.663 -0.040 1.00 98.06 408 SER A O 1
ATOM 3287 N N . TYR A 1 409 ? 16.332 -6.513 -2.262 1.00 97.19 409 TYR A N 1
ATOM 3288 C CA . TYR A 1 409 ? 15.015 -7.155 -2.241 1.00 97.19 409 TYR A CA 1
ATOM 3289 C C . TYR A 1 409 ? 15.089 -8.597 -1.751 1.00 97.19 409 TYR A C 1
ATOM 3291 O O . TYR A 1 409 ? 14.271 -8.998 -0.929 1.00 97.19 409 TYR A O 1
ATOM 3299 N N . PHE A 1 410 ? 16.099 -9.350 -2.188 1.00 97.62 410 PHE A N 1
ATOM 3300 C CA . PHE A 1 410 ? 16.324 -10.708 -1.706 1.00 97.62 410 PHE A CA 1
ATOM 3301 C C . PHE A 1 410 ? 16.497 -10.747 -0.180 1.00 97.62 410 PHE A C 1
ATOM 3303 O O . PHE A 1 410 ? 15.811 -11.506 0.499 1.00 97.62 410 PHE A O 1
ATOM 3310 N N . ASN A 1 411 ? 17.334 -9.869 0.382 1.00 97.75 411 ASN A N 1
ATOM 3311 C CA . ASN A 1 411 ? 17.528 -9.800 1.834 1.00 97.75 411 ASN A CA 1
ATOM 3312 C C . ASN A 1 411 ? 16.252 -9.394 2.584 1.00 97.75 411 ASN A C 1
ATOM 3314 O O . ASN A 1 411 ? 15.969 -9.937 3.647 1.00 97.75 411 ASN A O 1
ATOM 3318 N N . GLN A 1 412 ? 15.465 -8.465 2.035 1.00 98.19 412 GLN A N 1
ATOM 3319 C CA . GLN A 1 412 ? 14.185 -8.073 2.634 1.00 98.19 412 GLN A CA 1
ATOM 3320 C C . GLN A 1 412 ? 13.192 -9.240 2.659 1.00 98.19 412 GLN A C 1
ATOM 3322 O O . GLN A 1 412 ? 12.546 -9.462 3.678 1.00 98.19 412 GLN A O 1
ATOM 3327 N N . ILE A 1 413 ? 13.093 -10.006 1.567 1.00 97.50 413 ILE A N 1
ATOM 3328 C CA . ILE A 1 413 ? 12.235 -11.197 1.500 1.00 97.50 413 ILE A CA 1
ATOM 3329 C C . ILE A 1 413 ? 12.673 -12.225 2.549 1.00 97.50 413 ILE A C 1
ATOM 3331 O O . ILE A 1 413 ? 11.832 -12.716 3.295 1.00 97.50 413 ILE A O 1
ATOM 3335 N N . MET A 1 414 ? 13.977 -12.483 2.671 1.00 97.81 414 MET A N 1
ATOM 3336 C CA . MET A 1 414 ? 14.514 -13.414 3.668 1.00 97.81 414 MET A CA 1
ATOM 3337 C C . MET A 1 414 ? 14.181 -13.007 5.114 1.00 97.81 414 MET A C 1
ATOM 3339 O O . MET A 1 414 ? 13.814 -13.860 5.923 1.00 97.81 414 MET A O 1
ATOM 3343 N N . GLU A 1 415 ? 14.280 -11.718 5.460 1.00 98.06 415 GLU A N 1
ATOM 3344 C CA . GLU A 1 415 ? 13.896 -11.247 6.801 1.00 98.06 415 GLU A CA 1
ATOM 3345 C C . GLU A 1 415 ? 12.380 -11.354 7.030 1.00 98.06 415 GLU A C 1
ATOM 3347 O O . GLU A 1 415 ? 11.957 -11.812 8.091 1.00 98.06 415 GLU A O 1
ATOM 3352 N N . LEU A 1 416 ? 11.552 -11.039 6.027 1.00 98.06 416 LEU A N 1
ATOM 3353 C CA . LEU A 1 416 ? 10.097 -11.210 6.124 1.00 98.06 416 LEU A CA 1
ATOM 3354 C C . LEU A 1 416 ? 9.693 -12.681 6.305 1.00 98.06 416 LEU A C 1
ATOM 3356 O O . LEU A 1 416 ? 8.796 -12.984 7.092 1.00 98.06 416 LEU A O 1
ATOM 3360 N N . GLU A 1 417 ? 10.348 -13.610 5.607 1.00 96.50 417 GLU A N 1
ATOM 3361 C CA . GLU A 1 417 ? 10.119 -15.049 5.780 1.00 96.50 417 GLU A CA 1
ATOM 3362 C C . GLU A 1 417 ? 10.492 -15.515 7.189 1.00 96.50 417 GLU A C 1
ATOM 3364 O O . GLU A 1 417 ? 9.741 -16.261 7.822 1.00 96.50 417 GLU A O 1
ATOM 3369 N N . LYS A 1 418 ? 11.608 -15.017 7.724 1.00 98.06 418 LYS A N 1
ATOM 3370 C CA . LYS A 1 418 ? 12.047 -15.309 9.090 1.00 98.06 418 LYS A CA 1
ATOM 3371 C C . LYS A 1 418 ? 11.072 -14.770 10.140 1.00 98.06 418 LYS A C 1
ATOM 3373 O O . LYS A 1 418 ? 10.747 -15.495 11.083 1.00 98.06 418 LYS A O 1
ATOM 3378 N N . GLU A 1 419 ? 10.585 -13.540 9.980 1.00 97.50 419 GLU A N 1
ATOM 3379 C CA . GLU A 1 419 ? 9.569 -12.943 10.859 1.00 97.50 419 GLU A CA 1
ATOM 3380 C C . GLU A 1 419 ? 8.248 -13.719 10.798 1.00 97.50 419 GLU A C 1
ATOM 3382 O O . GLU A 1 419 ? 7.667 -14.037 11.840 1.00 97.50 419 GLU A O 1
ATOM 3387 N N . ARG A 1 420 ? 7.804 -14.103 9.593 1.00 97.44 420 ARG A N 1
ATOM 3388 C CA . ARG A 1 420 ? 6.632 -14.968 9.394 1.00 97.44 420 ARG A CA 1
ATOM 3389 C C . ARG A 1 420 ? 6.794 -16.288 10.145 1.00 97.44 420 ARG A C 1
ATOM 3391 O O . ARG A 1 420 ? 5.897 -16.678 10.891 1.00 97.44 420 ARG A O 1
ATOM 3398 N N . ASP A 1 421 ? 7.924 -16.969 9.984 1.00 98.19 421 ASP A N 1
ATOM 3399 C CA . ASP A 1 421 ? 8.167 -18.270 10.616 1.00 98.19 421 ASP A CA 1
ATOM 3400 C C . ASP A 1 421 ? 8.289 -18.165 12.136 1.00 98.19 421 ASP A C 1
ATOM 3402 O O . ASP A 1 421 ? 7.925 -19.085 12.872 1.00 98.19 421 ASP A O 1
ATOM 3406 N N . GLN A 1 422 ? 8.798 -17.044 12.640 1.00 98.31 422 GLN A N 1
ATOM 3407 C CA . GLN A 1 422 ? 8.789 -16.754 14.068 1.00 98.31 422 GLN A CA 1
ATOM 3408 C C . GLN A 1 422 ? 7.364 -16.523 14.590 1.00 98.31 422 GLN A C 1
ATOM 3410 O O . GLN A 1 422 ? 7.010 -17.071 15.634 1.00 98.31 422 GLN A O 1
ATOM 3415 N N . ALA A 1 423 ? 6.534 -15.771 13.864 1.00 97.38 423 ALA A N 1
ATOM 3416 C CA . ALA A 1 423 ? 5.141 -15.532 14.234 1.00 97.38 423 ALA A CA 1
ATOM 3417 C C . ALA A 1 423 ? 4.310 -16.825 14.226 1.00 97.38 423 ALA A C 1
ATOM 3419 O O . ALA A 1 423 ? 3.539 -17.059 15.158 1.00 97.38 423 ALA A O 1
ATOM 3420 N N . LEU A 1 424 ? 4.505 -17.693 13.226 1.00 97.12 424 LEU A N 1
ATOM 3421 C CA . LEU A 1 424 ? 3.857 -19.007 13.160 1.00 97.12 424 LEU A CA 1
ATOM 3422 C C . LEU A 1 424 ? 4.264 -19.891 14.342 1.00 97.12 424 LEU A C 1
ATOM 3424 O O . LEU A 1 424 ? 3.392 -20.391 15.045 1.00 97.12 424 LEU A O 1
ATOM 3428 N N . ARG A 1 425 ? 5.567 -20.002 14.635 1.00 98.38 425 ARG A N 1
ATOM 3429 C CA . ARG A 1 425 ? 6.055 -20.773 15.793 1.00 98.38 425 ARG A CA 1
ATOM 3430 C C . ARG A 1 425 ? 5.530 -20.239 17.125 1.00 98.38 425 ARG A C 1
ATOM 3432 O O . ARG A 1 425 ? 5.152 -21.028 17.983 1.00 98.38 425 ARG A O 1
ATOM 3439 N N . SER A 1 426 ? 5.481 -18.917 17.294 1.00 97.81 426 SER A N 1
ATOM 3440 C CA . SER A 1 426 ? 4.917 -18.280 18.492 1.00 97.81 426 SER A CA 1
ATOM 3441 C C . SER A 1 426 ? 3.429 -18.601 18.654 1.00 97.81 426 SER A C 1
ATOM 3443 O O . SER A 1 426 ? 2.995 -19.025 19.724 1.00 97.81 426 SER A O 1
ATOM 3445 N N . ARG A 1 427 ? 2.649 -18.483 17.571 1.00 98.31 427 ARG A N 1
ATOM 3446 C CA . ARG A 1 427 ? 1.229 -18.853 17.559 1.00 98.31 427 ARG A CA 1
ATOM 3447 C C . ARG A 1 427 ? 1.033 -20.322 17.924 1.00 98.31 427 ARG A C 1
ATOM 3449 O O . ARG A 1 427 ? 0.185 -20.615 18.759 1.00 98.31 427 ARG A O 1
ATOM 3456 N N . ASP A 1 428 ? 1.792 -21.221 17.307 1.00 98.38 428 ASP A N 1
ATOM 3457 C CA . ASP A 1 428 ? 1.655 -22.662 17.527 1.00 98.38 428 ASP A CA 1
ATOM 3458 C C . ASP A 1 428 ? 2.036 -23.036 18.974 1.00 98.38 428 ASP A C 1
ATOM 3460 O O . ASP A 1 428 ? 1.343 -23.836 19.599 1.00 98.38 428 ASP A O 1
ATOM 3464 N N . SER A 1 429 ? 3.056 -22.384 19.553 1.00 98.44 429 SER A N 1
ATOM 3465 C CA . SER A 1 429 ? 3.410 -22.519 20.977 1.00 98.44 429 SER A CA 1
ATOM 3466 C C . SER A 1 429 ? 2.268 -22.080 21.895 1.00 98.44 429 SER A C 1
ATOM 3468 O O . SER A 1 429 ? 1.859 -22.833 22.774 1.00 98.44 429 SER A O 1
ATOM 3470 N N . LEU A 1 430 ? 1.698 -20.892 21.660 1.00 98.19 430 LEU A N 1
ATOM 3471 C CA . LEU A 1 430 ? 0.576 -20.377 22.453 1.00 98.19 430 LEU A CA 1
ATOM 3472 C C . LEU A 1 430 ? -0.680 -21.245 22.315 1.00 98.19 430 LEU A C 1
ATOM 3474 O O . LEU A 1 430 ? -1.429 -21.411 23.276 1.00 98.19 430 LEU A O 1
ATOM 3478 N N . GLN A 1 431 ? -0.929 -21.806 21.128 1.00 97.62 431 GLN A N 1
ATOM 3479 C CA . GLN A 1 431 ? -2.023 -22.754 20.923 1.00 97.62 431 GLN A CA 1
ATOM 3480 C C . GLN A 1 431 ? -1.822 -24.024 21.748 1.00 97.62 431 GLN A C 1
ATOM 3482 O O . GLN A 1 431 ? -2.784 -24.489 22.358 1.00 97.62 431 GLN A O 1
ATOM 3487 N N . LEU A 1 432 ? -0.594 -24.547 21.807 1.00 98.38 432 LEU A N 1
ATOM 3488 C CA . LEU A 1 432 ? -0.264 -25.713 22.624 1.00 98.38 432 LEU A CA 1
ATOM 3489 C C . LEU A 1 432 ? -0.489 -25.425 24.118 1.00 98.38 432 LEU A C 1
ATOM 3491 O O . LEU A 1 432 ? -1.223 -26.151 24.788 1.00 98.38 432 LEU A O 1
ATOM 3495 N N . GLU A 1 433 ? 0.028 -24.298 24.611 1.00 98.25 433 GLU A N 1
ATOM 3496 C CA . GLU A 1 433 ? -0.169 -23.853 25.998 1.00 98.25 433 GLU A CA 1
ATOM 3497 C C . GLU A 1 433 ? -1.657 -23.672 26.336 1.00 98.25 433 GLU A C 1
ATOM 3499 O O . GLU A 1 433 ? -2.126 -24.078 27.403 1.00 98.25 433 GLU A O 1
ATOM 3504 N N . TYR A 1 434 ? -2.436 -23.106 25.410 1.00 97.69 434 TYR A N 1
ATOM 3505 C CA . TYR A 1 434 ? -3.880 -22.967 25.571 1.00 97.69 434 TYR A CA 1
ATOM 3506 C C . TYR A 1 434 ? -4.585 -24.326 25.653 1.00 97.69 434 TYR A C 1
ATOM 3508 O O . TYR A 1 434 ? -5.482 -24.505 26.486 1.00 97.69 434 TYR A O 1
ATOM 3516 N N . THR A 1 435 ? -4.193 -25.293 24.816 1.00 98.31 435 THR A N 1
ATOM 3517 C CA . THR A 1 435 ? -4.753 -26.649 24.882 1.00 98.31 435 THR A CA 1
ATOM 3518 C C . THR A 1 435 ? -4.429 -27.335 26.203 1.00 98.31 435 THR A C 1
ATOM 3520 O O . THR A 1 435 ? -5.339 -27.906 26.808 1.00 98.31 435 THR A O 1
ATOM 3523 N N . ASP A 1 436 ? -3.205 -27.191 26.708 1.00 98.31 436 ASP A N 1
ATOM 3524 C CA . ASP A 1 436 ? -2.796 -27.744 28.001 1.00 98.31 436 ASP A CA 1
ATOM 3525 C C . ASP A 1 436 ? -3.612 -27.125 29.147 1.00 98.31 436 ASP A C 1
ATOM 3527 O O . ASP A 1 436 ? -4.218 -27.841 29.947 1.00 98.31 436 ASP A O 1
ATOM 3531 N N . CYS A 1 437 ? -3.777 -25.798 29.152 1.00 98.31 437 CYS A N 1
ATOM 3532 C CA . CYS A 1 437 ? -4.609 -25.097 30.134 1.00 98.31 437 CYS A CA 1
ATOM 3533 C C . CYS A 1 437 ? -6.078 -25.559 30.111 1.00 98.31 437 CYS A C 1
ATOM 3535 O O . CYS A 1 437 ? -6.739 -25.654 31.152 1.00 98.31 437 CYS A O 1
ATOM 3537 N N . LEU A 1 438 ? -6.633 -25.834 28.925 1.00 98.19 438 LEU A N 1
ATOM 3538 C CA . LEU A 1 438 ? -7.992 -26.360 28.801 1.00 98.19 438 LEU A CA 1
ATOM 3539 C C . LEU A 1 438 ? -8.109 -27.785 29.344 1.00 98.19 438 LEU A C 1
ATOM 3541 O O . LEU A 1 438 ? -9.115 -28.094 29.995 1.00 98.19 438 LEU A O 1
ATOM 3545 N N . LEU A 1 439 ? -7.116 -28.636 29.087 1.00 98.31 439 LEU A N 1
ATOM 3546 C CA . LEU A 1 439 ? -7.065 -29.993 29.624 1.00 98.31 439 LEU A CA 1
ATOM 3547 C C . LEU A 1 439 ? -6.993 -29.966 31.153 1.00 98.31 439 LEU A C 1
ATOM 3549 O O . LEU A 1 439 ? -7.831 -30.600 31.798 1.00 98.31 439 LEU A O 1
ATOM 3553 N N . ASP A 1 440 ? -6.118 -29.145 31.729 1.00 98.31 440 ASP A N 1
ATOM 3554 C CA . ASP A 1 440 ? -6.002 -28.966 33.179 1.00 98.31 440 ASP A CA 1
ATOM 3555 C C . ASP A 1 440 ? -7.305 -28.458 33.797 1.00 98.31 440 ASP A C 1
ATOM 3557 O O . ASP A 1 440 ? -7.812 -29.022 34.772 1.00 98.31 440 ASP A O 1
ATOM 3561 N N . LYS A 1 441 ? -7.939 -27.452 33.183 1.00 98.31 441 LYS A N 1
ATOM 3562 C CA . LYS A 1 441 ? -9.252 -26.968 33.629 1.00 98.31 441 LYS A CA 1
ATOM 3563 C C . LYS A 1 441 ? -10.306 -28.079 33.597 1.00 98.31 441 LYS A C 1
ATOM 3565 O O . LYS A 1 441 ? -11.150 -28.154 34.493 1.00 98.31 441 LYS A O 1
ATOM 3570 N N . ASN A 1 442 ? -10.292 -28.938 32.579 1.00 98.38 442 ASN A N 1
ATOM 3571 C CA . ASN A 1 442 ? -11.216 -30.067 32.483 1.00 98.38 442 ASN A CA 1
ATOM 3572 C C . ASN A 1 442 ? -10.935 -31.135 33.552 1.00 98.38 442 ASN A C 1
ATOM 3574 O O . ASN A 1 442 ? -11.887 -31.679 34.114 1.00 98.38 442 ASN A O 1
ATOM 3578 N N . LEU A 1 443 ? -9.667 -31.402 33.877 1.00 98.50 443 LEU A N 1
ATOM 3579 C CA . LEU A 1 443 ? -9.283 -32.293 34.976 1.00 98.50 443 LEU A CA 1
ATOM 3580 C C . LEU A 1 443 ? -9.764 -31.750 36.328 1.00 98.50 443 LEU A C 1
ATOM 3582 O O . LEU A 1 443 ? -10.396 -32.478 37.095 1.00 98.50 443 LEU A O 1
ATOM 3586 N N . LEU A 1 444 ? -9.563 -30.457 36.589 1.00 98.38 444 LEU A N 1
ATOM 3587 C CA . LEU A 1 444 ? -10.032 -29.809 37.817 1.00 98.38 444 LEU A CA 1
ATOM 3588 C C . LEU A 1 444 ? -11.560 -29.844 37.940 1.00 98.38 444 LEU A C 1
ATOM 3590 O O . LEU A 1 444 ? -12.083 -30.149 39.009 1.00 98.38 444 LEU A O 1
ATOM 3594 N N . ARG A 1 445 ? -12.294 -29.606 36.847 1.00 98.44 445 ARG A N 1
ATOM 3595 C CA . ARG A 1 445 ? -13.764 -29.726 36.829 1.00 98.44 445 ARG A CA 1
ATOM 3596 C C . ARG A 1 445 ? -14.235 -31.137 37.173 1.00 98.44 445 ARG A C 1
ATOM 3598 O O . ARG A 1 445 ? -15.167 -31.273 37.960 1.00 98.44 445 ARG A O 1
ATOM 3605 N N . LYS A 1 446 ? -13.584 -32.173 36.628 1.00 98.38 446 LYS A N 1
ATOM 3606 C CA . LYS A 1 446 ? -13.876 -33.572 36.989 1.00 98.38 446 LYS A CA 1
ATOM 3607 C C . LYS A 1 446 ? -13.640 -33.809 38.478 1.00 98.38 446 LYS A C 1
ATOM 3609 O O . LYS A 1 446 ? -14.513 -34.351 39.148 1.00 98.38 446 LYS A O 1
ATOM 3614 N N . ARG A 1 447 ? -12.520 -33.318 39.019 1.00 98.12 447 ARG A N 1
ATOM 3615 C CA . ARG A 1 447 ? -12.207 -33.463 40.444 1.00 98.12 447 ARG A CA 1
ATOM 3616 C C . ARG A 1 447 ? -13.215 -32.755 41.350 1.00 98.12 447 ARG A C 1
ATOM 3618 O O . ARG A 1 447 ? -13.595 -33.303 42.380 1.00 98.12 447 ARG A O 1
ATOM 3625 N N . ILE A 1 448 ? -13.666 -31.560 40.974 1.00 98.19 448 ILE A N 1
ATOM 3626 C CA . ILE A 1 448 ? -14.713 -30.834 41.705 1.00 98.19 448 ILE A CA 1
ATOM 3627 C C . ILE A 1 448 ? -16.021 -31.632 41.691 1.00 98.19 448 ILE A C 1
ATOM 3629 O O . ILE A 1 448 ? -16.620 -31.798 42.749 1.00 98.19 448 ILE A O 1
ATOM 3633 N N . ALA A 1 449 ? -16.428 -32.170 40.537 1.00 98.19 449 ALA A N 1
ATOM 3634 C CA . ALA A 1 449 ? -17.643 -32.976 40.426 1.00 98.19 449 ALA A CA 1
ATOM 3635 C C . ALA A 1 449 ? -17.580 -34.251 41.290 1.00 98.19 449 ALA A C 1
ATOM 3637 O O . ALA A 1 449 ? -18.545 -34.576 41.978 1.00 98.19 449 ALA A O 1
ATOM 3638 N N . GLU A 1 450 ? -16.433 -34.939 41.323 1.00 98.06 450 GLU A N 1
ATOM 3639 C CA . GLU A 1 450 ? -16.204 -36.084 42.218 1.00 98.06 450 GLU A CA 1
ATOM 3640 C C . GLU A 1 450 ? -16.325 -35.693 43.697 1.00 98.06 450 GLU A C 1
ATOM 3642 O O . GLU A 1 450 ? -16.980 -36.382 44.477 1.00 98.06 450 GLU A O 1
ATOM 3647 N N . LEU A 1 451 ? -15.701 -34.580 44.100 1.00 97.94 451 LEU A N 1
ATOM 3648 C CA . LEU A 1 451 ? -15.766 -34.097 45.480 1.00 97.94 451 LEU A CA 1
ATOM 3649 C C . LEU A 1 451 ? -17.186 -33.672 45.869 1.00 97.94 451 LEU A C 1
ATOM 3651 O O . LEU A 1 451 ? -17.620 -33.980 46.976 1.00 97.94 451 LEU A O 1
ATOM 3655 N N . GLN A 1 452 ? -17.922 -33.022 44.966 1.00 97.81 452 GLN A N 1
ATOM 3656 C CA . GLN A 1 452 ? -19.330 -32.678 45.168 1.00 97.81 452 GLN A CA 1
ATOM 3657 C C . GLN A 1 452 ? -20.187 -33.937 45.356 1.00 97.81 452 GLN A C 1
ATOM 3659 O O . GLN A 1 452 ? -20.918 -34.022 46.340 1.00 97.81 452 GLN A O 1
ATOM 3664 N N . ALA A 1 453 ? -20.023 -34.955 44.505 1.00 97.69 453 ALA A N 1
ATOM 3665 C CA . ALA A 1 453 ? -20.739 -36.225 44.639 1.00 97.69 453 ALA A CA 1
ATOM 3666 C C . ALA A 1 453 ? -20.424 -36.947 45.966 1.00 97.69 453 ALA A C 1
ATOM 3668 O O . ALA A 1 453 ? -21.327 -37.491 46.606 1.00 97.69 453 ALA A O 1
ATOM 3669 N N . ASN A 1 454 ? -19.162 -36.911 46.411 1.00 97.62 454 ASN A N 1
ATOM 3670 C CA . ASN A 1 454 ? -18.747 -37.471 47.700 1.00 97.62 454 ASN A CA 1
ATOM 3671 C C . ASN A 1 454 ? -19.360 -36.708 48.885 1.00 97.62 454 ASN A C 1
ATOM 3673 O O . ASN A 1 454 ? -19.828 -37.335 49.835 1.00 97.62 454 ASN A O 1
ATOM 3677 N N . LEU A 1 455 ? -19.399 -35.371 48.832 1.00 97.06 455 LEU A N 1
ATOM 3678 C CA . LEU A 1 455 ? -20.036 -34.545 49.863 1.00 97.06 455 LEU A CA 1
ATOM 3679 C C . LEU A 1 455 ? -21.541 -34.814 49.949 1.00 97.06 455 LEU A C 1
ATOM 3681 O O . LEU A 1 455 ? -22.061 -35.025 51.042 1.00 97.06 455 LEU A O 1
ATOM 3685 N N . GLU A 1 456 ? -22.233 -34.872 48.811 1.00 97.06 456 GLU A N 1
ATOM 3686 C CA . GLU A 1 456 ? -23.653 -35.232 48.759 1.00 97.06 456 GLU A CA 1
ATOM 3687 C C . GLU A 1 456 ? -23.898 -36.644 49.302 1.00 97.06 456 GLU A C 1
ATOM 3689 O O . GLU A 1 456 ? -24.898 -36.895 49.977 1.00 97.06 456 GLU A O 1
ATOM 3694 N N . GLN A 1 457 ? -22.990 -37.586 49.031 1.00 96.69 457 GLN A N 1
ATOM 3695 C CA . GLN A 1 457 ? -23.076 -38.930 49.588 1.00 96.69 457 GLN A CA 1
ATOM 3696 C C . GLN A 1 457 ? -22.918 -38.933 51.109 1.00 96.69 457 GLN A C 1
ATOM 3698 O O . GLN A 1 457 ? -23.749 -39.535 51.789 1.00 96.69 457 GLN A O 1
ATOM 3703 N N . GLN A 1 458 ? -21.925 -38.224 51.647 1.00 95.81 458 GLN A N 1
ATOM 3704 C CA . GLN A 1 458 ? -21.738 -38.106 53.094 1.00 95.81 458 GLN A CA 1
ATOM 3705 C C . GLN A 1 458 ? -22.915 -37.399 53.775 1.00 95.81 458 GLN A C 1
ATOM 3707 O O . GLN A 1 458 ? -23.349 -37.825 54.843 1.00 95.81 458 GLN A O 1
ATOM 3712 N N . GLN A 1 459 ? -23.487 -36.364 53.155 1.00 95.12 459 GLN A N 1
ATOM 3713 C CA . GLN A 1 459 ? -24.700 -35.708 53.654 1.00 95.12 459 GLN A CA 1
ATOM 3714 C C . GLN A 1 459 ? -25.887 -36.677 53.702 1.00 95.12 459 GLN A C 1
ATOM 3716 O O . GLN A 1 459 ? -26.554 -36.770 54.732 1.00 95.12 459 GLN A O 1
ATOM 3721 N N . ARG A 1 460 ? -26.099 -37.466 52.638 1.00 95.19 460 ARG A N 1
ATOM 3722 C CA . ARG A 1 460 ? -27.134 -38.513 52.599 1.00 95.19 460 ARG A CA 1
ATOM 3723 C C . ARG A 1 460 ? -26.920 -39.590 53.665 1.00 95.19 460 ARG A C 1
ATOM 3725 O O . ARG A 1 460 ? -27.889 -40.111 54.211 1.00 95.19 460 ARG A O 1
ATOM 3732 N N . GLU A 1 461 ? -25.677 -39.968 53.951 1.00 93.94 461 GLU A N 1
ATOM 3733 C CA . GLU A 1 461 ? -25.345 -40.924 55.017 1.00 93.94 461 GLU A CA 1
ATOM 3734 C C . GLU A 1 461 ? -25.605 -40.335 56.411 1.00 93.94 461 GLU A C 1
ATOM 3736 O O . GLU A 1 461 ? -26.235 -40.992 57.240 1.00 93.94 461 GLU A O 1
ATOM 3741 N N . LEU A 1 462 ? -25.220 -39.077 56.646 1.00 92.06 462 LEU A N 1
ATOM 3742 C CA . LEU A 1 462 ? -25.496 -38.357 57.892 1.00 92.06 462 LEU A CA 1
ATOM 3743 C C . LEU A 1 462 ? -26.995 -38.165 58.141 1.00 92.06 462 LEU A C 1
ATOM 3745 O O . LEU A 1 462 ? -27.443 -38.315 59.275 1.00 92.06 462 LEU A O 1
ATOM 3749 N N . GLU A 1 463 ? -27.787 -37.852 57.114 1.00 91.38 463 GLU A N 1
ATOM 3750 C CA . GLU A 1 463 ? -29.249 -37.778 57.233 1.00 91.38 463 GLU A CA 1
ATOM 3751 C C . GLU A 1 463 ? -29.857 -39.131 57.599 1.00 91.38 463 GLU A C 1
ATOM 3753 O O . GLU A 1 463 ? -30.647 -39.209 58.538 1.00 91.38 463 GLU A O 1
ATOM 3758 N N . LYS A 1 464 ? -29.428 -40.215 56.940 1.00 91.44 464 LYS A N 1
ATOM 3759 C CA . LYS A 1 464 ? -29.863 -41.575 57.294 1.00 91.44 464 LYS A CA 1
ATOM 3760 C C . LYS A 1 464 ? -29.517 -41.928 58.739 1.00 91.44 464 LYS A C 1
ATOM 3762 O O . LYS A 1 464 ? -30.318 -42.580 59.408 1.00 91.44 464 LYS A O 1
ATOM 3767 N N . GLU A 1 465 ? -28.352 -41.513 59.228 1.00 88.50 465 GLU A N 1
ATOM 3768 C CA . GLU A 1 465 ? -27.928 -41.780 60.603 1.00 88.50 465 GLU A CA 1
ATOM 3769 C C . GLU A 1 465 ? -28.695 -40.925 61.623 1.00 88.50 465 GLU A C 1
ATOM 3771 O O . GLU A 1 465 ? -29.133 -41.436 62.658 1.00 88.50 465 GLU A O 1
ATOM 3776 N N . LYS A 1 466 ? -28.973 -39.654 61.300 1.00 86.00 466 LYS A N 1
ATOM 3777 C CA . LYS A 1 466 ? -29.876 -38.795 62.085 1.00 86.00 466 LYS A CA 1
ATOM 3778 C C . LYS A 1 466 ? -31.279 -39.391 62.155 1.00 86.00 466 LYS A C 1
ATOM 3780 O O . LYS A 1 466 ? -31.851 -39.450 63.240 1.00 86.00 466 LYS A O 1
ATOM 3785 N N . ASP A 1 467 ? -31.813 -39.892 61.045 1.00 83.12 467 ASP A N 1
ATOM 3786 C CA . ASP A 1 467 ? -33.124 -40.545 60.998 1.00 83.12 467 ASP A CA 1
ATOM 3787 C C . ASP A 1 467 ? -33.157 -41.857 61.792 1.00 83.12 467 ASP A C 1
ATOM 3789 O O . ASP A 1 467 ? -34.156 -42.155 62.451 1.00 83.12 467 ASP A O 1
ATOM 3793 N N . ARG A 1 468 ? -32.071 -42.641 61.777 1.00 80.88 468 ARG A N 1
ATOM 3794 C CA . ARG A 1 468 ? -31.917 -43.835 62.630 1.00 80.88 468 ARG A CA 1
ATOM 3795 C C . ARG A 1 468 ? -31.880 -43.471 64.111 1.00 80.88 468 ARG A C 1
ATOM 3797 O O . ARG A 1 468 ? -32.603 -44.082 64.894 1.00 80.88 468 ARG A O 1
ATOM 3804 N N . SER A 1 469 ? -31.126 -42.436 64.470 1.00 70.81 469 SER A N 1
ATOM 3805 C CA . SER A 1 469 ? -31.051 -41.900 65.836 1.00 70.81 469 SER A CA 1
ATOM 3806 C C . SER A 1 469 ? -32.415 -41.387 66.314 1.00 70.81 469 SER A C 1
ATOM 3808 O O . SER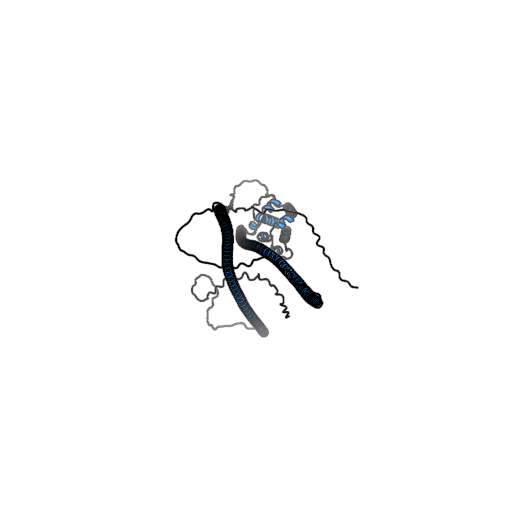 A 1 469 ? -32.832 -41.657 67.438 1.00 70.81 469 SER A O 1
ATOM 3810 N N . ARG A 1 470 ? -33.173 -40.717 65.436 1.00 68.56 470 ARG A N 1
ATOM 3811 C CA . ARG A 1 470 ? -34.536 -40.237 65.717 1.00 68.56 470 ARG A CA 1
ATOM 3812 C C . ARG A 1 470 ? -35.533 -41.381 65.906 1.00 68.56 470 ARG A C 1
ATOM 3814 O O . ARG A 1 470 ? -36.421 -41.272 66.738 1.00 68.56 470 ARG A O 1
ATOM 3821 N N . LYS A 1 471 ? -35.374 -42.486 65.170 1.00 61.81 471 LYS A N 1
ATOM 3822 C CA . LYS A 1 471 ? -36.197 -43.701 65.313 1.00 61.81 471 LYS A CA 1
ATOM 3823 C C . LYS A 1 471 ? -35.835 -44.538 66.546 1.00 61.81 471 LYS A C 1
ATOM 3825 O O . LYS A 1 471 ? -36.702 -45.237 67.056 1.00 61.81 471 LYS A O 1
ATOM 3830 N N . GLN A 1 472 ? -34.597 -44.460 67.039 1.00 58.06 472 GLN A N 1
ATOM 3831 C CA . GLN A 1 472 ? -34.191 -45.051 68.324 1.00 58.06 472 GLN A CA 1
ATOM 3832 C C . GLN A 1 472 ? -34.581 -44.178 69.534 1.00 58.06 472 GLN A C 1
ATOM 3834 O O . GLN A 1 472 ? -34.618 -44.668 70.659 1.00 58.06 472 GLN A O 1
ATOM 3839 N N . SER A 1 473 ? -34.938 -42.909 69.311 1.00 49.00 473 SER A N 1
ATOM 3840 C CA . SER A 1 473 ? -35.477 -41.988 70.316 1.00 49.00 473 SER A CA 1
ATOM 3841 C C . SER A 1 473 ? -37.017 -42.006 70.319 1.00 49.00 473 SER A C 1
ATOM 3843 O O . SER A 1 473 ? -37.675 -41.127 69.769 1.00 49.00 473 SER A O 1
ATOM 3845 N N . SER A 1 474 ? -37.619 -43.024 70.940 1.00 42.69 474 SER A N 1
ATOM 3846 C CA . SER A 1 474 ? -39.015 -42.968 71.417 1.00 42.69 474 SER A CA 1
ATOM 3847 C C . SER A 1 474 ? -39.054 -42.482 72.880 1.00 42.69 474 SER A C 1
ATOM 3849 O O . SER A 1 474 ? -38.087 -42.712 73.608 1.00 42.69 474 SER A O 1
ATOM 3851 N N . PRO A 1 475 ? -40.128 -41.811 73.343 1.00 46.62 475 PRO A N 1
ATOM 3852 C CA . PRO A 1 475 ? -40.087 -40.968 74.537 1.00 46.62 475 PRO A CA 1
ATOM 3853 C C . PRO A 1 475 ? -40.014 -41.791 75.830 1.00 46.62 475 PRO A C 1
ATOM 3855 O O . PRO A 1 475 ? -41.003 -42.374 76.268 1.00 46.62 475 PRO A O 1
ATOM 3858 N N . CYS A 1 476 ? -38.846 -41.803 76.474 1.00 37.00 476 CYS A N 1
ATOM 3859 C CA . CYS A 1 476 ? -38.709 -42.268 77.851 1.00 37.00 476 CYS A CA 1
ATOM 3860 C C . CYS A 1 476 ? -39.059 -41.115 78.804 1.00 37.00 476 CYS A C 1
ATOM 3862 O O . CYS A 1 476 ? -38.270 -40.198 79.026 1.00 37.00 476 CYS A O 1
ATOM 3864 N N . MET A 1 477 ? -40.276 -41.153 79.345 1.00 45.91 477 MET A N 1
ATOM 3865 C CA . MET A 1 477 ? -40.753 -40.270 80.410 1.00 45.91 477 MET A CA 1
ATOM 3866 C C . MET A 1 477 ? -40.219 -40.742 81.769 1.00 45.91 477 MET A C 1
ATOM 3868 O O . MET A 1 477 ? -40.967 -41.356 82.517 1.00 45.91 477 MET A O 1
ATOM 3872 N N . HIS A 1 478 ? -38.950 -40.481 82.091 1.00 41.16 478 HIS A N 1
ATOM 3873 C CA . HIS A 1 478 ? -38.438 -40.322 83.467 1.00 41.16 478 HIS A CA 1
ATOM 3874 C C . HIS A 1 478 ? -36.908 -40.237 83.454 1.00 41.16 478 HIS A C 1
ATOM 3876 O O . HIS A 1 478 ? -36.249 -41.213 83.115 1.00 41.16 478 HIS A O 1
ATOM 3882 N N . CYS A 1 479 ? -36.339 -39.112 83.893 1.00 31.42 479 CYS A N 1
ATOM 3883 C CA . CYS A 1 479 ? -35.566 -39.096 85.137 1.00 31.42 479 CYS A CA 1
ATOM 3884 C C . CYS A 1 479 ? -35.160 -37.663 85.490 1.00 31.42 479 CYS A C 1
ATOM 3886 O O . CYS A 1 479 ? -34.502 -36.968 84.718 1.00 31.42 479 CYS A O 1
ATOM 3888 N N . SER A 1 480 ? -35.556 -37.253 86.686 1.00 41.12 480 SER A N 1
ATOM 3889 C CA . SER A 1 480 ? -35.066 -36.066 87.364 1.00 41.12 480 SER A CA 1
ATOM 3890 C C . SER A 1 480 ? -33.815 -36.426 88.177 1.00 41.12 480 SER A C 1
ATOM 3892 O O . SER A 1 480 ? -33.761 -37.506 88.759 1.00 41.12 480 SER A O 1
ATOM 3894 N N . HIS A 1 481 ? -32.912 -35.450 88.311 1.00 40.28 481 HIS A N 1
ATOM 3895 C CA . HIS A 1 481 ? -31.918 -35.271 89.384 1.00 40.28 481 HIS A CA 1
ATOM 3896 C C . HIS A 1 481 ? -30.556 -36.015 89.358 1.00 40.28 481 HIS A C 1
ATOM 3898 O O . HIS A 1 481 ? -30.490 -37.236 89.299 1.00 40.28 481 HIS A O 1
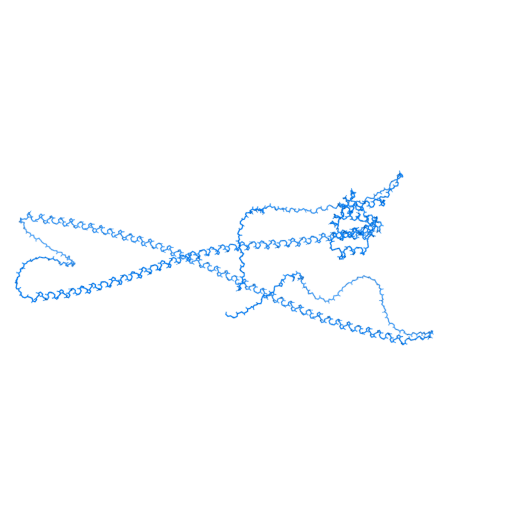ATOM 3904 N N . LEU A 1 482 ? -29.513 -35.190 89.619 1.00 42.56 482 LEU A N 1
ATOM 3905 C CA . LEU A 1 482 ? -28.153 -35.454 90.158 1.00 42.56 482 LEU A CA 1
ATOM 3906 C C . LEU A 1 482 ? -27.098 -35.979 89.160 1.00 42.56 482 LEU A C 1
ATOM 3908 O O . LEU A 1 482 ? -27.415 -36.798 88.317 1.00 42.56 482 LEU A O 1
ATOM 3912 N N . SER A 1 483 ? -25.796 -35.675 89.216 1.00 39.41 483 SER A N 1
ATOM 3913 C CA . SER A 1 483 ? -24.924 -34.689 89.885 1.00 39.41 483 SER A CA 1
ATOM 3914 C C . SER A 1 483 ? -23.471 -35.118 89.554 1.00 39.41 483 SER A C 1
ATOM 3916 O O . SER A 1 483 ? -23.221 -36.318 89.553 1.00 39.41 483 SER A O 1
ATOM 3918 N N . LEU A 1 484 ? -22.540 -34.162 89.383 1.00 40.41 484 LEU A N 1
ATOM 3919 C CA . LEU A 1 484 ? -21.056 -34.267 89.499 1.00 40.41 484 LEU A CA 1
ATOM 3920 C C . LEU A 1 484 ? -20.293 -35.074 88.412 1.00 40.41 484 LEU A C 1
ATOM 3922 O O . LEU A 1 484 ? -20.411 -36.287 88.319 1.00 40.41 484 LEU A O 1
ATOM 3926 N N . CYS A 1 485 ? -19.599 -34.411 87.476 1.00 35.38 485 CYS A N 1
ATOM 3927 C CA . CYS A 1 485 ? -18.204 -33.907 87.533 1.00 35.38 485 CYS A CA 1
ATOM 3928 C C . CYS A 1 485 ? -17.139 -34.944 87.126 1.00 35.38 485 CYS A C 1
ATOM 3930 O O . CYS A 1 485 ? -16.932 -35.920 87.834 1.00 35.38 485 CYS A O 1
ATOM 3932 N N . SER A 1 486 ? -16.391 -34.640 86.059 1.00 35.56 486 SER A N 1
ATOM 3933 C CA . SER A 1 486 ? -14.927 -34.538 86.138 1.00 35.56 486 SER A CA 1
ATOM 3934 C C . SER A 1 486 ? -14.396 -33.667 84.998 1.00 35.56 486 SER A C 1
ATOM 3936 O O . SER A 1 486 ? -14.758 -33.832 83.836 1.00 35.56 486 SER A O 1
ATOM 3938 N N . GLU A 1 487 ? -13.606 -32.687 85.413 1.00 45.47 487 GLU A N 1
ATOM 3939 C CA . GLU A 1 487 ? -12.894 -31.678 84.640 1.00 45.47 487 GLU A CA 1
ATOM 3940 C C . GLU A 1 487 ? -11.834 -32.299 83.721 1.00 45.47 487 GLU A C 1
ATOM 3942 O O . GLU A 1 487 ? -11.257 -33.324 84.063 1.00 45.47 487 GLU A O 1
ATOM 3947 N N . ASP A 1 488 ? -11.559 -31.640 82.592 1.00 38.88 488 ASP A N 1
ATOM 3948 C CA . ASP A 1 488 ? -10.205 -31.177 82.262 1.00 38.88 488 ASP A CA 1
ATOM 3949 C C . ASP A 1 488 ? -10.260 -30.148 81.110 1.00 38.88 488 ASP A C 1
ATOM 3951 O O . ASP A 1 488 ? -10.641 -30.455 79.984 1.00 38.88 488 ASP A O 1
ATOM 3955 N N . GLN A 1 489 ? -9.987 -28.884 81.471 1.00 37.03 489 GLN A N 1
ATOM 3956 C CA . GLN A 1 489 ? -9.075 -27.914 80.826 1.00 37.03 489 GLN A CA 1
ATOM 3957 C C . GLN A 1 489 ? -8.920 -28.010 79.282 1.00 37.03 489 GLN A C 1
ATOM 3959 O O . GLN A 1 489 ? -8.532 -29.035 78.749 1.00 37.03 489 GLN A O 1
ATOM 3964 N N . CYS A 1 490 ? -9.037 -26.963 78.456 1.00 32.88 490 CYS A N 1
ATOM 3965 C CA . CYS A 1 490 ? -8.590 -25.590 78.661 1.00 32.88 490 CYS A CA 1
ATOM 3966 C C . CYS A 1 490 ? -8.879 -24.736 77.398 1.00 32.88 490 CYS A C 1
ATOM 3968 O O . CYS A 1 490 ? -8.748 -25.220 76.278 1.00 32.88 490 CYS A O 1
ATOM 3970 N N . TYR A 1 491 ? -9.184 -23.454 77.628 1.00 34.12 491 TYR A N 1
ATOM 3971 C CA . TYR A 1 491 ? -9.074 -22.269 76.755 1.00 34.12 491 TYR A CA 1
ATOM 3972 C C . TYR A 1 491 ? -9.759 -22.226 75.371 1.00 34.12 491 TYR A C 1
ATOM 3974 O O . TYR A 1 491 ? -9.198 -22.601 74.345 1.00 34.12 491 TYR A O 1
ATOM 3982 N N . GLY A 1 492 ? -10.914 -21.547 75.329 1.00 40.38 492 GLY A N 1
ATOM 3983 C CA . GLY A 1 492 ? -11.259 -20.660 74.206 1.00 40.38 492 GLY A CA 1
ATOM 3984 C C . GLY A 1 492 ? -10.484 -19.332 74.293 1.00 40.38 492 GLY A C 1
ATOM 3985 O O . GLY A 1 492 ?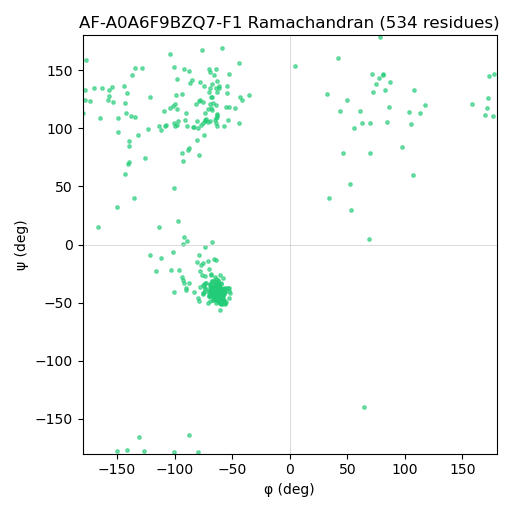 -9.908 -19.029 75.342 1.00 40.38 492 GLY A O 1
ATOM 3986 N N . PRO A 1 493 ? -10.478 -18.519 73.220 1.00 43.84 493 PRO A N 1
ATOM 3987 C CA . PRO A 1 493 ? -11.350 -17.336 73.264 1.00 43.84 493 PRO A CA 1
ATOM 3988 C C . PRO A 1 493 ? -12.006 -16.944 71.922 1.00 43.84 493 PRO A C 1
ATOM 3990 O O . PRO A 1 493 ? -11.367 -16.860 70.875 1.00 43.84 493 PRO A O 1
ATOM 3993 N N . CYS A 1 494 ? -13.297 -16.609 72.002 1.00 35.94 494 CYS A N 1
ATOM 3994 C CA . CYS A 1 494 ? -14.008 -15.788 71.024 1.00 35.94 494 CYS A CA 1
ATOM 3995 C C . CYS A 1 494 ? -13.662 -14.297 71.222 1.00 35.94 494 CYS A C 1
ATOM 3997 O O . CYS A 1 494 ? -13.617 -13.830 72.354 1.00 35.94 494 CYS A O 1
ATOM 3999 N N . CYS A 1 495 ? -13.487 -13.588 70.101 1.00 38.31 495 CYS A N 1
ATOM 4000 C CA . CYS A 1 495 ? -13.760 -12.163 69.832 1.00 38.31 495 CYS A CA 1
ATOM 4001 C C . CYS A 1 495 ? -13.357 -11.078 70.863 1.00 38.31 495 CYS A C 1
ATOM 4003 O O . CYS A 1 495 ? -14.027 -10.938 71.882 1.00 38.31 495 CYS A O 1
ATOM 4005 N N . SER A 1 496 ? -12.411 -10.185 70.497 1.00 34.16 496 SER A N 1
ATOM 4006 C CA . SER A 1 496 ? -12.561 -8.700 70.506 1.00 34.16 496 SER A CA 1
ATOM 4007 C C . SER A 1 496 ? -11.319 -7.938 69.973 1.00 34.16 496 SER A C 1
ATOM 4009 O O . SER A 1 496 ? -10.229 -8.106 70.499 1.00 34.16 496 SER A O 1
ATOM 4011 N N . LEU A 1 497 ? -11.562 -7.095 68.954 1.00 33.44 497 LEU A N 1
ATOM 4012 C CA . LEU A 1 497 ? -11.039 -5.744 68.622 1.00 33.44 497 LEU A CA 1
ATOM 4013 C C . LEU A 1 497 ? -9.526 -5.368 68.597 1.00 33.44 497 LEU A C 1
ATOM 4015 O O . LEU A 1 497 ? -8.839 -5.366 69.609 1.00 33.44 497 LEU A O 1
ATOM 4019 N N . ASP A 1 498 ? -9.151 -4.853 67.412 1.00 30.12 498 ASP A N 1
ATOM 4020 C CA . ASP A 1 498 ? -8.293 -3.700 67.055 1.00 30.12 498 ASP A CA 1
ATOM 4021 C C . ASP A 1 498 ? -6.748 -3.645 67.206 1.00 30.12 498 ASP A C 1
ATOM 4023 O O . ASP A 1 498 ? -6.159 -3.796 68.268 1.00 30.12 498 ASP A O 1
ATOM 4027 N N . LEU A 1 499 ? -6.165 -3.201 66.073 1.00 32.44 499 LEU A N 1
ATOM 4028 C CA . LEU A 1 499 ? -4.941 -2.411 65.834 1.00 32.44 499 LEU A CA 1
ATOM 4029 C C . LEU A 1 499 ? -3.543 -3.077 65.760 1.00 32.44 499 LEU A C 1
ATOM 4031 O O . LEU A 1 499 ? -2.851 -3.304 66.742 1.00 32.44 499 LEU A O 1
ATOM 4035 N N . SER A 1 500 ? -3.076 -3.148 64.501 1.00 31.72 500 SER A N 1
ATOM 4036 C CA . SER A 1 500 ? -1.730 -2.807 63.989 1.00 31.72 500 SER A CA 1
ATOM 4037 C C . SER A 1 500 ? -0.485 -3.546 64.508 1.00 31.72 500 SER A C 1
ATOM 4039 O O . SER A 1 500 ? -0.015 -3.285 65.610 1.00 31.72 500 SER A O 1
ATOM 4041 N N . SER A 1 501 ? 0.178 -4.297 63.613 1.00 29.86 501 SER A N 1
ATOM 4042 C CA . SER A 1 501 ? 1.536 -4.013 63.078 1.00 29.86 501 SER A CA 1
ATOM 4043 C C . SER A 1 501 ? 2.208 -5.284 62.515 1.00 29.86 501 SER A C 1
ATOM 4045 O O . SER A 1 501 ? 2.414 -6.261 63.225 1.00 29.86 501 SER A O 1
ATOM 4047 N N . LEU A 1 502 ? 2.566 -5.242 61.224 1.00 32.47 502 LEU A N 1
ATOM 4048 C CA . LEU A 1 502 ? 3.575 -6.083 60.527 1.00 32.47 502 LEU A CA 1
ATOM 4049 C C . LEU A 1 502 ? 4.972 -5.908 61.218 1.00 32.47 502 LEU A C 1
ATOM 4051 O O . LEU A 1 502 ? 5.090 -4.915 61.941 1.00 32.47 502 LEU A O 1
ATOM 4055 N N . PRO A 1 503 ? 6.065 -6.693 60.966 1.00 45.88 503 PRO A N 1
ATOM 4056 C CA . PRO A 1 503 ? 6.386 -7.371 59.699 1.00 45.88 503 PRO A CA 1
ATOM 4057 C C . PRO A 1 503 ? 7.189 -8.705 59.712 1.00 45.88 503 PRO A C 1
ATOM 4059 O O . PRO A 1 503 ? 7.607 -9.201 60.753 1.00 45.88 503 PRO A O 1
ATOM 4062 N N . ASN A 1 504 ? 7.455 -9.183 58.478 1.00 31.72 504 ASN A N 1
ATOM 4063 C CA . ASN A 1 504 ? 8.365 -10.243 57.974 1.00 31.72 504 ASN A CA 1
ATOM 4064 C C . ASN A 1 504 ? 7.639 -11.548 57.602 1.00 31.72 504 ASN A C 1
ATOM 4066 O O . ASN A 1 504 ? 7.019 -12.169 58.451 1.00 31.72 504 ASN A O 1
ATOM 4070 N N . GLY A 1 505 ? 7.571 -11.987 56.335 1.00 31.62 505 GLY A N 1
ATOM 4071 C CA . GLY A 1 505 ? 8.619 -12.138 55.300 1.00 31.62 505 GLY A CA 1
ATOM 4072 C C . GLY A 1 505 ? 8.842 -13.657 55.152 1.00 31.62 505 GLY A C 1
ATOM 4073 O O . GLY A 1 505 ? 8.898 -14.338 56.163 1.00 31.62 505 GLY A O 1
ATOM 4074 N N . THR A 1 506 ? 8.916 -14.351 54.019 1.00 32.44 506 THR A N 1
ATOM 4075 C CA . THR A 1 506 ? 9.193 -14.104 52.592 1.00 32.44 506 THR A CA 1
ATOM 4076 C C . THR A 1 506 ? 8.821 -15.459 51.941 1.00 32.44 506 THR A C 1
ATOM 4078 O O . THR A 1 506 ? 9.063 -16.495 52.549 1.00 32.44 506 THR A O 1
ATOM 4081 N N . HIS A 1 507 ? 8.094 -15.565 50.831 1.00 33.66 507 HIS A N 1
ATOM 4082 C CA . HIS A 1 507 ? 8.646 -15.784 49.491 1.00 33.66 507 HIS A CA 1
ATOM 4083 C C . HIS A 1 507 ? 7.453 -15.933 48.530 1.00 33.66 507 HIS A C 1
ATOM 4085 O O . HIS A 1 507 ? 6.755 -16.943 48.559 1.00 33.66 507 HIS A O 1
ATOM 4091 N N . GLN A 1 508 ? 7.233 -14.956 47.655 1.00 32.31 508 GLN A N 1
ATOM 4092 C CA . GLN A 1 508 ? 6.441 -15.161 46.446 1.00 32.31 508 GLN A CA 1
ATOM 4093 C C . GLN A 1 508 ? 7.206 -14.513 45.299 1.00 32.31 508 GLN A C 1
ATOM 4095 O O . GLN A 1 508 ? 7.416 -13.300 45.271 1.00 32.31 508 GLN A O 1
ATOM 4100 N N . LEU A 1 509 ? 7.743 -15.372 44.432 1.00 34.97 509 LEU A N 1
ATOM 4101 C CA . LEU A 1 509 ? 8.505 -14.973 43.265 1.00 34.97 509 LEU A CA 1
ATOM 4102 C C . LEU A 1 509 ? 7.583 -14.318 42.237 1.00 34.97 509 LEU A C 1
ATOM 4104 O O . LEU A 1 509 ? 6.495 -14.789 41.921 1.00 34.97 509 LEU A O 1
ATOM 4108 N N . LEU A 1 510 ? 8.103 -13.213 41.733 1.00 33.47 510 LEU A N 1
ATOM 4109 C CA . LEU A 1 510 ? 7.559 -12.294 40.761 1.00 33.47 510 LEU A CA 1
ATOM 4110 C C . LEU A 1 510 ? 7.591 -12.927 39.356 1.00 33.47 510 LEU A C 1
ATOM 4112 O O . LEU A 1 510 ? 8.669 -13.090 38.790 1.00 33.47 510 LEU A O 1
ATOM 4116 N N . CYS A 1 511 ? 6.434 -13.218 38.759 1.00 30.47 511 CYS A N 1
ATOM 4117 C CA . CYS A 1 511 ? 6.298 -13.306 37.303 1.00 30.47 511 CYS A CA 1
ATOM 4118 C C . CYS A 1 511 ? 5.497 -12.094 36.827 1.00 30.47 511 CYS A C 1
ATOM 4120 O O . CYS A 1 511 ? 4.283 -12.015 36.985 1.00 30.47 511 CYS A O 1
ATOM 4122 N N . LYS A 1 512 ? 6.221 -11.115 36.280 1.00 32.81 512 LYS A N 1
ATOM 4123 C CA . LYS A 1 512 ? 5.662 -10.033 35.472 1.00 32.81 512 LYS A CA 1
ATOM 4124 C C . LYS A 1 512 ? 5.283 -10.622 34.114 1.00 32.81 512 LYS A C 1
ATOM 4126 O O . LYS A 1 512 ? 6.169 -10.855 33.299 1.00 32.81 512 LYS A O 1
ATOM 4131 N N . THR A 1 513 ? 3.997 -10.804 33.850 1.00 30.02 513 THR A N 1
ATOM 4132 C CA . THR A 1 513 ? 3.480 -10.867 32.479 1.00 30.02 513 THR A CA 1
ATOM 4133 C C . THR A 1 513 ? 2.802 -9.545 32.175 1.00 30.02 513 THR A C 1
ATOM 4135 O O . THR A 1 513 ? 1.880 -9.112 32.860 1.00 30.02 513 THR A O 1
ATOM 4138 N N . VAL A 1 514 ? 3.369 -8.874 31.181 1.00 34.78 514 VAL A N 1
ATOM 4139 C CA . VAL A 1 514 ? 2.912 -7.620 30.602 1.00 34.78 514 VAL A CA 1
ATOM 4140 C C . VAL A 1 514 ? 1.539 -7.841 29.971 1.00 34.78 514 VAL A C 1
ATOM 4142 O O . VAL A 1 514 ? 1.354 -8.785 29.203 1.00 34.78 514 VAL A O 1
ATOM 4145 N N . ASP A 1 515 ? 0.607 -6.947 30.297 1.00 34.66 515 ASP A N 1
ATOM 4146 C CA . ASP A 1 515 ? -0.683 -6.773 29.634 1.00 34.66 515 ASP A CA 1
ATOM 4147 C C . ASP A 1 515 ? -0.525 -6.804 28.104 1.00 34.66 515 ASP A C 1
ATOM 4149 O O . ASP A 1 515 ? -0.077 -5.839 27.484 1.00 34.66 515 ASP A O 1
ATOM 4153 N N . SER A 1 516 ? -0.924 -7.913 27.486 1.00 39.44 516 SER A N 1
ATOM 4154 C CA . SER A 1 516 ? -1.132 -8.031 26.037 1.00 39.44 516 SER A CA 1
ATOM 4155 C C . SER A 1 516 ? -2.446 -8.764 25.741 1.00 39.44 516 SER A C 1
ATOM 4157 O O . SER A 1 516 ? -2.553 -9.571 24.831 1.00 39.44 516 SER A O 1
ATOM 4159 N N . GLU A 1 517 ? -3.491 -8.471 26.519 1.00 40.09 517 GLU A N 1
ATOM 4160 C CA . GLU A 1 517 ? -4.806 -9.123 26.399 1.00 40.09 517 GLU A CA 1
ATOM 4161 C C . GLU A 1 517 ? -5.830 -8.334 25.561 1.00 40.09 517 GLU A C 1
ATOM 4163 O O . GLU A 1 517 ? -7.042 -8.529 25.659 1.00 40.09 517 GLU A O 1
ATOM 4168 N N . LYS A 1 518 ? -5.374 -7.417 24.703 1.00 43.53 518 LYS A N 1
ATOM 4169 C CA . LYS A 1 518 ? -6.264 -6.644 23.826 1.00 43.53 518 LYS A CA 1
ATOM 4170 C C . LYS A 1 518 ? -5.667 -6.482 22.438 1.00 43.53 518 LYS A C 1
ATOM 4172 O O . LYS A 1 518 ? -5.269 -5.378 22.122 1.00 43.53 518 LYS A O 1
ATOM 4177 N N . ASP A 1 519 ? -5.612 -7.559 21.650 1.00 39.38 519 ASP A N 1
ATOM 4178 C CA . ASP A 1 519 ? -5.614 -7.476 20.170 1.00 39.38 519 ASP A CA 1
ATOM 4179 C C . ASP A 1 519 ? -5.862 -8.813 19.425 1.00 39.38 519 ASP A C 1
ATOM 4181 O O . ASP A 1 519 ? -5.693 -8.898 18.212 1.00 39.38 519 ASP A O 1
ATOM 4185 N N . VAL A 1 520 ? -6.358 -9.870 20.085 1.00 45.28 520 VAL A N 1
ATOM 4186 C CA . VAL A 1 520 ? -6.570 -11.178 19.414 1.00 45.28 520 VAL A CA 1
ATOM 4187 C C . VAL A 1 520 ? -7.848 -11.231 18.548 1.00 45.28 520 VAL A C 1
ATOM 4189 O O . VAL A 1 520 ? -8.023 -12.134 17.737 1.00 45.28 520 VAL A O 1
ATOM 4192 N N . ASN A 1 521 ? -8.731 -10.231 18.611 1.00 43.62 521 ASN A N 1
ATOM 4193 C CA . ASN A 1 521 ? -10.022 -10.268 17.907 1.00 43.62 521 ASN A CA 1
ATOM 4194 C C . ASN A 1 521 ? -10.059 -9.470 16.592 1.00 43.62 521 ASN A C 1
ATOM 4196 O O . ASN A 1 521 ? -11.003 -8.708 16.385 1.00 43.62 521 ASN A O 1
ATOM 4200 N N . ARG A 1 522 ? -9.078 -9.627 15.687 1.00 48.56 522 ARG A N 1
ATOM 4201 C CA . ARG A 1 522 ? -9.174 -9.099 14.301 1.00 48.56 522 ARG A CA 1
ATOM 4202 C C . ARG A 1 522 ? -8.408 -9.882 13.219 1.00 48.56 522 ARG A C 1
ATOM 4204 O O . ARG A 1 522 ? -8.005 -9.288 12.225 1.00 48.56 522 ARG A O 1
ATOM 4211 N N . LEU A 1 523 ? -8.271 -11.204 13.327 1.00 43.50 523 LEU A N 1
ATOM 4212 C CA . LEU A 1 523 ? -7.877 -12.016 12.166 1.00 43.50 523 LEU A CA 1
ATOM 4213 C C . LEU A 1 523 ? -9.065 -12.827 11.653 1.00 43.50 523 LEU A C 1
ATOM 4215 O O . LEU A 1 523 ? -9.507 -13.814 12.231 1.00 43.50 523 LEU A O 1
ATOM 4219 N N . SER A 1 524 ? -9.603 -12.295 10.561 1.00 40.56 524 SER A N 1
ATOM 4220 C CA . SER A 1 524 ? -10.571 -12.881 9.650 1.00 40.56 524 SER A CA 1
ATOM 4221 C C . SER A 1 524 ? -10.281 -14.350 9.356 1.00 40.56 524 SER A C 1
ATOM 4223 O O . SER A 1 524 ? -9.225 -14.694 8.827 1.00 40.56 524 SER A O 1
ATOM 4225 N N . ILE A 1 525 ? -11.278 -15.188 9.619 1.00 42.88 525 ILE A N 1
ATOM 4226 C CA . ILE A 1 525 ? -11.433 -16.504 9.008 1.00 42.88 525 ILE A CA 1
ATOM 4227 C C . ILE A 1 525 ? -11.638 -16.266 7.506 1.00 42.88 525 ILE A C 1
ATOM 4229 O O . ILE A 1 525 ? -12.724 -15.872 7.084 1.00 42.88 525 ILE A O 1
ATOM 4233 N N . PHE A 1 526 ? -10.594 -16.465 6.705 1.00 38.91 526 PHE A N 1
ATOM 4234 C CA . PHE A 1 526 ? -10.742 -16.720 5.275 1.00 38.91 526 PHE A CA 1
ATOM 4235 C C . PHE A 1 526 ? -10.613 -18.232 5.063 1.00 38.91 526 PHE A C 1
ATOM 4237 O O . PHE A 1 526 ? -9.584 -18.799 5.435 1.00 38.91 526 PHE A O 1
ATOM 4244 N N . PRO A 1 527 ? -11.627 -18.910 4.503 1.00 46.34 527 PRO A N 1
ATOM 4245 C CA . PRO A 1 527 ? -11.459 -20.284 4.064 1.00 46.34 527 PRO A CA 1
ATOM 4246 C C . PRO A 1 527 ? -10.504 -20.302 2.864 1.00 46.34 527 PRO A C 1
ATOM 4248 O O . PRO A 1 527 ? -10.707 -19.580 1.888 1.00 46.34 527 PRO A O 1
ATOM 4251 N N . PHE A 1 528 ? -9.453 -21.119 2.947 1.00 39.78 528 PHE A N 1
ATOM 4252 C CA . PHE A 1 528 ? -8.633 -21.470 1.789 1.00 39.78 528 PHE A CA 1
ATOM 4253 C C . PHE A 1 528 ? -9.509 -22.188 0.745 1.00 39.78 528 PHE A C 1
ATOM 4255 O O . PHE A 1 528 ? -10.297 -23.059 1.129 1.00 39.78 528 PHE A O 1
ATOM 4262 N N . PRO A 1 529 ? -9.397 -21.868 -0.558 1.00 49.94 529 PRO A N 1
ATOM 4263 C CA . PRO A 1 529 ? -9.987 -22.700 -1.599 1.00 49.94 529 PRO A CA 1
ATOM 4264 C C . PRO A 1 529 ? -9.220 -24.034 -1.680 1.00 49.94 529 PRO A C 1
ATOM 4266 O O . PRO A 1 529 ? -8.018 -24.061 -1.401 1.00 49.94 529 PRO A O 1
ATOM 4269 N N . PRO A 1 530 ? -9.878 -25.148 -2.043 1.00 50.47 530 PRO A N 1
ATOM 4270 C CA . PRO A 1 530 ? -9.188 -26.417 -2.213 1.00 50.47 530 PRO A CA 1
ATOM 4271 C C . PRO A 1 530 ? -8.252 -26.336 -3.425 1.00 50.47 530 PRO A C 1
ATOM 4273 O O . PRO A 1 530 ? -8.678 -25.983 -4.523 1.00 50.47 530 PRO A O 1
ATOM 4276 N N . CYS A 1 531 ? -6.978 -26.675 -3.218 1.00 36.16 531 CYS A N 1
ATOM 4277 C CA . CYS A 1 531 ? -6.031 -26.923 -4.296 1.00 36.16 531 CYS A CA 1
ATOM 4278 C C . CYS A 1 531 ? -6.487 -28.162 -5.078 1.00 36.16 531 CYS A C 1
ATOM 4280 O O . CYS A 1 531 ? -6.365 -29.284 -4.588 1.00 36.16 531 CYS A O 1
ATOM 4282 N N . SER A 1 532 ? -7.001 -27.966 -6.288 1.00 40.09 532 SER A N 1
ATOM 4283 C CA . SER A 1 532 ? -7.041 -29.009 -7.307 1.00 40.09 532 SER A CA 1
ATOM 4284 C C . SER A 1 532 ? -5.642 -29.129 -7.908 1.00 40.09 532 SER A C 1
ATOM 4286 O O . SER A 1 532 ? -5.214 -28.279 -8.686 1.00 40.09 532 SER A O 1
ATOM 4288 N N . LEU A 1 533 ? -4.919 -30.166 -7.483 1.00 46.19 533 LEU A N 1
ATOM 4289 C CA . LEU A 1 533 ? -3.860 -30.776 -8.278 1.00 46.19 533 LEU A CA 1
ATOM 4290 C C . LEU A 1 533 ? -4.535 -31.377 -9.514 1.00 46.19 533 LEU A C 1
ATOM 4292 O O . LEU A 1 533 ? -5.220 -32.391 -9.402 1.00 46.19 533 LEU A O 1
ATOM 4296 N N . GLU A 1 534 ? -4.393 -30.719 -10.657 1.00 44.69 534 GLU A N 1
ATOM 4297 C CA . GLU A 1 534 ? -4.527 -31.378 -11.952 1.00 44.69 534 GLU A CA 1
ATOM 4298 C C . GLU A 1 534 ? -3.102 -31.622 -12.447 1.00 44.69 534 GLU A C 1
ATOM 4300 O O . GLU A 1 534 ? -2.376 -30.688 -12.790 1.00 44.69 534 GLU A O 1
ATOM 4305 N N . ASP A 1 535 ? -2.690 -32.886 -12.355 1.00 46.22 535 ASP A N 1
ATOM 4306 C CA . ASP A 1 535 ? -1.637 -33.449 -13.187 1.00 46.22 535 ASP A CA 1
ATOM 4307 C C . ASP A 1 535 ? -2.179 -33.507 -14.626 1.00 46.22 535 ASP A C 1
ATOM 4309 O O . ASP A 1 535 ? -3.174 -34.193 -14.860 1.00 46.22 535 ASP A O 1
ATOM 4313 N N . ASP A 1 536 ? -1.564 -32.748 -15.538 1.00 44.16 536 ASP A N 1
ATOM 4314 C CA . ASP A 1 536 ? -1.233 -33.126 -16.929 1.00 44.16 536 ASP A CA 1
ATOM 4315 C C . ASP A 1 536 ? -0.407 -32.025 -17.625 1.00 44.16 536 ASP A C 1
ATOM 4317 O O . ASP A 1 536 ? -0.855 -30.851 -17.674 1.00 44.16 536 ASP A O 1
#

Nearest PDB structures (foldseek):
  6n2m-assembly1_B  TM=8.797E-01  e=1.581E-08  Homo sapiens
  4i16-assembly1_A  TM=9.008E-01  e=3.625E-08  Mus musculus
  4lwd-assembly1_A  TM=9.003E-01  e=5.963E-08  Homo sapiens
  6e26-assembly1_A  TM=8.412E-01  e=1.347E-05  Homo sapiens

Sequence (536 aa):
MAGVRSSSCGTQGLMENTGRSVDVAALLPTALCPDPSIVFHGITVRVKDYDTGQEEGRPVSAFSEECCEELWDRVEGVRHKLTRILNPAKLTPYLRQCKVIDEQDEDEVLNSTQYPLRISKAGRLIDILHGRGQRGLQAFMESLEFYHPEQYTQLTGQQPTQRCSIILDEEGPEGLTQFLLLEVRKLREQLRGSRVCERRLSQRCRVAEEERSRAERKTLDLRHDRLQMERLRQDWEAGSRELGRLKDRHLEQAMKYSCALEDQAKASARERELLEQVEQLKTRLMEAEKETDSSPAATAPFRRNSSVLHCTNGAPAVPEKREKPLQHIDIQKAGHIETQALLDILKQDRREATEQRHELCGDIARLQGELESSEDFRDKLESQCEQLQLKVRTLQLDWETEQKRSFSYFNQIMELEKERDQALRSRDSLQLEYTDCLLDKNLLRKRIAELQANLEQQQRELEKEKDRSRKQSSPCMHCSHLSLCSEDQCYGPCCSLDLSSLPNGTHQLLCKTVDSEKDVNRLSIFPFPPCSLEDD

Solvent-accessible surface area (backbone atoms only — not comparable to full-atom values): 33374 Å² total; per-residue (Å²): 140,83,90,82,88,81,87,81,81,79,85,76,85,78,90,76,91,79,89,74,88,75,83,90,71,87,86,80,80,83,80,75,84,78,80,89,80,80,78,80,81,75,86,78,82,78,84,79,81,90,81,90,79,92,77,98,67,83,79,71,70,94,70,49,75,72,60,47,53,57,50,49,52,54,49,59,76,42,35,79,60,47,20,70,68,49,54,49,92,71,46,47,65,57,37,38,62,50,69,68,42,55,72,67,54,45,44,52,42,74,69,35,80,90,36,83,44,64,43,50,19,23,47,50,48,50,53,55,29,58,75,50,44,67,62,19,49,52,52,49,51,46,49,28,27,63,78,35,40,71,62,34,28,72,75,70,75,46,83,67,76,63,71,57,57,56,31,38,75,73,54,30,71,66,43,42,51,50,52,52,53,50,51,52,51,50,51,52,49,50,52,50,52,50,53,52,52,48,52,53,50,52,53,51,49,53,52,51,51,53,52,49,56,50,52,53,50,52,53,52,50,53,50,51,52,49,53,51,51,53,48,55,49,51,52,50,55,49,51,51,52,52,52,47,53,52,52,52,53,51,49,54,51,52,51,53,50,52,52,50,52,52,50,49,53,52,50,54,49,51,51,53,52,50,52,52,50,50,53,54,50,52,51,52,49,55,50,51,50,55,58,59,72,72,57,94,78,89,82,90,89,85,89,82,86,86,81,92,89,86,85,86,82,85,86,87,83,88,85,88,89,83,89,88,87,89,86,90,78,90,62,88,71,61,54,58,54,53,53,48,51,51,53,50,49,54,54,45,54,52,48,52,54,48,50,53,50,51,51,52,51,51,50,50,52,49,52,49,52,52,47,54,54,51,50,56,52,49,55,52,51,50,53,51,51,52,53,51,52,51,51,51,52,51,52,48,52,52,50,54,51,51,51,52,48,53,53,51,52,51,54,52,52,53,51,52,52,52,51,51,54,49,50,50,52,51,51,54,50,53,50,50,54,50,51,50,52,51,52,51,52,51,53,52,51,52,52,50,52,52,52,49,54,50,49,54,48,51,50,55,50,51,50,53,50,51,53,50,54,53,70,72,59,66,91,78,92,78,86,83,85,90,81,85,90,85,88,80,88,81,84,86,85,83,88,86,86,89,83,89,82,87,90,85,89,86,89,81,85,86,79,88,77,78,91,75,89,82,73,86,90,76,77,79,90,71,85,78,78,82,83,78,84,75,89,131